Protein AF-A0A521QG10-F1 (afdb_monomer_lite)

Sequence (418 aa):
MTPILESTLTCPDCGTQAVETMPTDACLYFYICTGCGSRLKPKHGDCCVFCSYGSVPCPPIQMGDGNACCAAEPTTVVPEVCSLQPAAFHERMAEIGALVQAYGGVAERTPGGVVLRFKVGEGLLGALDVLAEKERSCCATLKFTVTEEAGSISFRIGGQASDSTAIEDLAARLGVAPLSGELRAGVRRPDWSRMTLPKAREVLQRRLAAHPSGVDGWAGLDEAEDKALTAILRHFADHGRGPSIEDVAGTSGQPLDTARRALETLRKRDLVVLNESGAAILAAYPFAAYRTGHRVTLHGQTVDSLCAIDALGTGAMCRTETTISSECAHCGKPIYIATSSSGTTLAAVEPRTAIVWYTLAFEGCVAQSRCPSTVFFCDDDHLAAWRSSSAQSAGDRLTVEEALEIGIALFEPLLRLA

Foldseek 3Di:
DADDQWWWFADPPPRDTDIDGADPPDAAQWDQRPPPRDIDGADPPADHSCCRGIPGRHRCVVVVVPPPVHVPDPPDPPPPQFPPDPVNVVVLLVLVVVLCVVFVWDWEDDPFAIKIKGFDDPCSQVSLVVSQVVNVVGGVFWHWDWDDDVGMIMTTIGGDPSCVLVRLVVCLSVLYADQQAALEVPFGFLPPVLDDDPVLSNQLRLLLSLDPCRNVLRHDDDLLLLLLLLQQLVCCQQPQAGDWLVSSCVSSVHDSVSSLVSLVSCVSSLQFDAPPVNGTTQAGFQFGRDDLQKWKDHPNYITHGLALLRSLLSQLLQLHKIWIWHAAPQPRHIWIWTADRSSSGTPDTPVQQKKWKAARDFDDRCSPTGRSRTYMHNHPVSVVVVPVVDPDHDTDIGHSNSSNSNSNSRRNSSNDDD

pLDDT: mean 79.51, std 17.35, range [26.83, 98.81]

Radius of gyration: 25.49 Å; chains: 1; bounding box: 66×67×61 Å

Secondary structure (DSSP, 8-state):
-PPP-EEEEE-TTT--EEEEEPPSSS----EE-TTT--EE-PPTT-SSHHHHHBSS--HHHHHT-TTSS--S--------S----HHHHHHHHHHHHHHHHHHT-EEEEETTEEEEEEE--TTHHHHHHHHHHHHHTT-SSSEEEEEEETTEEEEEEE--GGGHHHHHHHHHHTTPPP--EEEETTEEES-GGG---HHHHHHHHHHHHTSTTTTGGG----HHHHHHHHHHHHHHHHHSSPPPHHHHHHHHT--HHHHHHHHHHHHHTTSEEE-TTS-SEEEETTEESS--SEEEEETTEEEEESSHHHHHHHHHHHTS--EEEEE-TTT--EEEEEEETTTTEEEEEESTT-EEEEE----S-HHHHTGGGSEEESSHHHHHHHHHH--PPPEEEEEHHHHHHHHHHHHHHHH---

Structure (mmCIF, N/CA/C/O backbone):
data_AF-A0A521QG10-F1
#
_entry.id   AF-A0A521QG10-F1
#
loop_
_atom_site.group_PDB
_atom_site.id
_atom_site.type_symbol
_atom_site.label_atom_id
_atom_site.label_alt_id
_atom_site.label_comp_id
_atom_site.label_asym_id
_atom_site.label_entity_id
_atom_site.label_seq_id
_atom_site.pdbx_PDB_ins_code
_atom_site.Cartn_x
_atom_site.Cartn_y
_atom_site.Cartn_z
_atom_site.occupancy
_atom_site.B_iso_or_equiv
_atom_site.auth_seq_id
_atom_site.auth_comp_id
_atom_site.auth_asym_id
_atom_site.auth_atom_id
_atom_site.pdbx_PDB_model_num
ATOM 1 N N . MET A 1 1 ? -17.833 45.834 -16.263 1.00 59.25 1 MET A N 1
ATOM 2 C CA . MET A 1 1 ? -17.747 45.817 -17.743 1.00 59.25 1 MET A CA 1
ATOM 3 C C . MET A 1 1 ? -18.378 44.524 -18.230 1.00 59.25 1 MET A C 1
ATOM 5 O O . MET A 1 1 ? -18.251 43.533 -17.527 1.00 59.25 1 MET A O 1
ATOM 9 N N . THR A 1 2 ? -19.065 44.520 -19.372 1.00 77.75 2 THR A N 1
ATOM 10 C CA . THR A 1 2 ? -19.589 43.275 -19.963 1.00 77.75 2 THR A CA 1
ATOM 11 C C . THR A 1 2 ? -18.446 42.560 -20.698 1.00 77.75 2 THR A C 1
ATOM 13 O O . THR A 1 2 ? -17.843 43.200 -21.562 1.00 77.75 2 THR A O 1
ATOM 16 N N . PRO A 1 3 ? -18.101 41.301 -20.366 1.00 83.31 3 PRO A N 1
ATOM 17 C CA . PRO A 1 3 ? -16.996 40.595 -21.012 1.00 83.31 3 PRO A CA 1
ATOM 18 C C . PRO A 1 3 ? -17.345 40.205 -22.453 1.00 83.31 3 PRO A C 1
ATOM 20 O O . PRO A 1 3 ? -18.485 39.854 -22.759 1.00 83.31 3 PRO A O 1
ATOM 23 N N . ILE A 1 4 ? -16.349 40.239 -23.336 1.00 89.94 4 ILE A N 1
ATOM 24 C CA . ILE A 1 4 ? -16.437 39.699 -24.694 1.00 89.94 4 ILE A CA 1
ATOM 25 C C . ILE A 1 4 ? -16.309 38.180 -24.583 1.00 89.94 4 ILE A C 1
ATOM 27 O O . ILE A 1 4 ? -15.339 37.694 -24.006 1.00 89.94 4 ILE A O 1
ATOM 31 N N . LEU A 1 5 ? -17.278 37.430 -25.110 1.00 90.44 5 LEU A N 1
ATOM 32 C CA . LEU A 1 5 ? -17.319 35.971 -24.954 1.00 90.44 5 LEU A CA 1
ATOM 33 C C . LEU A 1 5 ? -16.746 35.204 -26.145 1.00 90.44 5 LEU A C 1
ATOM 35 O O . LEU A 1 5 ? -16.482 34.020 -26.011 1.00 90.44 5 LEU A O 1
ATOM 39 N N . GLU A 1 6 ? -16.516 35.833 -27.290 1.00 94.50 6 GLU A N 1
ATOM 40 C CA . GLU A 1 6 ? -15.907 35.155 -28.438 1.00 94.50 6 GLU A CA 1
ATOM 41 C C . GLU A 1 6 ? -14.390 35.347 -28.433 1.00 94.50 6 GLU A C 1
ATOM 43 O O . GLU A 1 6 ? -13.891 36.468 -28.312 1.00 94.50 6 GLU A O 1
ATOM 48 N N . SER A 1 7 ? -13.652 34.244 -28.559 1.00 93.25 7 SER A N 1
ATOM 49 C CA . SER A 1 7 ? -12.194 34.256 -28.656 1.00 93.25 7 SER A CA 1
ATOM 50 C C . SER A 1 7 ? -11.736 33.252 -29.706 1.00 93.25 7 SER A C 1
ATOM 52 O O . SER A 1 7 ? -12.179 32.103 -29.730 1.00 93.25 7 SER A O 1
ATOM 54 N N . THR A 1 8 ? -10.849 33.690 -30.596 1.00 95.38 8 THR A N 1
ATOM 55 C CA . THR A 1 8 ? -10.263 32.830 -31.623 1.00 95.38 8 THR A CA 1
ATOM 56 C C . THR A 1 8 ? -9.081 32.084 -31.024 1.00 95.38 8 THR A C 1
ATOM 58 O O . THR A 1 8 ? -8.046 32.691 -30.744 1.00 95.38 8 THR A O 1
ATOM 61 N N . LEU A 1 9 ? -9.215 30.771 -30.840 1.00 92.62 9 LEU A N 1
ATOM 62 C CA . LEU A 1 9 ? -8.125 29.898 -30.416 1.00 92.62 9 LEU A CA 1
ATOM 63 C C . LEU A 1 9 ? -7.243 29.549 -31.610 1.00 92.62 9 LEU A C 1
ATOM 65 O O . LEU A 1 9 ? -7.723 29.008 -32.605 1.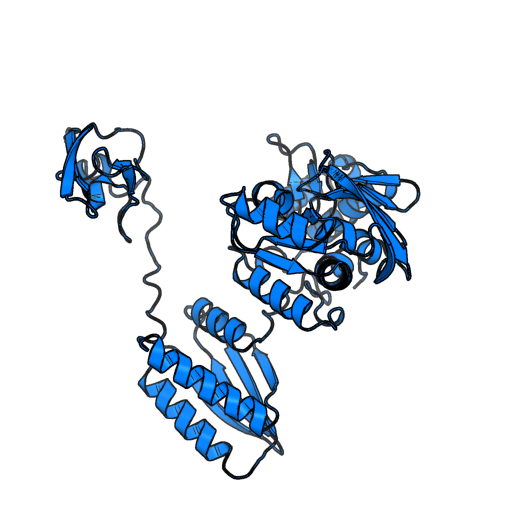00 92.62 9 LEU A O 1
ATOM 69 N N . THR A 1 10 ? -5.944 29.820 -31.491 1.00 93.12 10 THR A N 1
ATOM 70 C CA . THR A 1 10 ? -4.945 29.431 -32.494 1.00 93.12 10 THR A CA 1
ATOM 71 C C . THR A 1 10 ? -4.135 28.243 -31.995 1.00 93.12 10 THR A C 1
ATOM 73 O O . THR A 1 10 ? -3.431 28.338 -30.991 1.00 93.12 10 THR A O 1
ATOM 76 N N . CYS A 1 11 ? -4.206 27.115 -32.702 1.00 90.38 11 CYS A N 1
ATOM 77 C CA . CYS A 1 11 ? -3.434 25.931 -32.346 1.00 90.38 11 CYS A CA 1
ATOM 78 C C . CYS A 1 11 ? -1.928 26.169 -32.569 1.00 90.38 11 CYS A C 1
ATOM 80 O O . CYS A 1 11 ? -1.536 26.504 -33.690 1.00 90.38 11 CYS A O 1
ATOM 82 N N . PRO A 1 12 ? -1.068 25.953 -31.557 1.00 89.56 12 PRO A N 1
ATOM 83 C CA . PRO A 1 12 ? 0.378 26.106 -31.709 1.00 89.56 12 PRO A CA 1
ATOM 84 C C . PRO A 1 12 ? 1.011 25.010 -32.581 1.00 89.56 12 PRO A C 1
ATOM 86 O O . PRO A 1 12 ? 2.069 25.241 -33.157 1.00 89.56 12 PRO A O 1
ATOM 89 N N . ASP A 1 13 ? 0.366 23.846 -32.703 1.00 82.31 13 ASP A N 1
ATOM 90 C CA . ASP A 1 13 ? 0.944 22.683 -33.387 1.00 82.31 13 ASP A CA 1
ATOM 91 C C . ASP A 1 13 ? 0.710 22.713 -34.904 1.00 82.31 13 ASP A C 1
ATOM 93 O O . ASP A 1 13 ? 1.561 22.275 -35.675 1.00 82.31 13 ASP A O 1
ATOM 97 N N . CYS A 1 14 ? -0.447 23.212 -35.352 1.00 87.19 14 CYS A N 1
ATOM 98 C CA . CYS A 1 14 ? -0.823 23.211 -36.773 1.00 87.19 14 CYS A CA 1
ATOM 99 C C . CYS A 1 14 ? -1.310 24.565 -37.307 1.00 87.19 14 CYS A C 1
ATOM 101 O O . CYS A 1 14 ? -1.623 24.673 -38.491 1.00 87.19 14 CYS A O 1
ATOM 103 N N . GLY A 1 15 ? -1.413 25.593 -36.460 1.00 91.00 15 GLY A N 1
ATOM 104 C CA . GLY A 1 15 ? -1.855 26.935 -36.850 1.00 91.00 15 GLY A CA 1
ATOM 105 C C . GLY A 1 15 ? -3.354 27.073 -37.140 1.00 91.00 15 GLY A C 1
ATOM 106 O O . GLY A 1 15 ? -3.798 28.166 -37.487 1.00 91.00 15 GLY A O 1
ATOM 107 N N . THR A 1 16 ? -4.150 26.005 -37.001 1.00 93.62 16 THR A N 1
ATOM 108 C CA . THR A 1 16 ? -5.608 26.057 -37.191 1.00 93.62 16 THR A CA 1
ATOM 109 C C . THR A 1 16 ? -6.235 27.015 -36.185 1.00 93.62 16 THR A C 1
ATOM 111 O O . THR A 1 16 ? -5.967 26.927 -34.985 1.00 93.62 16 THR A O 1
ATOM 114 N N . GLN A 1 17 ? -7.072 27.917 -36.693 1.00 95.38 17 GLN A N 1
ATOM 115 C CA . GLN A 1 17 ? -7.818 28.884 -35.901 1.00 95.38 17 GLN A CA 1
ATOM 116 C C . GLN A 1 17 ? -9.287 28.480 -35.832 1.00 95.38 17 GLN A C 1
ATOM 118 O O . GLN A 1 17 ? -9.886 28.154 -36.857 1.00 95.38 17 GLN A O 1
ATOM 123 N N . ALA A 1 18 ? -9.859 28.522 -34.635 1.00 92.00 18 ALA A N 1
ATOM 124 C CA . ALA A 1 18 ? -11.272 28.263 -34.401 1.00 92.00 18 ALA A CA 1
ATOM 125 C C . ALA A 1 18 ? -11.844 29.351 -33.492 1.00 92.00 18 ALA A C 1
ATOM 127 O O . ALA A 1 18 ? -11.233 29.706 -32.485 1.00 92.00 18 ALA A O 1
ATOM 128 N N . VAL A 1 19 ? -13.000 29.899 -33.868 1.00 94.31 19 VAL A N 1
ATOM 129 C CA . VAL A 1 19 ? -13.735 30.846 -33.026 1.00 94.31 19 VAL A CA 1
ATOM 130 C C . VAL A 1 19 ? -14.560 30.039 -32.038 1.00 94.31 19 VAL A C 1
ATOM 132 O O . VAL A 1 19 ? -15.389 29.232 -32.450 1.00 94.31 19 VAL A O 1
ATOM 135 N N . GLU A 1 20 ? -14.327 30.261 -30.751 1.00 90.44 20 GLU A N 1
ATOM 136 C CA . GLU A 1 20 ? -14.999 29.547 -29.671 1.00 90.44 20 GLU A CA 1
ATOM 137 C C . GLU A 1 20 ? -15.666 30.544 -28.720 1.00 90.44 20 GLU A C 1
ATOM 139 O O . GLU A 1 20 ? -15.142 31.631 -28.448 1.00 90.44 20 GLU A O 1
ATOM 144 N N . THR A 1 21 ? -16.829 30.165 -28.192 1.00 90.38 21 THR A N 1
ATOM 145 C CA . THR A 1 21 ? -17.525 30.945 -27.166 1.00 90.38 21 THR A CA 1
ATOM 146 C C . THR A 1 21 ? -17.033 30.526 -25.783 1.00 90.38 21 THR A C 1
ATOM 148 O O . THR A 1 21 ? -17.171 29.376 -25.369 1.00 90.38 21 THR A O 1
ATOM 151 N N . MET A 1 22 ? -16.459 31.475 -25.053 1.00 87.12 22 MET A N 1
ATOM 152 C CA . MET A 1 22 ? -15.946 31.296 -23.704 1.00 87.12 22 MET A CA 1
ATOM 153 C C . MET A 1 22 ? -17.097 31.129 -22.700 1.00 87.12 22 MET A C 1
ATOM 155 O O . MET A 1 22 ? -17.982 31.989 -22.643 1.00 87.12 22 MET A O 1
ATOM 159 N N . PRO A 1 23 ? -17.079 30.073 -21.868 1.00 78.69 23 PRO A N 1
ATOM 160 C CA . PRO A 1 23 ? -18.014 29.939 -20.757 1.00 78.69 23 PRO A CA 1
ATOM 161 C C . PRO A 1 23 ? -17.784 31.039 -19.710 1.00 78.69 23 PRO A C 1
ATOM 163 O O . PRO A 1 23 ? -16.654 31.471 -19.473 1.00 78.69 23 PRO A O 1
ATOM 166 N N . THR A 1 24 ? -18.863 31.501 -19.077 1.00 72.56 24 THR A N 1
ATOM 167 C CA . THR A 1 24 ? -18.823 32.565 -18.055 1.00 72.56 24 THR A CA 1
ATOM 168 C C . THR A 1 24 ? -18.706 32.040 -16.626 1.00 72.56 24 THR A C 1
ATOM 170 O O . THR A 1 24 ? -18.437 32.819 -15.717 1.00 72.56 24 THR A O 1
ATOM 173 N N . ASP A 1 25 ? -18.917 30.742 -16.420 1.00 67.25 25 ASP A N 1
ATOM 174 C CA . ASP A 1 25 ? -18.999 30.070 -15.119 1.00 67.25 25 ASP A CA 1
ATOM 175 C C . ASP A 1 25 ? -17.949 28.956 -14.929 1.00 67.25 25 ASP A C 1
ATOM 177 O O . ASP A 1 25 ? -17.901 28.332 -13.870 1.00 67.25 25 ASP A O 1
ATOM 181 N N . ALA A 1 26 ? -17.082 28.716 -15.919 1.00 61.72 26 ALA A N 1
ATOM 182 C CA . ALA A 1 26 ? -16.052 27.680 -15.863 1.00 61.72 26 ALA A CA 1
ATOM 183 C C . ALA A 1 26 ? -14.804 28.041 -16.688 1.00 61.72 26 ALA A C 1
ATOM 185 O O . ALA A 1 26 ? -14.863 28.827 -17.630 1.00 61.72 26 ALA A O 1
ATOM 186 N N . CYS A 1 27 ? -13.664 27.420 -16.369 1.00 74.00 27 CYS A N 1
ATOM 187 C CA . CYS A 1 27 ? -12.439 27.523 -17.167 1.00 74.00 27 CYS A CA 1
ATOM 188 C C . CYS A 1 27 ? -12.322 26.339 -18.134 1.00 74.00 27 CYS A C 1
ATOM 190 O O . CYS A 1 27 ? -12.318 25.181 -17.714 1.00 74.00 27 CYS A O 1
ATOM 192 N N . LEU A 1 28 ? -12.131 26.619 -19.426 1.00 74.25 28 LEU A N 1
ATOM 193 C CA . LEU A 1 28 ? -11.812 25.583 -20.406 1.00 74.25 28 LEU A CA 1
ATOM 194 C C . LEU A 1 28 ? -10.317 25.246 -20.333 1.00 74.25 28 LEU A C 1
ATOM 196 O O . LEU A 1 28 ? -9.476 25.909 -20.941 1.00 74.25 28 LEU A O 1
ATOM 200 N N . TYR A 1 29 ? -9.972 24.239 -19.535 1.00 74.94 29 TYR A N 1
ATOM 201 C CA . TYR A 1 29 ? -8.574 23.851 -19.334 1.00 74.94 29 TYR A CA 1
ATOM 202 C C . TYR A 1 29 ? -8.027 22.996 -20.485 1.00 74.94 29 TYR A C 1
ATOM 204 O O . TYR A 1 29 ? -6.849 23.068 -20.808 1.00 74.94 29 TYR A O 1
ATOM 212 N N . PHE A 1 30 ? -8.871 22.206 -21.146 1.00 81.06 30 PHE A N 1
ATOM 213 C CA . PHE A 1 30 ? -8.463 21.389 -22.287 1.00 81.06 30 PHE A CA 1
ATOM 214 C C . PHE A 1 30 ? -9.261 21.767 -23.523 1.00 81.06 30 PHE A C 1
ATOM 216 O O . PHE A 1 30 ? -10.478 21.907 -23.449 1.00 81.06 30 PHE A O 1
ATOM 223 N N . TYR A 1 31 ? -8.580 21.858 -24.661 1.00 84.00 31 TYR A N 1
ATOM 224 C CA . TYR A 1 31 ? -9.214 22.057 -25.958 1.00 84.00 31 TYR A CA 1
ATOM 225 C C . TYR A 1 31 ? -8.651 21.066 -26.963 1.00 84.00 31 TYR A C 1
ATOM 227 O O . TYR A 1 31 ? -7.439 20.872 -27.026 1.00 84.00 31 TYR A O 1
ATOM 235 N N . ILE A 1 32 ? -9.522 20.420 -27.731 1.00 87.56 32 ILE A N 1
ATOM 236 C CA . ILE A 1 32 ? -9.100 19.550 -28.827 1.00 87.56 32 ILE A CA 1
ATOM 237 C C . ILE A 1 32 ? -9.110 20.391 -30.094 1.00 87.56 32 ILE A C 1
ATOM 239 O O . ILE A 1 32 ? -10.155 20.902 -30.488 1.00 87.56 32 ILE A O 1
ATOM 243 N N . CYS A 1 33 ? -7.948 20.534 -30.727 1.00 86.44 33 CYS A N 1
ATOM 244 C CA . CYS A 1 33 ? -7.835 21.272 -31.972 1.00 86.44 33 CYS A CA 1
ATOM 245 C C . CYS A 1 33 ? -8.720 20.641 -33.054 1.00 86.44 33 CYS A C 1
ATOM 247 O O . CYS A 1 33 ? -8.581 19.461 -33.370 1.00 86.44 33 CYS A O 1
ATOM 249 N N . THR A 1 34 ? -9.576 21.448 -33.678 1.00 88.56 34 THR A N 1
ATOM 250 C CA . THR A 1 34 ? -10.457 21.020 -34.776 1.00 88.56 34 THR A CA 1
ATOM 251 C C . THR A 1 34 ? -9.709 20.677 -36.068 1.00 88.56 34 THR A C 1
ATOM 253 O O . THR A 1 34 ? -10.262 19.997 -36.926 1.00 88.56 34 THR A O 1
ATOM 256 N N . GLY A 1 35 ? -8.454 21.120 -36.211 1.00 88.56 35 GLY A N 1
ATOM 257 C CA . GLY A 1 35 ? -7.597 20.819 -37.359 1.00 88.56 35 GLY A CA 1
ATOM 258 C C . GLY A 1 35 ? -6.826 19.506 -37.217 1.00 88.56 35 GLY A C 1
ATOM 259 O O . GLY A 1 35 ? -7.002 18.596 -38.020 1.00 88.56 35 GLY A O 1
ATOM 260 N N . CYS A 1 36 ? -5.950 19.405 -36.210 1.00 84.00 36 CYS A N 1
ATOM 261 C CA . CYS A 1 36 ? -5.048 18.256 -36.039 1.00 84.00 36 CYS A CA 1
ATOM 262 C C . CYS A 1 36 ? -5.469 17.266 -34.940 1.00 84.00 36 CYS A C 1
ATOM 264 O O . CYS A 1 36 ? -4.827 16.231 -34.777 1.00 84.00 36 CYS A O 1
ATOM 266 N N . GLY A 1 37 ? -6.509 17.574 -34.159 1.00 85.44 37 GLY A N 1
ATOM 267 C CA . GLY A 1 37 ? -6.956 16.740 -33.042 1.00 85.44 37 GLY A CA 1
ATOM 268 C C . GLY A 1 37 ? -6.047 16.776 -31.809 1.00 85.44 37 GLY A C 1
ATOM 269 O O . GLY A 1 37 ? -6.293 16.027 -30.863 1.00 85.44 37 GLY A O 1
ATOM 270 N N . SER A 1 38 ? -5.005 17.620 -31.778 1.00 75.81 38 SER A N 1
ATOM 271 C CA . SER A 1 38 ? -4.133 17.727 -30.606 1.00 75.81 38 SER A CA 1
ATOM 272 C C . SER A 1 38 ? -4.894 18.296 -29.407 1.00 75.81 38 SER A C 1
ATOM 274 O O . SER A 1 38 ? -5.718 19.206 -29.529 1.00 75.81 38 SER A O 1
ATOM 276 N N . ARG A 1 39 ? -4.639 17.727 -28.224 1.00 87.62 39 ARG A N 1
ATOM 277 C CA . ARG A 1 39 ? -5.231 18.191 -26.968 1.00 87.62 39 ARG A CA 1
ATOM 278 C C . ARG A 1 39 ? -4.345 19.274 -26.362 1.00 87.62 39 ARG A C 1
ATOM 280 O O . ARG A 1 39 ? -3.335 18.975 -25.728 1.00 87.62 39 ARG A O 1
ATOM 287 N N . LEU A 1 40 ? -4.758 20.522 -26.526 1.00 80.06 40 LEU A N 1
ATOM 288 C CA . LEU A 1 40 ? -4.086 21.698 -25.992 1.00 80.06 40 LEU A CA 1
ATOM 289 C C . LEU A 1 40 ? -4.355 21.843 -24.490 1.00 80.06 40 LEU A C 1
ATOM 291 O O . LEU A 1 40 ? -5.478 21.638 -24.019 1.00 80.06 40 LEU A O 1
ATOM 295 N N . LYS A 1 41 ? -3.305 22.217 -23.754 1.00 78.50 41 LYS A N 1
ATOM 296 C CA . LYS A 1 41 ? -3.333 22.619 -22.339 1.00 78.50 41 LYS A CA 1
ATOM 297 C C . LYS A 1 41 ? -2.811 24.056 -22.215 1.00 78.50 41 LYS A C 1
ATOM 299 O O . LYS A 1 41 ? -1.995 24.438 -23.058 1.00 78.50 41 LYS A O 1
ATOM 304 N N . PRO A 1 42 ? -3.219 24.842 -21.204 1.00 80.50 42 PRO A N 1
ATOM 305 C CA . PRO A 1 42 ? -2.749 26.211 -21.030 1.00 80.50 42 PRO A CA 1
ATOM 306 C C . PRO A 1 42 ? -1.234 26.225 -20.804 1.00 80.50 42 PRO A C 1
ATOM 308 O O . PRO A 1 42 ? -0.660 25.257 -20.296 1.00 80.50 42 PRO A O 1
ATOM 311 N N . LYS A 1 43 ? -0.582 27.316 -21.197 1.00 72.50 43 LYS A N 1
ATOM 312 C CA . LYS A 1 43 ? 0.830 27.561 -20.905 1.00 72.50 43 LYS A CA 1
ATOM 313 C C . LYS A 1 43 ? 1.019 27.757 -19.404 1.00 72.50 43 LYS A C 1
ATOM 315 O O . LYS A 1 43 ? 0.098 28.124 -18.677 1.00 72.50 43 LYS A O 1
ATOM 320 N N . HIS A 1 44 ? 2.238 27.509 -18.943 1.00 57.94 44 HIS A N 1
ATOM 321 C CA . HIS A 1 44 ? 2.592 27.738 -17.550 1.00 57.94 44 HIS A CA 1
ATOM 322 C C . HIS A 1 44 ? 2.338 29.207 -17.169 1.00 57.94 44 HIS A C 1
ATOM 324 O O . HIS A 1 44 ? 2.813 30.105 -17.860 1.00 57.94 44 HIS A O 1
ATOM 330 N N . GLY A 1 45 ? 1.578 29.432 -16.093 1.00 64.19 45 GLY A N 1
ATOM 331 C CA . GLY A 1 45 ? 1.147 30.763 -15.643 1.00 64.19 45 GLY A CA 1
ATOM 332 C C . GLY A 1 45 ? -0.259 31.182 -16.095 1.00 64.19 45 GLY A C 1
ATOM 333 O O . GLY A 1 45 ? -0.823 32.100 -15.506 1.00 64.19 45 GLY A O 1
ATOM 334 N N . ASP A 1 46 ? -0.864 30.479 -17.056 1.00 71.50 46 ASP A N 1
ATOM 335 C CA . ASP A 1 46 ? -2.207 30.781 -17.559 1.00 71.50 46 ASP A CA 1
ATOM 336 C C . ASP A 1 46 ? -3.269 29.821 -17.007 1.00 71.50 46 ASP A C 1
ATOM 338 O O . ASP A 1 46 ? -3.033 28.631 -16.797 1.00 71.50 46 ASP A O 1
ATOM 342 N N . CYS A 1 47 ? -4.491 30.323 -16.818 1.00 68.31 47 CYS A N 1
ATOM 343 C CA . CYS A 1 47 ? -5.574 29.565 -16.185 1.00 68.31 47 CYS A CA 1
ATOM 344 C C . CYS A 1 47 ? -6.420 28.709 -17.146 1.00 68.31 47 CYS A C 1
ATOM 346 O O . CYS A 1 47 ? -7.094 27.775 -16.709 1.00 68.31 47 CYS A O 1
ATOM 348 N N . CYS A 1 48 ? -6.429 29.019 -18.444 1.00 78.88 48 CYS A N 1
ATOM 349 C CA . CYS A 1 48 ? -7.230 28.309 -19.442 1.00 78.88 48 CYS A CA 1
ATOM 350 C C . CYS A 1 48 ? -6.650 28.480 -20.851 1.00 78.88 48 CYS A C 1
ATOM 352 O O . CYS A 1 48 ? -5.804 29.344 -21.092 1.00 78.88 48 CYS A O 1
ATOM 354 N N . VAL A 1 49 ? -7.139 27.683 -21.803 1.00 86.19 49 VAL A N 1
ATOM 355 C CA . VAL A 1 49 ? -6.655 27.707 -23.195 1.00 86.19 49 VAL A CA 1
ATOM 356 C C . VAL A 1 49 ? -6.844 29.069 -23.872 1.00 86.19 49 VAL A C 1
ATOM 358 O O . VAL A 1 49 ? -6.043 29.436 -24.726 1.00 86.19 49 VAL A O 1
ATOM 361 N N . PHE A 1 50 ? -7.848 29.848 -23.456 1.00 87.88 50 PHE A N 1
ATOM 362 C CA . PHE A 1 50 ? -8.108 31.187 -23.990 1.00 87.88 50 PHE A CA 1
ATOM 363 C C . PHE A 1 50 ? -7.056 32.210 -23.565 1.00 87.88 50 PHE A C 1
ATOM 365 O O . PHE A 1 50 ? -6.670 33.045 -24.373 1.00 87.88 50 PHE A O 1
ATOM 372 N N . CYS A 1 51 ? -6.535 32.123 -22.340 1.00 83.94 51 CYS A N 1
ATOM 373 C CA . CYS A 1 51 ? -5.448 33.003 -21.901 1.00 83.94 51 CYS A CA 1
ATOM 374 C C . CYS A 1 51 ? -4.139 32.705 -22.645 1.00 83.94 51 CYS A C 1
ATOM 376 O O . CYS A 1 51 ? -3.377 33.619 -22.936 1.00 83.94 51 CYS A O 1
ATOM 378 N N . SER A 1 52 ? -3.910 31.441 -23.009 1.00 85.81 52 SER A N 1
ATOM 379 C CA . SER A 1 52 ? -2.661 31.018 -23.651 1.00 85.81 52 SER A CA 1
ATOM 380 C C . SER A 1 52 ? -2.636 31.131 -25.171 1.00 85.81 52 SER A C 1
ATOM 382 O O . SER A 1 52 ? -1.561 31.335 -25.753 1.00 85.81 52 SER A O 1
ATOM 384 N N . TYR A 1 53 ? -3.789 30.911 -25.809 1.00 91.81 53 TYR A N 1
ATOM 385 C CA . TYR A 1 53 ? -3.914 30.738 -27.261 1.00 91.81 53 TYR A CA 1
ATOM 386 C C . TYR A 1 53 ? -5.085 31.513 -27.877 1.00 91.81 53 TYR A C 1
ATOM 388 O O . TYR A 1 53 ? -5.269 31.448 -29.094 1.00 91.81 53 TYR A O 1
ATOM 396 N N . GLY A 1 54 ? -5.892 32.195 -27.062 1.00 90.94 54 GLY A N 1
ATOM 397 C CA . GLY A 1 54 ? -7.039 32.976 -27.512 1.00 90.94 54 GLY A CA 1
ATOM 398 C C . GLY A 1 54 ? -6.657 34.394 -27.921 1.00 90.94 54 GLY A C 1
ATOM 399 O O . GLY A 1 54 ? -5.717 34.984 -27.391 1.00 90.94 54 GLY A O 1
ATOM 400 N N . SER A 1 55 ? -7.416 34.965 -28.852 1.00 91.81 55 SER A N 1
ATOM 401 C CA . SER A 1 55 ? -7.294 36.377 -29.234 1.00 91.81 55 SER A CA 1
ATOM 402 C C . SER A 1 55 ? -7.796 37.333 -28.147 1.00 91.81 55 SER A C 1
ATOM 404 O O . SER A 1 55 ? -7.359 38.480 -28.080 1.00 91.81 55 SER A O 1
ATOM 406 N N . VAL A 1 56 ? -8.727 36.865 -27.310 1.00 91.06 56 VAL A N 1
ATOM 407 C CA . VAL A 1 56 ? -9.283 37.586 -26.159 1.00 91.06 56 VAL A CA 1
ATOM 408 C C . VAL A 1 56 ? -9.152 36.694 -24.912 1.00 91.06 56 VAL A C 1
ATOM 410 O O . VAL A 1 56 ? -9.500 35.510 -24.994 1.00 91.06 56 VAL A O 1
ATOM 413 N N . PRO A 1 57 ? -8.650 37.215 -23.771 1.00 86.25 57 PRO A N 1
ATOM 414 C CA . PRO A 1 57 ? -8.483 36.437 -22.540 1.00 86.25 57 PRO A CA 1
ATOM 415 C C . PRO A 1 57 ? -9.834 36.068 -21.913 1.00 86.25 57 PRO A C 1
ATOM 417 O O . PRO A 1 57 ? -10.867 36.625 -22.275 1.00 86.25 57 PRO A O 1
ATOM 420 N N . CYS A 1 58 ? -9.849 35.144 -20.950 1.00 84.50 58 CYS A N 1
ATOM 421 C CA . CYS A 1 58 ? -11.103 34.654 -20.373 1.00 84.50 58 CYS A CA 1
ATOM 422 C C . CYS A 1 58 ? -11.921 35.747 -19.647 1.00 84.50 58 CYS A C 1
ATOM 424 O O . CYS A 1 58 ? -11.350 36.738 -19.175 1.00 84.50 58 CYS A O 1
ATOM 426 N N . PRO A 1 59 ? -13.255 35.578 -19.517 1.00 84.44 59 PRO A N 1
ATOM 427 C CA . PRO A 1 59 ? -14.132 36.590 -18.925 1.00 84.44 59 PRO A CA 1
ATOM 428 C C . PRO A 1 59 ? -13.687 37.113 -17.543 1.00 84.44 59 PRO A C 1
ATOM 430 O O . PRO A 1 59 ? -13.726 38.330 -17.360 1.00 84.44 59 PRO A O 1
ATOM 433 N N . PRO A 1 60 ? -13.191 36.283 -16.597 1.00 75.75 60 PRO A N 1
ATOM 434 C CA . PRO A 1 60 ? -12.686 36.777 -15.309 1.00 75.75 60 PRO A CA 1
ATOM 435 C C . PRO A 1 60 ? -11.541 37.796 -15.430 1.00 75.75 60 PRO A C 1
ATOM 437 O O . PRO A 1 60 ? -11.530 38.797 -14.719 1.00 75.75 60 PRO A O 1
ATOM 440 N N . ILE A 1 61 ? -10.615 37.594 -16.376 1.00 78.62 61 ILE A N 1
ATOM 441 C CA . ILE A 1 61 ? -9.505 38.527 -16.631 1.00 78.62 61 ILE A CA 1
ATOM 442 C C . ILE A 1 61 ? -10.026 39.846 -17.214 1.00 78.62 61 ILE A C 1
ATOM 444 O O . ILE A 1 61 ? -9.554 40.918 -16.844 1.00 78.62 61 ILE A O 1
ATOM 448 N N . GLN A 1 62 ? -11.028 39.786 -18.094 1.00 83.75 62 GLN A N 1
ATOM 449 C CA . GLN A 1 62 ? -11.620 40.979 -18.708 1.00 83.75 62 GLN A CA 1
ATOM 450 C C . GLN A 1 62 ? -12.428 41.832 -17.722 1.00 83.75 62 GLN A C 1
ATOM 452 O O . GLN A 1 62 ? -12.510 43.049 -17.878 1.00 83.75 62 GLN A O 1
ATOM 457 N N . MET A 1 63 ? -13.053 41.208 -16.722 1.00 75.44 63 MET A N 1
ATOM 458 C CA . MET A 1 63 ? -13.897 41.906 -15.747 1.00 75.44 63 MET A CA 1
ATOM 459 C C . MET A 1 63 ? -13.097 42.581 -14.626 1.00 75.44 63 MET A C 1
ATOM 461 O O . MET A 1 63 ? -13.673 43.356 -13.866 1.00 75.44 63 MET A O 1
ATOM 465 N N . GLY A 1 64 ? -11.780 42.352 -14.553 1.00 62.19 64 GLY A N 1
ATOM 466 C CA . GLY A 1 64 ? -10.921 42.903 -13.501 1.00 62.19 64 GLY A CA 1
ATOM 467 C C . GLY A 1 64 ? -11.054 42.177 -12.158 1.00 62.19 64 GLY A C 1
ATOM 468 O O . GLY A 1 64 ? -10.396 42.563 -11.194 1.00 62.19 64 GLY A O 1
ATOM 469 N N . ASP A 1 65 ? -11.845 41.103 -12.111 1.00 55.59 65 ASP A N 1
ATOM 470 C CA . ASP A 1 65 ? -11.976 40.199 -10.971 1.00 55.59 65 ASP A CA 1
ATOM 471 C C . ASP A 1 65 ? -10.791 39.245 -10.955 1.00 55.59 65 ASP A C 1
ATOM 473 O O . ASP A 1 65 ? -10.958 38.043 -11.159 1.00 55.59 65 ASP A O 1
ATOM 477 N N . GLY A 1 66 ? -9.590 39.796 -10.752 1.00 54.09 66 GLY A N 1
ATOM 478 C CA . GLY A 1 66 ? -8.372 39.036 -10.529 1.00 54.09 66 GLY A CA 1
ATOM 479 C C . GLY A 1 66 ? -8.644 37.847 -9.609 1.00 54.09 66 GLY A C 1
ATOM 480 O O . GLY A 1 66 ? -8.601 37.956 -8.390 1.00 54.09 66 GLY A O 1
ATOM 481 N N . ASN A 1 67 ? -8.877 36.701 -10.245 1.00 45.91 67 ASN A N 1
ATOM 482 C CA . ASN A 1 67 ? -8.626 35.378 -9.745 1.00 45.91 67 ASN A CA 1
ATOM 483 C C . ASN A 1 67 ? -9.476 34.874 -8.545 1.00 45.91 67 ASN A C 1
ATOM 485 O O . ASN A 1 67 ? -8.926 34.409 -7.558 1.00 45.91 67 ASN A O 1
ATOM 489 N N . ALA A 1 68 ? -10.809 34.766 -8.679 1.00 44.94 68 ALA A N 1
ATOM 490 C CA . ALA A 1 68 ? -11.632 33.938 -7.763 1.00 44.94 68 ALA A CA 1
ATOM 491 C C . ALA A 1 68 ? -11.510 32.410 -8.019 1.00 44.94 68 ALA A C 1
ATOM 493 O O . ALA A 1 68 ? -11.477 31.628 -7.076 1.00 44.94 68 ALA A O 1
ATOM 494 N N . CYS A 1 69 ? -11.343 31.970 -9.277 1.00 43.19 69 CYS A N 1
ATOM 495 C CA . C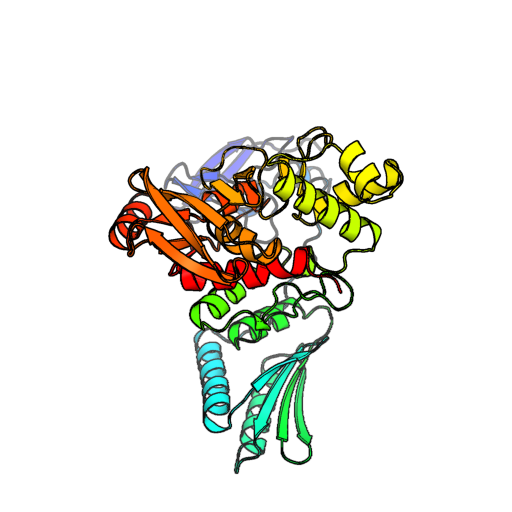YS A 1 69 ? -10.814 30.622 -9.609 1.00 43.19 69 CYS A CA 1
ATOM 496 C C . CYS A 1 69 ? -9.279 30.541 -9.488 1.00 43.19 69 CYS A C 1
ATOM 498 O O . CYS A 1 69 ? -8.680 29.472 -9.485 1.00 43.19 69 CYS A O 1
ATOM 500 N N . CYS A 1 70 ? -8.669 31.715 -9.469 1.00 43.38 70 CYS A N 1
ATOM 501 C CA . CYS A 1 70 ? -7.260 32.033 -9.514 1.00 43.38 70 CYS A CA 1
ATOM 502 C C . CYS A 1 70 ? -6.497 32.286 -8.207 1.00 43.38 70 CYS A C 1
ATOM 504 O O . CYS A 1 70 ? -5.335 32.681 -8.262 1.00 43.38 70 CYS A O 1
ATOM 506 N N . ALA A 1 71 ? -7.147 32.166 -7.048 1.00 38.25 71 ALA A N 1
ATOM 507 C CA . ALA A 1 71 ? -6.552 32.479 -5.744 1.00 38.25 71 ALA A CA 1
ATOM 508 C C . ALA A 1 71 ? -5.529 31.423 -5.275 1.00 38.25 71 ALA A C 1
ATOM 510 O O . ALA A 1 71 ? -5.191 31.348 -4.098 1.00 38.25 71 ALA A O 1
ATOM 511 N N . ALA A 1 72 ? -5.027 30.605 -6.199 1.00 32.66 72 ALA A N 1
ATOM 512 C CA . ALA A 1 72 ? -3.698 30.042 -6.095 1.00 32.66 72 ALA A CA 1
ATOM 513 C C . ALA A 1 72 ? -2.764 31.005 -6.837 1.00 32.66 72 ALA A C 1
ATOM 515 O O . ALA A 1 72 ? -2.602 30.915 -8.056 1.00 32.66 72 ALA A O 1
ATOM 516 N N . GLU A 1 73 ? -2.175 31.956 -6.111 1.00 26.83 73 GLU A N 1
ATOM 517 C CA . GLU A 1 73 ? -0.947 32.580 -6.593 1.00 26.83 73 GLU A CA 1
ATOM 518 C C . GLU A 1 73 ? 0.025 31.452 -6.978 1.00 26.83 73 GLU A C 1
ATOM 520 O O . GLU A 1 73 ? 0.242 30.546 -6.167 1.00 26.83 73 GLU A O 1
ATOM 525 N N . PRO A 1 74 ? 0.633 31.470 -8.176 1.00 33.41 74 PRO A N 1
ATOM 526 C CA . PRO A 1 74 ? 1.745 30.593 -8.476 1.00 33.41 74 PRO A CA 1
ATOM 527 C C . PRO A 1 74 ? 2.965 31.125 -7.718 1.00 33.41 74 PRO A C 1
ATOM 529 O O . PRO A 1 74 ? 3.886 31.692 -8.297 1.00 33.41 74 PRO A O 1
ATOM 532 N N . THR A 1 75 ? 3.002 30.936 -6.401 1.00 34.69 75 THR A N 1
ATOM 533 C CA . THR A 1 75 ? 4.229 31.058 -5.605 1.00 34.69 75 THR A CA 1
ATOM 534 C C . THR A 1 75 ? 5.071 29.798 -5.759 1.00 34.69 75 THR A C 1
ATOM 536 O O . THR A 1 75 ? 5.529 29.198 -4.799 1.00 34.69 75 THR A O 1
ATOM 539 N N . THR A 1 76 ? 5.310 29.408 -7.005 1.00 32.41 76 THR A N 1
ATOM 540 C CA . THR A 1 76 ? 6.411 28.530 -7.380 1.00 32.41 76 THR A CA 1
ATOM 541 C C . THR A 1 76 ? 6.864 28.949 -8.770 1.00 32.41 76 THR A C 1
ATOM 543 O O . THR A 1 76 ? 6.691 28.227 -9.749 1.00 32.41 76 THR A O 1
ATOM 546 N N . VAL A 1 77 ? 7.537 30.099 -8.855 1.00 31.09 77 VAL A N 1
ATOM 547 C CA . VAL A 1 77 ? 8.801 30.042 -9.590 1.00 31.09 77 VAL A CA 1
ATOM 548 C C . VAL A 1 77 ? 9.615 29.014 -8.815 1.00 31.09 77 VAL A C 1
ATOM 550 O O . VAL A 1 77 ? 10.183 29.322 -7.770 1.00 31.09 77 VAL A O 1
ATOM 553 N N . VAL A 1 78 ? 9.550 27.755 -9.253 1.00 31.48 78 VAL A N 1
ATOM 554 C CA . VAL A 1 78 ? 10.555 26.770 -8.871 1.00 31.48 78 VAL A CA 1
ATOM 555 C C . VAL A 1 78 ? 11.865 27.449 -9.261 1.00 31.48 78 VAL A C 1
ATOM 557 O O . VAL A 1 78 ? 11.982 27.850 -10.424 1.00 31.48 78 VAL A O 1
ATOM 560 N N . PRO A 1 79 ? 12.809 27.690 -8.336 1.00 31.48 79 PRO A N 1
ATOM 561 C CA . PRO A 1 79 ? 14.132 28.104 -8.761 1.00 31.48 79 PRO A CA 1
ATOM 562 C C . PRO A 1 79 ? 14.565 27.078 -9.805 1.00 31.48 79 PRO A C 1
ATOM 564 O O . PRO A 1 79 ? 14.420 25.882 -9.558 1.00 31.48 79 PRO A O 1
ATOM 567 N N . GLU A 1 80 ? 15.028 27.501 -10.980 1.00 36.38 80 GLU A N 1
ATOM 568 C CA . GLU A 1 80 ? 15.791 26.610 -11.848 1.00 36.38 80 GLU A CA 1
ATOM 569 C C . GLU A 1 80 ? 16.969 26.106 -11.009 1.00 36.38 80 GLU A C 1
ATOM 571 O O . GLU A 1 80 ? 17.988 26.779 -10.852 1.00 36.38 80 GLU A O 1
ATOM 576 N N . VAL A 1 81 ? 16.794 24.956 -10.361 1.00 36.53 81 VAL A N 1
ATOM 577 C CA . VAL A 1 81 ? 17.852 24.308 -9.606 1.00 36.53 81 VAL A CA 1
ATOM 578 C C . VAL A 1 81 ? 18.823 23.829 -10.665 1.00 36.53 81 VAL A C 1
ATOM 580 O O . VAL A 1 81 ? 18.604 22.799 -11.292 1.00 36.53 81 VAL A O 1
ATOM 583 N N . CYS A 1 82 ? 19.886 24.607 -10.853 1.00 43.75 82 CYS A N 1
ATOM 584 C CA . CYS A 1 82 ? 20.953 24.352 -11.808 1.00 43.75 82 CYS A CA 1
ATOM 585 C C . CYS A 1 82 ? 20.465 24.359 -13.266 1.00 43.75 82 CYS A C 1
ATOM 587 O O . CYS A 1 82 ? 19.993 23.361 -13.802 1.00 43.75 82 CYS A O 1
ATOM 589 N N . SER A 1 83 ? 20.713 25.456 -13.975 1.00 38.41 83 SER A N 1
ATOM 590 C CA . SER A 1 83 ? 20.700 25.508 -15.440 1.00 38.41 83 SER A CA 1
ATOM 591 C C . SER A 1 83 ? 21.882 24.729 -16.054 1.00 38.41 83 SER A C 1
ATOM 593 O O . SER A 1 83 ? 22.549 25.184 -16.983 1.00 38.41 83 SER A O 1
ATOM 595 N N . LEU A 1 84 ? 22.155 23.515 -15.562 1.00 42.41 84 LEU A N 1
ATOM 596 C CA . LEU A 1 84 ? 22.982 22.552 -16.274 1.00 42.41 84 LEU A CA 1
ATOM 597 C C . LEU A 1 84 ? 22.130 21.970 -17.400 1.00 42.41 84 LEU A C 1
ATOM 599 O O . LEU A 1 84 ? 21.110 21.325 -17.170 1.00 42.41 84 LEU A O 1
ATOM 603 N N . GLN A 1 85 ? 22.563 22.184 -18.641 1.00 42.75 85 GLN A N 1
ATOM 604 C CA . GLN A 1 85 ? 22.014 21.460 -19.785 1.00 42.75 85 GLN A CA 1
ATOM 605 C C . GLN A 1 85 ? 22.046 19.941 -19.491 1.00 42.75 85 GLN A C 1
ATOM 607 O O . GLN A 1 85 ? 23.011 19.475 -18.875 1.00 42.75 85 GLN A O 1
ATOM 612 N N . PRO A 1 86 ? 21.063 19.141 -19.952 1.00 42.34 86 PRO A N 1
ATOM 613 C CA . PRO A 1 86 ? 20.938 17.717 -19.605 1.00 42.34 86 PRO A CA 1
ATOM 614 C C . PRO A 1 86 ? 22.223 16.881 -19.760 1.00 42.34 86 PRO A C 1
ATOM 616 O O . PRO A 1 86 ? 22.452 15.940 -19.005 1.00 42.34 86 PRO A O 1
ATOM 619 N N . ALA A 1 87 ? 23.092 17.239 -20.711 1.00 41.59 87 ALA A N 1
ATOM 620 C CA . ALA A 1 87 ? 24.384 16.589 -20.926 1.00 41.59 87 ALA A CA 1
ATOM 621 C C . ALA A 1 87 ? 25.414 16.879 -19.815 1.00 41.59 87 ALA A C 1
ATOM 623 O O . ALA A 1 87 ? 26.054 15.952 -19.322 1.00 41.59 87 ALA A O 1
ATOM 624 N N . ALA A 1 88 ? 25.533 18.137 -19.377 1.00 46.81 88 ALA A N 1
ATOM 625 C CA . ALA A 1 88 ? 26.466 18.540 -18.321 1.00 46.81 88 ALA A CA 1
ATOM 626 C C . ALA A 1 88 ? 26.054 17.974 -16.949 1.00 46.81 88 ALA A C 1
ATOM 628 O O . ALA A 1 88 ? 26.896 17.672 -16.106 1.00 46.81 88 ALA A O 1
ATOM 629 N N . PHE A 1 89 ? 24.751 17.770 -16.744 1.00 48.66 89 PHE A N 1
ATOM 630 C CA . PHE A 1 89 ? 24.210 17.129 -15.549 1.00 48.66 89 PHE A CA 1
ATOM 631 C C . PHE A 1 89 ? 24.473 15.610 -15.513 1.00 48.66 89 PHE A C 1
ATOM 633 O O . PHE A 1 89 ? 24.839 15.069 -14.470 1.00 48.66 89 PHE A O 1
ATOM 640 N N . HIS A 1 90 ? 24.354 14.906 -16.646 1.00 48.50 90 HIS A N 1
ATOM 641 C CA . HIS A 1 90 ? 24.723 13.485 -16.728 1.00 48.50 90 HIS A CA 1
ATOM 642 C C . HIS A 1 90 ? 26.218 13.250 -16.497 1.00 48.50 90 HIS A C 1
ATOM 644 O O . HIS A 1 90 ? 26.584 12.320 -15.779 1.00 48.50 90 HIS A O 1
ATOM 650 N N . GLU A 1 91 ? 27.073 14.108 -17.058 1.00 56.03 91 GLU A N 1
ATOM 651 C CA . GLU A 1 91 ? 28.516 14.087 -16.799 1.00 56.03 91 GLU A CA 1
ATOM 652 C C . GLU A 1 91 ? 28.803 14.251 -15.300 1.00 56.03 91 GLU A C 1
ATOM 654 O O . GLU A 1 91 ? 29.618 13.526 -14.729 1.00 56.03 91 GLU A O 1
ATOM 659 N N . ARG A 1 92 ? 28.046 15.131 -14.631 1.00 63.75 92 ARG A N 1
ATOM 660 C CA . ARG A 1 92 ? 28.189 15.377 -13.198 1.00 63.75 92 ARG A CA 1
ATOM 661 C C . ARG A 1 92 ? 27.817 14.182 -12.329 1.00 63.75 92 ARG A C 1
ATOM 663 O O . ARG A 1 92 ? 28.543 13.831 -11.401 1.00 63.75 92 ARG A O 1
ATOM 670 N N . MET A 1 93 ? 26.690 13.547 -12.630 1.00 55.53 93 MET A N 1
ATOM 671 C CA . MET A 1 93 ? 26.242 12.359 -11.903 1.00 55.53 93 MET A CA 1
ATOM 672 C C . MET A 1 93 ? 27.174 11.165 -12.135 1.00 55.53 93 MET A C 1
ATOM 674 O O . MET A 1 93 ? 27.385 10.373 -11.217 1.00 55.53 93 MET A O 1
ATOM 678 N N . ALA A 1 94 ? 27.778 11.059 -13.323 1.00 57.31 94 ALA A N 1
ATOM 679 C CA . ALA A 1 94 ? 28.801 10.058 -13.609 1.00 57.31 94 ALA A CA 1
ATOM 680 C C . ALA A 1 94 ? 30.084 10.292 -12.791 1.00 57.31 94 ALA A C 1
ATOM 682 O O . ALA A 1 94 ? 30.652 9.337 -12.265 1.00 57.31 94 ALA A O 1
ATOM 683 N N . GLU A 1 95 ? 30.505 11.549 -12.621 1.00 66.62 95 GLU A N 1
ATOM 684 C CA . GLU A 1 95 ? 31.659 11.931 -11.795 1.00 66.62 95 GLU A CA 1
ATOM 685 C C . GLU A 1 95 ? 31.434 11.594 -10.309 1.00 66.62 95 GLU A C 1
ATOM 687 O O . GLU A 1 95 ? 32.283 10.964 -9.674 1.00 66.62 95 GLU A O 1
ATOM 692 N N . ILE A 1 96 ? 30.248 11.904 -9.768 1.00 66.06 96 ILE A N 1
ATOM 693 C CA . ILE A 1 96 ? 29.863 11.521 -8.398 1.00 66.06 96 ILE A CA 1
ATOM 694 C C . ILE A 1 96 ? 29.800 9.993 -8.253 1.00 66.06 96 ILE A C 1
ATOM 696 O O . ILE A 1 96 ? 30.325 9.442 -7.284 1.00 66.06 96 ILE A O 1
ATOM 700 N N . GLY A 1 97 ? 29.199 9.295 -9.221 1.00 60.06 97 GLY A N 1
ATOM 701 C CA . GLY A 1 97 ? 29.119 7.833 -9.234 1.00 60.06 97 GLY A CA 1
ATOM 702 C C . GLY A 1 97 ? 30.495 7.160 -9.255 1.00 60.06 97 GLY A C 1
ATOM 703 O O . GLY A 1 97 ? 30.721 6.201 -8.516 1.00 60.06 97 GLY A O 1
ATOM 704 N N . ALA A 1 98 ? 31.441 7.701 -10.026 1.00 67.75 98 ALA A N 1
ATOM 705 C CA . ALA A 1 98 ? 32.816 7.213 -10.079 1.00 67.75 98 ALA A CA 1
ATOM 706 C C . ALA A 1 98 ? 33.540 7.374 -8.732 1.00 67.75 98 ALA A C 1
ATOM 708 O O . ALA A 1 98 ? 34.229 6.452 -8.294 1.00 67.75 98 ALA A O 1
ATOM 709 N N . LEU A 1 99 ? 33.341 8.499 -8.035 1.00 71.12 99 LEU A N 1
ATOM 710 C CA . LEU A 1 99 ? 33.899 8.718 -6.694 1.00 71.12 99 LEU A CA 1
ATOM 711 C C . LEU A 1 99 ? 33.284 7.773 -5.654 1.00 71.12 99 LEU A C 1
ATOM 713 O O . LEU A 1 99 ? 34.004 7.201 -4.834 1.00 71.12 99 LEU A O 1
ATOM 717 N N . VAL A 1 100 ? 31.967 7.559 -5.706 1.00 68.06 100 VAL A N 1
ATOM 718 C CA . VAL A 1 100 ? 31.270 6.601 -4.833 1.00 68.06 100 VAL A CA 1
ATOM 719 C C . VAL A 1 100 ? 31.825 5.191 -5.026 1.00 68.06 100 VAL A C 1
ATOM 721 O O . VAL A 1 100 ? 32.137 4.518 -4.043 1.00 68.06 100 VAL A O 1
ATOM 724 N N . GLN A 1 101 ? 32.018 4.763 -6.272 1.00 66.38 101 GLN A N 1
ATOM 725 C CA . GLN A 1 101 ? 32.561 3.444 -6.577 1.00 66.38 101 GLN A CA 1
ATOM 726 C C . GLN A 1 101 ? 34.037 3.306 -6.170 1.00 66.38 101 GLN A C 1
ATOM 728 O O . GLN A 1 101 ? 34.417 2.285 -5.599 1.00 66.38 101 GLN A O 1
ATOM 733 N N . ALA A 1 102 ? 34.863 4.321 -6.434 1.00 70.50 102 ALA A N 1
ATOM 734 C CA . ALA A 1 102 ? 36.302 4.274 -6.176 1.00 70.50 102 ALA A CA 1
ATOM 735 C C . ALA A 1 102 ? 36.656 4.334 -4.680 1.00 70.50 102 ALA A C 1
ATOM 737 O O . ALA A 1 102 ? 37.611 3.688 -4.252 1.00 70.50 102 ALA A O 1
ATOM 738 N N . TYR A 1 103 ? 35.878 5.070 -3.879 1.00 74.12 103 TYR A N 1
ATOM 739 C CA . TYR A 1 103 ? 36.190 5.337 -2.467 1.00 74.12 103 TYR A CA 1
ATOM 740 C C . TYR A 1 103 ? 35.173 4.747 -1.477 1.00 74.12 103 TYR A C 1
ATOM 742 O O . TYR A 1 103 ? 35.219 5.038 -0.277 1.00 74.12 103 TYR A O 1
ATOM 750 N N . GLY A 1 104 ? 34.261 3.892 -1.957 1.00 70.38 104 GLY A N 1
ATOM 751 C CA . GLY A 1 104 ? 33.256 3.219 -1.130 1.00 70.38 104 GLY A CA 1
ATOM 752 C C . GLY A 1 104 ? 32.271 4.193 -0.484 1.00 70.38 104 GLY A C 1
ATOM 753 O O . GLY A 1 104 ? 32.001 4.085 0.712 1.00 70.38 104 GLY A O 1
ATOM 754 N N . GLY A 1 105 ? 31.797 5.167 -1.263 1.00 70.00 105 GLY A N 1
ATOM 755 C CA . GLY A 1 105 ? 30.903 6.224 -0.807 1.00 70.00 105 GLY A CA 1
ATOM 756 C C . GLY A 1 105 ? 29.559 5.687 -0.308 1.00 70.00 105 GLY A C 1
ATOM 757 O O . GLY A 1 105 ? 28.912 4.888 -0.981 1.00 70.00 105 GLY A O 1
ATOM 758 N N . VAL A 1 106 ? 29.117 6.150 0.858 1.00 70.38 106 VAL A N 1
ATOM 759 C CA . VAL A 1 106 ? 27.793 5.869 1.421 1.00 70.38 106 VAL A CA 1
ATOM 760 C C . VAL A 1 106 ? 27.012 7.167 1.499 1.00 70.38 106 VAL A C 1
ATOM 762 O O . VAL A 1 106 ? 27.468 8.150 2.081 1.00 70.38 106 VAL A O 1
ATOM 765 N N . ALA A 1 107 ? 25.829 7.166 0.902 1.00 65.75 107 ALA A N 1
ATOM 766 C CA . ALA A 1 107 ? 24.980 8.333 0.799 1.00 65.75 107 ALA A CA 1
ATOM 767 C C . ALA A 1 107 ? 23.848 8.274 1.841 1.00 65.75 107 ALA A C 1
ATOM 769 O O . ALA A 1 107 ? 23.101 7.298 1.907 1.00 65.75 107 ALA A O 1
ATOM 770 N N . GLU A 1 108 ? 23.717 9.315 2.660 1.00 65.00 108 GLU A N 1
ATOM 771 C CA . GLU A 1 108 ? 22.780 9.400 3.783 1.00 65.00 108 GLU A CA 1
ATOM 772 C C . GLU A 1 108 ? 21.938 10.680 3.715 1.00 65.00 108 GLU A C 1
ATOM 774 O O . GLU A 1 108 ? 22.415 11.755 3.338 1.00 65.00 108 GLU A O 1
ATOM 779 N N . ARG A 1 109 ? 20.671 10.585 4.135 1.00 66.75 109 ARG A N 1
ATOM 780 C CA . ARG A 1 109 ? 19.804 11.754 4.331 1.00 66.75 109 ARG A CA 1
ATOM 781 C C . ARG A 1 109 ? 20.117 12.472 5.637 1.00 66.75 109 ARG A C 1
ATOM 783 O O . ARG A 1 109 ? 20.320 11.839 6.668 1.00 66.75 109 ARG A O 1
ATOM 790 N N . THR A 1 110 ? 20.038 13.799 5.606 1.00 62.53 110 THR A N 1
ATOM 791 C CA . THR A 1 110 ? 20.061 14.660 6.797 1.00 62.53 110 THR A CA 1
ATOM 792 C C . THR A 1 110 ? 18.862 15.620 6.774 1.00 62.53 110 THR A C 1
ATOM 794 O O . THR A 1 110 ? 18.359 15.904 5.687 1.00 62.53 110 THR A O 1
ATOM 797 N N . PRO A 1 111 ? 18.409 16.161 7.925 1.00 50.00 111 PRO A N 1
ATOM 798 C CA . PRO A 1 111 ? 17.250 17.067 7.999 1.00 50.00 111 PRO A CA 1
ATOM 799 C C . PRO A 1 111 ? 17.327 18.342 7.140 1.00 50.00 111 PRO A C 1
ATOM 801 O O . PRO A 1 111 ? 16.325 19.026 6.987 1.00 50.00 111 PRO A O 1
ATOM 804 N N . GLY A 1 112 ? 18.497 18.672 6.584 1.00 58.00 112 GLY A N 1
ATOM 805 C CA . GLY A 1 112 ? 18.690 19.822 5.696 1.00 58.00 112 GLY A CA 1
ATOM 806 C C . GLY A 1 112 ? 19.432 19.492 4.403 1.00 58.00 112 GLY A C 1
ATOM 807 O O . GLY A 1 112 ? 19.994 20.407 3.805 1.00 58.00 112 GLY A O 1
ATOM 808 N N . GLY A 1 113 ? 19.514 18.212 3.999 1.00 71.12 113 GLY A N 1
ATOM 809 C CA . GLY A 1 113 ? 20.331 17.839 2.843 1.00 71.12 113 GLY A CA 1
ATOM 810 C C . GLY A 1 113 ? 20.686 16.359 2.668 1.00 71.12 113 GLY A C 1
ATOM 811 O O . GLY A 1 113 ? 20.079 15.453 3.242 1.00 71.12 113 GLY A O 1
ATOM 812 N N . VAL A 1 114 ? 21.726 16.118 1.876 1.00 72.50 114 VAL A N 1
ATOM 813 C CA . VAL A 1 114 ? 22.363 14.813 1.641 1.00 72.50 114 VAL A CA 1
ATOM 814 C C . VAL A 1 114 ? 23.813 14.876 2.114 1.00 72.50 114 VAL A C 1
ATOM 816 O O . VAL A 1 114 ? 24.488 15.887 1.930 1.00 72.50 114 VAL A O 1
ATOM 819 N N . VAL A 1 115 ? 24.309 13.799 2.714 1.00 79.12 115 VAL A N 1
ATOM 820 C CA . VAL A 1 115 ? 25.732 13.610 3.013 1.00 79.12 115 VAL A CA 1
ATOM 821 C C . VAL A 1 115 ? 26.231 12.376 2.274 1.00 79.12 115 VAL A C 1
ATOM 823 O O . VAL A 1 115 ? 25.636 11.311 2.379 1.00 79.12 115 VAL A O 1
ATOM 826 N N . LEU A 1 116 ? 27.327 12.512 1.534 1.00 77.56 116 LEU A N 1
ATOM 827 C CA . LEU A 1 116 ? 28.101 11.396 0.999 1.00 77.56 116 LEU A CA 1
ATOM 828 C C . LEU A 1 116 ? 29.323 11.210 1.899 1.00 77.56 116 LEU A C 1
ATOM 830 O O . LEU A 1 116 ? 30.122 12.135 2.027 1.00 77.56 116 LEU A O 1
ATOM 834 N N . ARG A 1 117 ? 29.472 10.050 2.534 1.00 80.56 117 ARG A N 1
ATOM 835 C CA . ARG A 1 117 ? 30.649 9.705 3.342 1.00 80.56 117 ARG A CA 1
ATOM 836 C C . ARG A 1 117 ? 31.534 8.738 2.586 1.00 80.56 117 ARG A C 1
ATOM 838 O O . ARG A 1 117 ? 31.049 7.739 2.072 1.00 80.56 117 ARG A O 1
ATOM 845 N N . PHE A 1 118 ? 32.827 8.995 2.580 1.00 80.62 118 PHE A N 1
ATOM 846 C CA . PHE A 1 118 ? 33.816 8.212 1.857 1.00 80.62 118 PHE A CA 1
ATOM 847 C C . PHE A 1 118 ? 34.931 7.769 2.801 1.00 80.62 118 PHE A C 1
ATOM 849 O O . PHE A 1 118 ? 35.276 8.482 3.751 1.00 80.62 118 PHE A O 1
ATOM 856 N N . LYS A 1 119 ? 35.543 6.619 2.508 1.00 81.31 119 LYS A N 1
ATOM 857 C CA . LYS A 1 119 ? 36.796 6.227 3.162 1.00 81.31 119 LYS A CA 1
ATOM 858 C C . LYS A 1 119 ? 37.914 7.151 2.689 1.00 81.31 119 LYS A C 1
ATOM 860 O O . LYS A 1 119 ? 37.980 7.469 1.504 1.00 81.31 119 LYS A O 1
ATOM 865 N N . VAL A 1 120 ? 38.799 7.559 3.598 1.00 79.81 120 VAL A N 1
ATOM 866 C CA . VAL A 1 120 ? 39.968 8.373 3.231 1.00 79.81 120 VAL A CA 1
ATOM 867 C C . VAL A 1 120 ? 40.815 7.604 2.216 1.00 79.81 120 VAL A C 1
ATOM 869 O O . VAL A 1 120 ? 41.176 6.448 2.439 1.00 79.81 120 VAL A O 1
ATOM 872 N N . GLY A 1 121 ? 41.120 8.259 1.102 1.00 79.00 121 GLY A N 1
ATOM 873 C CA . GLY A 1 121 ? 41.964 7.740 0.036 1.00 79.00 121 GLY A CA 1
ATOM 874 C C . GLY A 1 121 ? 42.763 8.872 -0.598 1.00 79.00 121 GLY A C 1
ATOM 875 O O . GLY A 1 121 ? 42.356 10.036 -0.556 1.00 79.00 121 GLY A O 1
ATOM 876 N N . GLU A 1 122 ? 43.922 8.537 -1.154 1.00 80.69 122 GLU A N 1
ATOM 877 C CA . GLU A 1 122 ? 44.807 9.508 -1.796 1.00 80.69 122 GLU A CA 1
ATOM 878 C C . GLU A 1 122 ? 44.077 10.226 -2.945 1.00 80.69 122 GLU A C 1
ATOM 880 O O . GLU A 1 122 ? 43.473 9.587 -3.800 1.00 80.69 122 GLU A O 1
ATOM 885 N N . GLY A 1 123 ? 44.083 11.563 -2.942 1.00 79.50 123 GLY A N 1
ATOM 886 C CA . GLY A 1 123 ? 43.446 12.384 -3.982 1.00 79.50 123 GLY A CA 1
ATOM 887 C C . GLY A 1 123 ? 41.937 12.635 -3.827 1.00 79.50 123 GLY A C 1
ATOM 888 O O . GLY A 1 123 ? 41.408 13.515 -4.506 1.00 79.50 123 GLY A O 1
ATOM 889 N N . LEU A 1 124 ? 41.246 11.951 -2.907 1.00 80.25 124 LEU A N 1
ATOM 890 C CA . LEU A 1 124 ? 39.798 12.107 -2.702 1.00 80.25 124 LEU A CA 1
ATOM 891 C C . LEU A 1 124 ? 39.400 13.515 -2.241 1.00 80.25 124 LEU A C 1
ATOM 893 O O . LEU A 1 124 ? 38.445 14.080 -2.767 1.00 80.25 124 LEU A O 1
ATOM 897 N N . LEU A 1 125 ? 40.124 14.081 -1.269 1.00 82.50 125 LEU A N 1
ATOM 898 C CA . LEU A 1 125 ? 39.818 15.410 -0.729 1.00 82.50 125 LEU A CA 1
ATOM 899 C C . LEU A 1 125 ? 39.853 16.470 -1.839 1.00 82.50 125 LEU A C 1
ATOM 901 O O . LEU A 1 125 ? 38.889 17.202 -2.029 1.00 82.50 125 LEU A O 1
ATOM 905 N N . GLY A 1 126 ? 40.921 16.460 -2.644 1.00 80.38 126 GLY A N 1
ATOM 906 C CA . GLY A 1 126 ? 41.071 17.371 -3.777 1.00 80.38 126 GLY A CA 1
ATOM 907 C C . GLY A 1 126 ? 39.995 17.174 -4.847 1.00 80.38 126 GLY A C 1
ATOM 908 O O . GLY A 1 126 ? 39.481 18.155 -5.376 1.00 80.38 126 GLY A O 1
ATOM 909 N N . ALA A 1 127 ? 39.602 15.930 -5.137 1.00 79.25 127 ALA A N 1
ATOM 910 C CA . ALA A 1 127 ? 38.517 15.652 -6.078 1.00 79.25 127 ALA A CA 1
ATOM 911 C C . ALA A 1 127 ? 37.162 16.193 -5.580 1.00 79.25 127 ALA A C 1
ATOM 913 O O . ALA A 1 127 ? 36.415 16.794 -6.352 1.00 79.25 127 ALA A O 1
ATOM 914 N N . LEU A 1 128 ? 36.861 16.029 -4.287 1.00 79.56 128 LEU A N 1
ATOM 915 C CA . LEU A 1 128 ? 35.636 16.547 -3.675 1.00 79.56 128 LEU A CA 1
ATOM 916 C C . LEU A 1 128 ? 35.629 18.075 -3.571 1.00 79.56 128 LEU A C 1
ATOM 918 O O . LEU A 1 128 ? 34.570 18.675 -3.743 1.00 79.56 128 LEU A O 1
ATOM 922 N N . ASP A 1 129 ? 36.778 18.711 -3.341 1.00 80.44 129 ASP A N 1
ATOM 923 C CA . ASP A 1 129 ? 36.896 20.173 -3.327 1.00 80.44 129 ASP A CA 1
ATOM 924 C C . ASP A 1 129 ? 36.698 20.779 -4.721 1.00 80.44 129 ASP A C 1
ATOM 926 O O . ASP A 1 129 ? 35.957 21.752 -4.871 1.00 80.44 129 ASP A O 1
ATOM 930 N N . VAL A 1 130 ? 37.289 20.172 -5.758 1.00 78.25 130 VAL A N 1
ATOM 931 C CA . VAL A 1 130 ? 37.069 20.571 -7.159 1.00 78.25 130 VAL A CA 1
ATOM 932 C C . VAL A 1 130 ? 35.598 20.411 -7.538 1.00 78.25 130 VAL A C 1
ATOM 934 O O . VAL A 1 130 ? 35.014 21.304 -8.157 1.00 78.25 130 VAL A O 1
ATOM 937 N N . LEU A 1 131 ? 34.976 19.302 -7.132 1.00 74.12 131 LEU A N 1
ATOM 938 C CA . LEU A 1 131 ? 33.552 19.067 -7.336 1.00 74.12 131 LEU A CA 1
ATOM 939 C C . LEU A 1 131 ? 32.703 20.119 -6.607 1.00 74.12 131 LEU A C 1
ATOM 941 O O . LEU A 1 131 ? 31.832 20.722 -7.228 1.00 74.12 131 LEU A O 1
ATOM 945 N N . ALA A 1 132 ? 32.979 20.390 -5.327 1.00 73.56 132 ALA A N 1
ATOM 946 C CA . ALA A 1 132 ? 32.257 21.388 -4.539 1.00 73.56 132 ALA A CA 1
ATOM 947 C C . ALA A 1 132 ? 32.344 22.782 -5.168 1.00 73.56 132 ALA A C 1
ATOM 949 O O . ALA A 1 132 ? 31.345 23.492 -5.223 1.00 73.56 132 ALA A O 1
ATOM 950 N N . GLU A 1 133 ? 33.515 23.171 -5.669 1.00 73.56 133 GLU A N 1
ATOM 951 C CA . GLU A 1 133 ? 33.711 24.472 -6.309 1.00 73.56 133 GLU A CA 1
ATOM 952 C C . GLU A 1 133 ? 32.990 24.570 -7.662 1.00 73.56 133 GLU A C 1
ATOM 954 O O . GLU A 1 133 ? 32.336 25.574 -7.967 1.00 73.56 133 GLU A O 1
ATOM 959 N N . LYS A 1 134 ? 33.024 23.495 -8.459 1.00 66.88 134 LYS A N 1
ATOM 960 C CA . LYS A 1 134 ? 32.293 23.432 -9.731 1.00 66.88 134 LYS A CA 1
ATOM 961 C C . LYS A 1 134 ? 30.771 23.442 -9.509 1.00 66.88 134 LYS A C 1
ATOM 963 O O . LYS A 1 134 ? 30.051 23.975 -10.342 1.00 66.88 134 LYS A O 1
ATOM 968 N N . GLU A 1 135 ? 30.279 22.915 -8.389 1.00 69.31 135 GLU A N 1
ATOM 969 C CA . GLU A 1 135 ? 28.857 22.979 -8.023 1.00 69.31 135 GLU A CA 1
ATOM 970 C C . GLU A 1 135 ? 28.443 24.340 -7.440 1.00 69.31 135 GLU A C 1
ATOM 972 O O . GLU A 1 135 ? 27.412 24.878 -7.838 1.00 69.31 135 GLU A O 1
ATOM 977 N N . ARG A 1 136 ? 29.262 24.967 -6.581 1.00 69.81 136 ARG A N 1
ATOM 978 C CA . ARG A 1 136 ? 29.010 26.334 -6.068 1.00 69.81 136 ARG A CA 1
ATOM 979 C C . ARG A 1 136 ? 28.951 27.382 -7.177 1.00 69.81 136 ARG A C 1
ATOM 981 O O . ARG A 1 136 ? 28.197 28.343 -7.074 1.00 69.81 136 ARG A O 1
ATOM 988 N N . SER A 1 137 ? 29.754 27.209 -8.225 1.00 62.50 137 SER A N 1
ATOM 989 C CA . SER A 1 137 ? 29.747 28.104 -9.388 1.00 62.50 137 SER A CA 1
ATOM 990 C C . SER A 1 137 ? 28.535 27.898 -10.307 1.00 62.50 137 SER A C 1
ATOM 992 O O . SER A 1 137 ? 28.189 28.817 -11.047 1.00 62.50 137 SER A O 1
ATOM 994 N N . CYS A 1 138 ? 27.866 26.740 -10.239 1.00 54.81 138 CYS A N 1
ATOM 995 C CA . CYS A 1 138 ? 26.663 26.435 -11.024 1.00 54.81 138 CYS A CA 1
ATOM 996 C C . CYS A 1 138 ? 25.351 26.673 -10.255 1.00 54.81 138 CYS A C 1
ATOM 998 O O . CYS A 1 138 ? 24.339 27.013 -10.866 1.00 54.81 138 CYS A O 1
ATOM 1000 N N . CYS A 1 139 ? 25.343 26.501 -8.930 1.00 56.09 139 CYS A N 1
ATOM 1001 C CA . CYS A 1 139 ? 24.144 26.561 -8.097 1.00 56.09 139 CYS A CA 1
ATOM 1002 C C . CYS A 1 139 ? 24.295 27.593 -6.969 1.00 56.09 139 CYS A C 1
ATOM 1004 O O . CYS A 1 139 ? 25.104 27.422 -6.060 1.00 56.09 139 CYS A O 1
ATOM 1006 N N . ALA A 1 140 ? 23.477 28.650 -7.005 1.00 58.16 140 ALA A N 1
ATOM 1007 C CA . ALA A 1 140 ? 23.517 29.731 -6.015 1.00 58.16 140 ALA A CA 1
ATOM 1008 C C . ALA A 1 140 ? 22.736 29.434 -4.718 1.00 58.16 140 ALA A C 1
ATOM 1010 O O . ALA A 1 140 ? 22.896 30.153 -3.732 1.00 58.16 140 ALA A O 1
ATOM 1011 N N . THR A 1 141 ? 21.872 28.414 -4.714 1.00 56.09 141 THR A N 1
ATOM 1012 C CA . THR A 1 141 ? 20.944 28.128 -3.604 1.00 56.09 141 THR A CA 1
ATOM 1013 C C . THR A 1 141 ? 21.436 27.012 -2.683 1.00 56.09 141 THR A C 1
ATOM 1015 O O . THR A 1 141 ? 21.305 27.111 -1.461 1.00 56.09 141 THR A O 1
ATOM 1018 N N . LEU A 1 142 ? 22.071 25.978 -3.239 1.00 66.19 142 LEU A N 1
ATOM 1019 C CA . LEU A 1 142 ? 22.602 24.855 -2.470 1.00 66.19 142 LEU A CA 1
ATOM 1020 C C . LEU A 1 142 ? 24.005 25.147 -1.919 1.00 66.19 142 LEU A C 1
ATOM 1022 O O . LEU A 1 142 ? 24.847 25.798 -2.534 1.00 66.19 142 LEU A O 1
ATOM 1026 N N . LYS A 1 143 ? 24.274 24.616 -0.729 1.00 77.25 143 LYS A N 1
ATOM 1027 C CA . LYS A 1 143 ? 25.555 24.671 -0.029 1.00 77.25 143 LYS A CA 1
ATOM 1028 C C . LYS A 1 143 ? 26.269 23.334 -0.157 1.00 77.25 143 LYS A C 1
ATOM 1030 O O . LYS A 1 143 ? 25.766 22.314 0.310 1.00 77.25 143 LYS A O 1
ATOM 1035 N N . PHE A 1 144 ? 27.476 23.376 -0.710 1.00 79.81 144 PHE A N 1
ATOM 1036 C CA . PHE A 1 144 ? 28.364 22.225 -0.861 1.00 79.81 144 PHE A CA 1
ATOM 1037 C C . PHE A 1 144 ? 29.551 22.365 0.092 1.00 79.81 144 PHE A C 1
ATOM 1039 O O . PHE A 1 144 ? 30.355 23.300 -0.024 1.00 79.81 144 PHE A O 1
ATOM 1046 N N . THR A 1 145 ? 29.655 21.457 1.057 1.00 80.25 145 THR A N 1
ATOM 1047 C CA . THR A 1 145 ? 30.688 21.481 2.099 1.00 80.25 145 THR A CA 1
ATOM 1048 C C . THR A 1 145 ? 31.433 20.159 2.127 1.00 80.25 145 THR A C 1
ATOM 1050 O O . THR A 1 145 ? 30.813 19.106 2.241 1.00 80.25 145 THR A O 1
ATOM 1053 N N . VAL A 1 146 ? 32.760 20.223 2.071 1.00 85.00 146 VAL A N 1
ATOM 1054 C CA . VAL A 1 146 ? 33.639 19.072 2.282 1.00 85.00 146 VAL A CA 1
ATOM 1055 C C . VAL A 1 146 ? 34.194 19.164 3.697 1.00 85.00 146 VAL A C 1
ATOM 1057 O O . VAL A 1 146 ? 34.656 20.226 4.111 1.00 85.00 146 VAL A O 1
ATOM 1060 N N . THR A 1 147 ? 34.102 18.084 4.465 1.00 84.00 147 THR A N 1
ATOM 1061 C CA . THR A 1 147 ? 34.656 18.008 5.822 1.00 84.00 147 THR A CA 1
ATOM 1062 C C . THR A 1 147 ? 35.436 16.719 5.994 1.00 84.00 147 THR A C 1
ATOM 1064 O O . THR A 1 147 ? 34.930 15.643 5.674 1.00 84.00 147 THR A O 1
ATOM 1067 N N . GLU A 1 148 ? 36.642 16.820 6.539 1.00 85.00 148 GLU A N 1
ATOM 1068 C CA . GLU A 1 148 ? 37.461 15.676 6.928 1.00 85.00 148 GLU A CA 1
ATOM 1069 C C . GLU A 1 148 ? 37.361 15.468 8.443 1.00 85.00 148 GLU A C 1
ATOM 1071 O O . GLU A 1 148 ? 37.602 16.381 9.231 1.00 85.00 148 GLU A O 1
ATOM 1076 N N . GLU A 1 149 ? 36.982 14.260 8.849 1.00 78.38 149 GLU A N 1
ATOM 1077 C CA . GLU A 1 149 ? 36.935 13.816 10.243 1.00 78.38 149 GLU A CA 1
ATOM 1078 C C . GLU A 1 149 ? 37.763 12.531 10.358 1.00 78.38 149 GLU A C 1
ATOM 1080 O O . GLU A 1 149 ? 37.932 11.823 9.372 1.00 78.38 149 GLU A O 1
ATOM 1085 N N . ALA A 1 150 ? 38.312 12.218 11.536 1.00 69.81 150 ALA A N 1
ATOM 1086 C CA . ALA A 1 150 ? 39.302 11.148 11.723 1.00 69.81 150 ALA A CA 1
ATOM 1087 C C . ALA A 1 150 ? 38.935 9.815 11.018 1.00 69.81 150 ALA A C 1
ATOM 1089 O O . ALA A 1 150 ? 38.174 9.005 11.547 1.00 69.81 150 ALA A O 1
ATOM 1090 N N . GLY A 1 151 ? 39.506 9.585 9.826 1.00 74.81 151 GLY A N 1
ATOM 1091 C CA . GLY A 1 151 ? 39.308 8.381 9.007 1.00 74.81 151 GLY A CA 1
ATOM 1092 C C . GLY A 1 151 ? 38.186 8.429 7.952 1.00 74.81 151 GLY A C 1
ATOM 1093 O O . GLY A 1 151 ? 37.996 7.433 7.252 1.00 74.81 151 GLY A O 1
ATOM 1094 N N . SER A 1 152 ? 37.471 9.548 7.784 1.00 83.38 152 SER A N 1
ATOM 1095 C CA . SER A 1 152 ? 36.389 9.714 6.798 1.00 83.38 152 SER A CA 1
ATOM 1096 C C . SER A 1 152 ? 36.367 11.117 6.184 1.00 83.38 152 SER A C 1
ATOM 1098 O O . SER A 1 152 ? 36.527 12.117 6.877 1.00 83.38 152 SER A O 1
ATOM 1100 N N . ILE A 1 153 ? 36.047 11.204 4.891 1.00 84.88 153 ILE A N 1
ATOM 1101 C CA . ILE A 1 153 ? 35.757 12.483 4.221 1.00 84.88 153 ILE A CA 1
ATOM 1102 C C . ILE A 1 153 ? 34.265 12.529 3.906 1.00 84.88 153 ILE A C 1
ATOM 1104 O O . ILE A 1 153 ? 33.710 11.550 3.408 1.00 84.88 153 ILE A O 1
ATOM 1108 N N . SER A 1 154 ? 33.602 13.639 4.220 1.00 83.25 154 SER A N 1
ATOM 1109 C CA . SER A 1 154 ? 32.176 13.837 3.956 1.00 83.25 154 SER A CA 1
ATOM 1110 C C . SER A 1 154 ? 31.955 14.982 2.975 1.00 83.25 154 SER A C 1
ATOM 1112 O O . SER A 1 154 ? 32.489 16.071 3.161 1.00 83.25 154 SER A O 1
ATOM 1114 N N . PHE A 1 155 ? 31.120 14.748 1.968 1.00 81.50 155 PHE A N 1
ATOM 1115 C CA . PHE A 1 155 ? 30.605 15.754 1.046 1.00 81.50 155 PHE A CA 1
ATOM 1116 C C . PHE A 1 155 ? 29.133 16.010 1.374 1.00 81.50 155 PHE A C 1
ATOM 1118 O O . PHE A 1 155 ? 28.273 15.156 1.155 1.00 81.50 155 PHE A O 1
ATOM 1125 N N . ARG A 1 156 ? 28.842 17.170 1.961 1.00 80.12 156 ARG A N 1
ATOM 1126 C CA . ARG A 1 156 ? 27.502 17.588 2.376 1.00 80.12 156 ARG A CA 1
ATOM 1127 C C . ARG A 1 156 ? 26.907 18.538 1.348 1.00 80.12 156 ARG A C 1
ATOM 1129 O O . ARG A 1 156 ? 27.529 19.535 0.994 1.00 80.12 156 ARG A O 1
ATOM 1136 N N . ILE A 1 157 ? 25.675 18.249 0.956 1.00 78.44 157 ILE A N 1
ATOM 1137 C CA . ILE A 1 157 ? 24.846 19.068 0.079 1.00 78.44 157 ILE A CA 1
ATOM 1138 C C . ILE A 1 157 ? 23.636 19.493 0.898 1.00 78.44 157 ILE A C 1
ATOM 1140 O O . ILE A 1 157 ? 22.823 18.642 1.250 1.00 78.44 157 ILE A O 1
ATOM 1144 N N . GLY A 1 158 ? 23.531 20.769 1.255 1.00 71.25 158 GLY A N 1
ATOM 1145 C CA . GLY A 1 158 ? 22.411 21.286 2.043 1.00 71.25 158 GLY A CA 1
ATOM 1146 C C . GLY A 1 158 ? 21.776 22.524 1.429 1.00 71.25 158 GLY A C 1
ATOM 1147 O O . GLY A 1 158 ? 22.398 23.188 0.613 1.00 71.25 158 GLY A O 1
ATOM 1148 N N . GLY A 1 159 ? 20.554 22.857 1.825 1.00 68.94 159 GLY A N 1
ATOM 1149 C CA . GLY A 1 159 ? 19.840 24.040 1.327 1.00 68.94 159 GLY A CA 1
ATOM 1150 C C . GLY A 1 159 ? 18.908 24.633 2.376 1.00 68.94 159 GLY A C 1
ATOM 1151 O O . GLY A 1 159 ? 18.851 24.163 3.514 1.00 68.94 159 GLY A O 1
ATOM 1152 N N . GLN A 1 160 ? 18.232 25.720 2.022 1.00 58.03 160 GLN A N 1
ATOM 1153 C CA . GLN A 1 160 ? 17.159 26.299 2.828 1.00 58.03 160 GLN A CA 1
ATOM 1154 C C . GLN A 1 160 ? 15.874 25.467 2.689 1.00 58.03 160 GLN A C 1
ATOM 1156 O O . GLN A 1 160 ? 15.770 24.599 1.825 1.00 58.03 160 GLN A O 1
ATOM 1161 N N . ALA A 1 161 ? 14.864 25.738 3.522 1.00 51.59 161 ALA A N 1
ATOM 1162 C CA . ALA A 1 161 ? 13.571 25.042 3.453 1.00 51.59 161 ALA A CA 1
ATOM 1163 C C . ALA A 1 161 ? 12.895 25.159 2.069 1.00 51.59 161 ALA A C 1
ATOM 1165 O O . ALA A 1 161 ? 12.184 24.251 1.656 1.00 51.59 161 ALA A O 1
ATOM 1166 N N . SER A 1 162 ? 13.165 26.244 1.335 1.00 48.34 162 SER A N 1
ATOM 1167 C CA . SER A 1 162 ? 12.717 26.466 -0.046 1.00 48.34 162 SER A CA 1
ATOM 1168 C C . SER A 1 162 ? 13.394 25.563 -1.087 1.00 48.34 162 SER A C 1
ATOM 1170 O O . SER A 1 162 ? 12.926 25.502 -2.218 1.00 48.34 162 SER A O 1
ATOM 1172 N N . ASP A 1 163 ? 14.479 24.871 -0.727 1.00 54.66 163 ASP A N 1
ATOM 1173 C CA . ASP A 1 163 ? 15.261 24.005 -1.619 1.00 54.66 163 ASP A CA 1
ATOM 1174 C C . ASP A 1 163 ? 14.909 22.512 -1.446 1.00 54.66 163 ASP A C 1
ATOM 1176 O O . ASP A 1 163 ? 15.615 21.640 -1.957 1.00 54.66 163 ASP A O 1
ATOM 1180 N N . SER A 1 164 ? 13.835 22.184 -0.717 1.00 55.12 164 SER A N 1
ATOM 1181 C CA . SER A 1 164 ? 13.448 20.799 -0.399 1.00 55.12 164 SER A CA 1
ATOM 1182 C C . SER A 1 164 ? 13.275 19.930 -1.648 1.00 55.12 164 SER A C 1
ATOM 1184 O O . SER A 1 164 ? 13.869 18.857 -1.724 1.00 55.12 164 SER A O 1
ATOM 1186 N N . THR A 1 165 ? 12.580 20.423 -2.676 1.00 52.03 165 THR A N 1
ATOM 1187 C CA . THR A 1 165 ? 12.366 19.708 -3.948 1.00 52.03 165 THR A CA 1
ATOM 1188 C C . THR A 1 165 ? 13.680 19.418 -4.685 1.00 52.03 165 THR A C 1
ATOM 1190 O O . THR A 1 165 ? 13.871 18.328 -5.221 1.00 52.03 165 THR A O 1
ATOM 1193 N N . ALA A 1 166 ? 14.624 20.364 -4.667 1.00 56.44 166 ALA A N 1
ATOM 1194 C CA . ALA A 1 166 ? 15.959 20.216 -5.254 1.00 56.44 166 ALA A CA 1
ATOM 1195 C C . ALA A 1 166 ? 16.750 19.094 -4.570 1.00 56.44 166 ALA A C 1
ATOM 1197 O O . ALA A 1 166 ? 17.370 18.232 -5.193 1.00 56.44 166 ALA A O 1
ATOM 1198 N N . ILE A 1 167 ? 16.699 19.121 -3.241 1.00 60.25 167 ILE A N 1
ATOM 1199 C CA . ILE A 1 167 ? 17.361 18.184 -2.345 1.00 60.25 167 ILE A CA 1
ATOM 1200 C C . ILE A 1 167 ? 16.710 16.796 -2.436 1.00 60.25 167 ILE A C 1
ATOM 1202 O O . ILE A 1 167 ? 17.382 15.791 -2.202 1.00 60.25 167 ILE A O 1
ATOM 1206 N N . GLU A 1 168 ? 15.421 16.713 -2.758 1.00 56.25 168 GLU A N 1
ATOM 1207 C CA . GLU A 1 168 ? 14.661 15.490 -3.046 1.00 56.25 168 GLU A CA 1
ATOM 1208 C C . GLU A 1 168 ? 15.011 14.847 -4.375 1.00 56.25 168 GLU A C 1
ATOM 1210 O O . GLU A 1 168 ? 15.373 13.668 -4.377 1.00 56.25 168 GLU A O 1
ATOM 1215 N N . ASP A 1 169 ? 14.997 15.607 -5.464 1.00 54.06 169 ASP A N 1
ATOM 1216 C CA . ASP A 1 169 ? 15.387 15.105 -6.782 1.00 54.06 169 ASP A CA 1
ATOM 1217 C C . ASP A 1 169 ? 16.844 14.607 -6.773 1.00 54.06 169 ASP A C 1
ATOM 1219 O O . ASP A 1 169 ? 17.135 13.491 -7.211 1.00 54.06 169 ASP A O 1
ATOM 1223 N N . LEU A 1 170 ? 17.752 15.367 -6.154 1.00 61.97 170 LEU A N 1
ATOM 1224 C CA . LEU A 1 170 ? 19.154 14.978 -6.010 1.00 61.97 170 LEU A CA 1
ATOM 1225 C C . LEU A 1 170 ? 19.333 13.693 -5.189 1.00 61.97 170 LEU A C 1
ATOM 1227 O O . LEU A 1 170 ? 20.093 12.805 -5.573 1.00 61.97 170 LEU A O 1
ATOM 1231 N N . ALA A 1 171 ? 18.630 13.561 -4.064 1.00 60.41 171 ALA A N 1
ATOM 1232 C CA . ALA A 1 171 ? 18.715 12.366 -3.230 1.00 60.41 171 ALA A CA 1
ATOM 1233 C C . ALA A 1 171 ? 18.148 11.124 -3.912 1.00 60.41 171 ALA A C 1
ATOM 1235 O O . ALA A 1 171 ? 18.772 10.065 -3.846 1.00 60.41 171 ALA A O 1
ATOM 1236 N N . ALA A 1 172 ? 17.011 11.259 -4.599 1.00 54.50 172 ALA A N 1
ATOM 1237 C CA . ALA A 1 172 ? 16.416 10.174 -5.367 1.00 54.50 172 ALA A CA 1
ATOM 1238 C C . ALA A 1 172 ? 17.382 9.673 -6.453 1.00 54.50 172 ALA A C 1
ATOM 1240 O O . ALA A 1 172 ? 17.570 8.466 -6.607 1.00 54.50 172 ALA A O 1
ATOM 1241 N N . ARG A 1 173 ? 18.065 10.590 -7.151 1.00 56.94 173 ARG A N 1
ATOM 1242 C CA . ARG A 1 173 ? 19.056 10.264 -8.194 1.00 56.94 173 ARG A CA 1
ATOM 1243 C C . ARG A 1 173 ? 20.351 9.665 -7.653 1.00 56.94 173 ARG A C 1
ATOM 1245 O O . ARG A 1 173 ? 20.969 8.855 -8.335 1.00 56.94 173 ARG A O 1
ATOM 1252 N N . LEU A 1 174 ? 20.748 10.026 -6.434 1.00 57.34 174 LEU A N 1
ATOM 1253 C CA . LEU A 1 174 ? 21.879 9.421 -5.721 1.00 57.34 174 LEU A CA 1
ATOM 1254 C C . LEU A 1 174 ? 21.521 8.073 -5.061 1.00 57.34 174 LEU A C 1
ATOM 1256 O O . LEU A 1 174 ? 22.343 7.507 -4.341 1.00 57.34 174 LEU A O 1
ATOM 1260 N N . GLY A 1 175 ? 20.300 7.560 -5.262 1.00 50.41 175 GLY A N 1
ATOM 1261 C CA . GLY A 1 175 ? 19.826 6.320 -4.637 1.00 50.41 175 GLY A CA 1
ATOM 1262 C C . GLY A 1 175 ? 19.654 6.428 -3.117 1.00 50.41 175 GLY A C 1
ATOM 1263 O O . GLY A 1 175 ? 19.499 5.414 -2.427 1.00 50.41 175 GLY A O 1
ATOM 1264 N N . VAL A 1 176 ? 19.670 7.650 -2.578 1.00 54.16 176 VAL A N 1
ATOM 1265 C CA . VAL A 1 176 ? 19.487 7.922 -1.155 1.00 54.16 176 VAL A CA 1
ATOM 1266 C C . VAL A 1 176 ? 18.010 7.780 -0.849 1.00 54.16 176 VAL A C 1
ATOM 1268 O O . VAL A 1 176 ? 17.173 8.491 -1.404 1.00 54.16 176 VAL A O 1
ATOM 1271 N N . ALA A 1 177 ? 17.680 6.844 0.041 1.00 50.31 177 ALA A N 1
ATOM 1272 C CA . ALA A 1 177 ? 16.303 6.656 0.467 1.00 50.31 177 ALA A CA 1
ATOM 1273 C C . ALA A 1 177 ? 15.723 7.993 0.970 1.00 50.31 177 ALA A C 1
ATOM 1275 O O . ALA A 1 177 ? 16.416 8.706 1.708 1.00 50.31 177 ALA A O 1
ATOM 1276 N N . PRO A 1 178 ? 14.475 8.349 0.604 1.00 50.75 178 PRO A N 1
ATOM 1277 C CA . PRO A 1 178 ? 13.795 9.458 1.258 1.00 50.75 178 PRO A CA 1
ATOM 1278 C C . PRO A 1 178 ? 13.811 9.214 2.771 1.00 50.75 178 PRO A C 1
ATOM 1280 O O . PRO A 1 178 ? 13.872 8.057 3.211 1.00 50.75 178 PRO A O 1
ATOM 1283 N N . LEU A 1 179 ? 13.799 10.289 3.570 1.00 50.47 179 LEU A N 1
ATOM 1284 C CA . LEU A 1 179 ? 13.619 10.150 5.013 1.00 50.47 179 LEU A CA 1
ATOM 1285 C C . LEU A 1 179 ? 12.377 9.283 5.197 1.00 50.47 179 LEU A C 1
ATOM 1287 O O . LEU A 1 179 ? 11.294 9.663 4.768 1.00 50.47 179 LEU A O 1
ATOM 1291 N N . SER A 1 180 ? 12.531 8.079 5.747 1.00 55.25 180 SER A N 1
ATOM 1292 C CA . SER A 1 180 ? 11.354 7.364 6.211 1.00 55.25 180 SER A CA 1
ATOM 1293 C C . SER A 1 180 ? 10.673 8.309 7.186 1.00 55.25 180 SER A C 1
ATOM 1295 O O . SER A 1 180 ? 11.277 8.639 8.209 1.00 55.25 180 SER A O 1
ATOM 1297 N N . GLY A 1 181 ? 9.449 8.727 6.874 1.00 62.78 181 GLY A N 1
ATOM 1298 C CA . GLY A 1 181 ? 8.619 9.391 7.858 1.00 62.78 181 GLY A CA 1
ATOM 1299 C C . GLY A 1 181 ? 8.530 8.470 9.067 1.00 62.78 181 GLY A C 1
ATOM 1300 O O . GLY A 1 181 ? 8.328 7.254 8.921 1.00 62.78 181 GLY A O 1
ATOM 1301 N N . GLU A 1 182 ? 8.761 9.008 10.260 1.00 75.94 182 GLU A N 1
ATOM 1302 C CA . GLU A 1 182 ? 8.311 8.312 11.456 1.00 75.94 182 GLU A CA 1
ATOM 1303 C C . GLU A 1 182 ? 6.790 8.322 11.387 1.00 75.94 182 GLU A C 1
ATOM 1305 O O . GLU A 1 182 ? 6.163 9.372 11.501 1.00 75.94 182 GLU A O 1
ATOM 1310 N N . LEU A 1 183 ? 6.203 7.157 11.113 1.00 83.19 183 LEU A N 1
ATOM 1311 C CA . LEU A 1 183 ? 4.756 6.961 11.137 1.00 83.19 183 LEU A CA 1
ATOM 1312 C C . LEU A 1 183 ? 4.217 7.403 12.499 1.00 83.19 183 LEU A C 1
ATOM 1314 O O . LEU A 1 183 ? 3.210 8.089 12.582 1.00 83.19 183 LEU A O 1
ATOM 1318 N N . ARG A 1 184 ? 4.946 7.025 13.548 1.00 87.06 184 ARG A N 1
ATOM 1319 C CA . ARG A 1 184 ? 4.793 7.414 14.949 1.00 87.06 184 ARG A CA 1
ATOM 1320 C C . ARG A 1 184 ? 6.148 7.246 15.634 1.00 87.06 184 ARG A C 1
ATOM 1322 O O . ARG A 1 184 ? 7.060 6.664 15.040 1.00 87.06 184 ARG A O 1
ATOM 1329 N N . ALA A 1 185 ? 6.271 7.714 16.873 1.00 79.44 185 ALA A N 1
ATOM 1330 C CA . ALA A 1 185 ? 7.521 7.651 17.629 1.00 79.44 185 ALA A CA 1
ATOM 1331 C C . ALA A 1 185 ? 8.159 6.247 17.568 1.00 79.44 185 ALA A C 1
ATOM 1333 O O . ALA A 1 185 ? 7.542 5.256 17.956 1.00 79.44 185 ALA A O 1
ATOM 1334 N N . GLY A 1 186 ? 9.384 6.168 17.038 1.00 80.69 186 GLY A N 1
ATOM 1335 C CA . GLY A 1 186 ? 10.158 4.924 16.937 1.00 80.69 186 GLY A CA 1
ATOM 1336 C C . GLY A 1 186 ? 9.758 3.964 15.806 1.00 80.69 186 GLY A C 1
ATOM 1337 O O . GLY A 1 186 ? 10.455 2.974 15.583 1.00 80.69 186 GLY A O 1
ATOM 1338 N N . VAL A 1 187 ? 8.694 4.246 15.045 1.00 86.94 187 VAL A N 1
ATOM 1339 C CA . VAL A 1 187 ? 8.206 3.372 13.967 1.00 86.94 187 VAL A CA 1
ATOM 1340 C C . VAL A 1 187 ? 8.312 4.074 12.619 1.00 86.94 187 VAL A C 1
ATOM 1342 O O . VAL A 1 187 ? 7.664 5.084 12.356 1.00 86.94 187 VAL A O 1
ATOM 1345 N N . ARG A 1 188 ? 9.121 3.500 11.730 1.00 84.62 188 ARG A N 1
ATOM 1346 C CA . ARG A 1 188 ? 9.423 4.035 10.399 1.00 84.62 188 ARG A CA 1
ATOM 1347 C C . ARG A 1 188 ? 8.584 3.372 9.312 1.00 84.62 188 ARG A C 1
ATOM 1349 O O . ARG A 1 188 ? 8.441 2.151 9.311 1.00 84.62 188 ARG A O 1
ATOM 1356 N N . ARG A 1 189 ? 8.061 4.177 8.381 1.00 87.00 189 ARG A N 1
ATOM 1357 C CA . ARG A 1 189 ? 7.380 3.710 7.169 1.00 87.00 189 ARG A CA 1
ATOM 1358 C C . ARG A 1 189 ? 7.897 4.469 5.928 1.00 87.00 189 ARG A C 1
ATOM 1360 O O . ARG A 1 189 ? 7.770 5.692 5.887 1.00 87.00 189 ARG A O 1
ATOM 1367 N N . PRO A 1 190 ? 8.420 3.775 4.897 1.00 87.31 190 PRO A N 1
ATOM 1368 C CA . PRO A 1 190 ? 8.675 2.334 4.851 1.00 87.31 190 PRO A CA 1
ATOM 1369 C C . PRO A 1 190 ? 9.794 1.896 5.803 1.00 87.31 190 PRO A C 1
ATOM 1371 O O . PRO A 1 190 ? 10.748 2.633 6.051 1.00 87.31 190 PRO A O 1
ATOM 1374 N N . ASP A 1 191 ? 9.721 0.655 6.273 1.00 87.94 191 ASP A N 1
ATOM 1375 C CA . ASP A 1 191 ? 10.833 0.019 6.971 1.00 87.94 191 ASP A CA 1
ATOM 1376 C C . ASP A 1 191 ? 11.853 -0.529 5.966 1.00 87.94 191 ASP A C 1
ATOM 1378 O O . ASP A 1 191 ? 11.809 -1.683 5.540 1.00 87.94 191 ASP A O 1
ATOM 1382 N N . TRP A 1 192 ? 12.810 0.322 5.597 1.00 83.94 192 TRP A N 1
ATOM 1383 C CA . TRP A 1 192 ? 13.890 -0.016 4.670 1.00 83.94 192 TRP A CA 1
ATOM 1384 C C . TRP A 1 192 ? 14.794 -1.164 5.137 1.00 83.94 192 TRP A C 1
ATOM 1386 O O . TRP A 1 192 ? 15.550 -1.681 4.316 1.00 83.94 192 TRP A O 1
ATOM 1396 N N . SER A 1 193 ? 14.754 -1.549 6.420 1.00 84.12 193 SER A N 1
ATOM 1397 C CA . SER A 1 193 ? 15.520 -2.698 6.928 1.00 84.12 193 SER A CA 1
ATOM 1398 C C . SER A 1 193 ? 14.937 -4.040 6.480 1.00 84.12 193 SER A C 1
ATOM 1400 O O . SER A 1 193 ? 15.624 -5.057 6.530 1.00 84.12 193 SER A O 1
ATOM 1402 N N . ARG A 1 194 ? 13.685 -4.045 6.006 1.00 86.00 194 ARG A N 1
ATOM 1403 C CA . ARG A 1 194 ? 12.996 -5.229 5.477 1.00 86.00 194 ARG A CA 1
ATOM 1404 C C . ARG A 1 194 ? 13.251 -5.490 3.999 1.00 86.00 194 ARG A C 1
ATOM 1406 O O . ARG A 1 194 ? 12.721 -6.455 3.466 1.00 86.00 194 ARG A O 1
ATOM 1413 N N . MET A 1 195 ? 14.040 -4.641 3.345 1.00 85.75 195 MET A N 1
ATOM 1414 C CA . MET A 1 195 ? 14.302 -4.740 1.914 1.00 85.75 195 MET A CA 1
ATOM 1415 C C . MET A 1 195 ? 15.730 -5.204 1.669 1.00 85.75 195 MET A C 1
ATOM 1417 O O . MET A 1 195 ? 16.680 -4.472 1.961 1.00 85.75 195 MET A O 1
ATOM 1421 N N . THR A 1 196 ? 15.873 -6.399 1.108 1.00 85.75 196 THR A N 1
ATOM 1422 C CA . THR A 1 196 ? 17.165 -6.993 0.756 1.00 85.75 196 THR A CA 1
ATOM 1423 C C . THR A 1 196 ? 17.395 -7.013 -0.753 1.00 85.75 196 THR A C 1
ATOM 1425 O O . THR A 1 196 ? 18.543 -6.986 -1.196 1.00 85.75 196 THR A O 1
ATOM 1428 N N . LEU A 1 197 ? 16.322 -6.983 -1.550 1.00 82.44 197 LEU A N 1
ATOM 1429 C CA . LEU A 1 197 ? 16.376 -7.041 -3.005 1.00 82.44 197 LEU A CA 1
ATOM 1430 C C . LEU A 1 197 ? 16.587 -5.637 -3.604 1.00 82.44 197 LEU A C 1
ATOM 1432 O O . LEU A 1 197 ? 15.743 -4.749 -3.424 1.00 82.44 197 LEU A O 1
ATOM 1436 N N . PRO A 1 198 ? 17.677 -5.406 -4.369 1.00 78.06 198 PRO A N 1
ATOM 1437 C CA . PRO A 1 198 ? 17.993 -4.084 -4.914 1.00 78.06 198 PRO A CA 1
ATOM 1438 C C . PRO A 1 198 ? 16.883 -3.502 -5.793 1.00 78.06 198 PRO A C 1
ATOM 1440 O O . PRO A 1 198 ? 16.553 -2.324 -5.668 1.00 78.06 198 PRO A O 1
ATOM 1443 N N . LYS A 1 199 ? 16.262 -4.336 -6.638 1.00 81.12 199 LYS A N 1
AT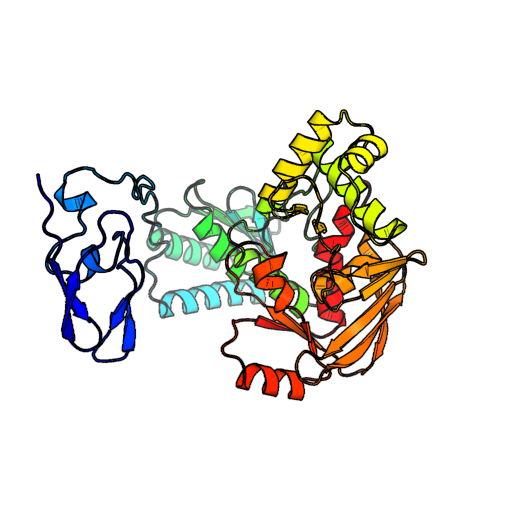OM 1444 C CA . LYS A 1 199 ? 15.186 -3.910 -7.539 1.00 81.12 199 LYS A CA 1
ATOM 1445 C C . LYS A 1 199 ? 13.939 -3.477 -6.771 1.00 81.12 199 LYS A C 1
ATOM 1447 O O . LYS A 1 199 ? 13.388 -2.421 -7.068 1.00 81.12 199 LYS A O 1
ATOM 1452 N N . ALA A 1 200 ? 13.527 -4.241 -5.757 1.00 84.69 200 ALA A N 1
ATOM 1453 C CA . ALA A 1 200 ? 12.403 -3.883 -4.892 1.00 84.69 200 ALA A CA 1
ATOM 1454 C C . ALA A 1 200 ? 12.629 -2.512 -4.237 1.00 84.69 200 ALA A C 1
ATOM 1456 O O . ALA A 1 200 ? 11.749 -1.647 -4.259 1.00 84.69 200 ALA A O 1
ATOM 1457 N N . ARG A 1 201 ? 13.841 -2.292 -3.708 1.00 81.62 201 ARG A N 1
ATOM 1458 C CA . ARG A 1 201 ? 14.242 -1.032 -3.073 1.00 81.62 201 ARG A CA 1
ATOM 1459 C C . ARG A 1 201 ? 14.189 0.142 -4.047 1.00 81.62 201 ARG A C 1
ATOM 1461 O O . ARG A 1 201 ? 13.555 1.147 -3.737 1.00 81.62 201 ARG A O 1
ATOM 1468 N N . GLU A 1 202 ? 14.808 0.003 -5.217 1.00 76.44 202 GLU A N 1
ATOM 1469 C CA . GLU A 1 202 ? 14.845 1.036 -6.259 1.00 76.44 202 GLU A CA 1
ATOM 1470 C C . GLU A 1 202 ? 13.433 1.418 -6.729 1.00 76.44 202 GLU A C 1
ATOM 1472 O O . GLU A 1 202 ? 13.091 2.598 -6.829 1.00 76.44 202 GLU A O 1
ATOM 1477 N N . VAL A 1 203 ? 12.577 0.422 -6.970 1.00 80.06 203 VAL A N 1
ATOM 1478 C CA . VAL A 1 203 ? 11.201 0.651 -7.423 1.00 80.06 203 VAL A CA 1
ATOM 1479 C C . VAL A 1 203 ? 10.376 1.352 -6.343 1.00 80.06 203 VAL A C 1
ATOM 1481 O O . VAL A 1 203 ? 9.658 2.307 -6.647 1.00 80.06 203 VAL A O 1
ATOM 1484 N N . LEU A 1 204 ? 10.496 0.944 -5.073 1.00 82.25 204 LEU A N 1
ATOM 1485 C CA . LEU A 1 204 ? 9.803 1.631 -3.983 1.00 82.25 204 LEU A CA 1
ATOM 1486 C C . LEU A 1 204 ? 10.299 3.075 -3.816 1.00 82.25 204 LEU A C 1
ATOM 1488 O O . LEU A 1 204 ? 9.482 3.972 -3.617 1.00 82.25 204 LEU A O 1
ATOM 1492 N N . GLN A 1 205 ? 11.604 3.323 -3.946 1.00 75.25 205 GLN A N 1
ATOM 1493 C CA . GLN A 1 205 ? 12.163 4.679 -3.924 1.00 75.25 205 GLN A CA 1
ATOM 1494 C C . GLN A 1 205 ? 11.561 5.551 -5.032 1.00 75.25 205 GLN A C 1
ATOM 1496 O O . GLN A 1 205 ? 11.045 6.631 -4.739 1.00 75.25 205 GLN A O 1
ATOM 1501 N N . ARG A 1 206 ? 11.543 5.063 -6.282 1.00 74.19 206 ARG A N 1
ATOM 1502 C CA . ARG A 1 206 ? 10.925 5.781 -7.410 1.00 74.19 206 ARG A CA 1
ATOM 1503 C C . ARG A 1 206 ? 9.437 6.038 -7.182 1.00 74.19 206 ARG A C 1
ATOM 1505 O O . ARG A 1 206 ? 8.963 7.137 -7.453 1.00 74.19 206 ARG A O 1
ATOM 1512 N N . ARG A 1 207 ? 8.710 5.070 -6.617 1.00 73.94 207 ARG A N 1
ATOM 1513 C CA . ARG A 1 207 ? 7.291 5.238 -6.269 1.00 73.94 207 ARG A CA 1
ATOM 1514 C C . ARG A 1 207 ? 7.071 6.332 -5.230 1.00 73.94 207 ARG A C 1
ATOM 1516 O O . ARG A 1 207 ? 6.111 7.085 -5.344 1.00 73.94 207 ARG A O 1
ATOM 1523 N N . LEU A 1 208 ? 7.899 6.394 -4.191 1.00 72.75 208 LEU A N 1
ATOM 1524 C CA . LEU A 1 208 ? 7.748 7.404 -3.140 1.00 72.75 208 LEU A CA 1
ATOM 1525 C C . LEU A 1 208 ? 8.079 8.804 -3.658 1.00 72.75 208 LEU A C 1
ATOM 1527 O O . LEU A 1 208 ? 7.381 9.742 -3.295 1.00 72.75 208 LEU A O 1
ATOM 1531 N N . ALA A 1 209 ? 9.069 8.924 -4.545 1.00 65.69 209 ALA A N 1
ATOM 1532 C CA . ALA A 1 209 ? 9.411 10.186 -5.199 1.00 65.69 209 ALA A CA 1
ATOM 1533 C C . ALA A 1 209 ? 8.319 10.679 -6.169 1.00 65.69 209 ALA A C 1
ATOM 1535 O O . ALA A 1 209 ? 8.137 11.879 -6.328 1.00 65.69 209 ALA A O 1
ATOM 1536 N N . ALA A 1 210 ? 7.575 9.768 -6.805 1.00 60.91 210 ALA A N 1
ATOM 1537 C CA . ALA A 1 210 ? 6.487 10.114 -7.724 1.00 60.91 210 ALA A CA 1
ATOM 1538 C C . ALA A 1 210 ? 5.160 10.479 -7.023 1.00 60.91 210 ALA A C 1
ATOM 1540 O O . ALA A 1 210 ? 4.219 10.920 -7.682 1.00 60.91 210 ALA A O 1
ATOM 1541 N N . HIS A 1 211 ? 5.044 10.266 -5.709 1.00 58.56 211 HIS A N 1
ATOM 1542 C CA . HIS A 1 211 ? 3.807 10.502 -4.965 1.00 58.56 211 HIS A CA 1
ATOM 1543 C C . HIS A 1 211 ? 3.658 11.997 -4.617 1.00 58.56 211 HIS A C 1
ATOM 1545 O O . HIS A 1 211 ? 4.566 12.540 -3.992 1.00 58.56 211 HIS A O 1
ATOM 1551 N N . PRO A 1 212 ? 2.517 12.662 -4.901 1.00 47.84 212 PRO A N 1
ATOM 1552 C CA . PRO A 1 212 ? 2.345 14.105 -4.658 1.00 47.84 212 PRO A CA 1
ATOM 1553 C C . PRO A 1 212 ? 2.572 14.544 -3.202 1.00 47.84 212 PRO A C 1
ATOM 1555 O O . PRO A 1 212 ? 3.034 15.648 -2.949 1.00 47.84 212 PRO A O 1
ATOM 1558 N N . SER A 1 213 ? 2.247 13.674 -2.243 1.00 46.47 213 SER A N 1
ATOM 1559 C CA . SER A 1 213 ? 2.487 13.887 -0.802 1.00 46.47 213 SER A CA 1
ATOM 1560 C C . SER A 1 213 ? 3.708 13.132 -0.253 1.00 46.47 213 SER A C 1
ATOM 1562 O O . SER A 1 213 ? 3.881 13.058 0.961 1.00 46.47 213 SER A O 1
ATOM 1564 N N . GLY A 1 214 ? 4.511 12.510 -1.124 1.00 54.34 214 GLY A N 1
ATOM 1565 C CA . GLY A 1 214 ? 5.708 11.756 -0.749 1.00 54.34 214 GLY A CA 1
ATOM 1566 C C . GLY A 1 214 ? 5.493 10.720 0.366 1.00 54.34 214 GLY A C 1
ATOM 1567 O O . GLY A 1 214 ? 4.463 10.048 0.443 1.00 54.34 214 GLY A O 1
ATOM 1568 N N . VAL A 1 215 ? 6.505 10.603 1.229 1.00 51.06 215 VAL A N 1
ATOM 1569 C CA . VAL A 1 215 ? 6.490 9.880 2.521 1.00 51.06 215 VAL A CA 1
ATOM 1570 C C . VAL A 1 215 ? 5.788 10.673 3.631 1.00 51.06 215 VAL A C 1
ATOM 1572 O O . VAL A 1 215 ? 5.344 10.082 4.616 1.00 51.06 215 VAL A O 1
ATOM 1575 N N . ASP A 1 216 ? 5.653 11.989 3.462 1.00 52.41 216 ASP A N 1
ATOM 1576 C CA . ASP A 1 216 ? 5.111 12.899 4.476 1.00 52.41 216 ASP A CA 1
ATOM 1577 C C . ASP A 1 216 ? 3.603 12.729 4.666 1.00 52.41 216 ASP A C 1
ATOM 1579 O O . ASP A 1 216 ? 3.084 12.963 5.756 1.00 52.41 216 ASP A O 1
ATOM 1583 N N . GLY A 1 217 ? 2.903 12.226 3.643 1.00 63.62 217 GLY A N 1
ATOM 1584 C CA . GLY A 1 217 ? 1.472 11.936 3.708 1.00 63.62 217 GLY A CA 1
ATOM 1585 C C . GLY A 1 217 ? 1.080 10.963 4.824 1.00 63.62 217 GLY A C 1
ATOM 1586 O O . GLY A 1 217 ? -0.061 10.993 5.269 1.00 63.62 217 GLY A O 1
ATOM 1587 N N . TRP A 1 218 ? 2.005 10.130 5.315 1.00 72.19 218 TRP A N 1
ATOM 1588 C CA . TRP A 1 218 ? 1.729 9.129 6.355 1.00 72.19 218 TRP A CA 1
ATOM 1589 C C . TRP A 1 218 ? 2.443 9.394 7.683 1.00 72.19 218 TRP A C 1
ATOM 1591 O O . TRP A 1 218 ? 2.233 8.642 8.629 1.00 72.19 218 TRP A O 1
ATOM 1601 N N . ALA A 1 219 ? 3.314 10.397 7.760 1.00 77.50 219 ALA A N 1
ATOM 1602 C CA . ALA A 1 219 ? 4.184 10.604 8.913 1.00 77.50 219 ALA A CA 1
ATOM 1603 C C . ALA A 1 219 ? 3.458 11.300 10.074 1.00 77.50 219 ALA A C 1
ATOM 1605 O O . ALA A 1 219 ? 2.490 12.030 9.860 1.00 77.50 219 ALA A O 1
ATOM 1606 N N . GLY A 1 220 ? 3.957 11.108 11.296 1.00 82.75 220 GLY A N 1
ATOM 1607 C CA . GLY A 1 220 ? 3.559 11.869 12.479 1.00 82.75 220 GLY A CA 1
ATOM 1608 C C . GLY A 1 220 ? 2.107 11.653 12.893 1.00 82.75 220 GLY A C 1
ATOM 1609 O O . GLY A 1 220 ? 1.376 12.628 13.073 1.00 82.75 220 GLY A O 1
ATOM 1610 N N . LEU A 1 221 ? 1.660 10.400 12.978 1.00 87.56 221 LEU A N 1
ATOM 1611 C CA . LEU A 1 221 ? 0.380 10.079 13.601 1.00 87.56 221 LEU A CA 1
ATOM 1612 C C . LEU A 1 221 ? 0.448 10.398 15.094 1.00 87.56 221 LEU A C 1
ATOM 1614 O O . LEU A 1 221 ? 1.385 9.982 15.784 1.00 87.56 221 LEU A O 1
ATOM 1618 N N . ASP A 1 222 ? -0.547 11.127 15.590 1.00 88.56 222 ASP A N 1
ATOM 1619 C CA . ASP A 1 222 ? -0.736 11.280 17.027 1.00 88.56 222 ASP A CA 1
ATOM 1620 C C . ASP A 1 222 ? -1.302 9.993 17.660 1.00 88.56 222 ASP A C 1
ATOM 1622 O O . ASP A 1 222 ? -1.646 9.022 16.981 1.00 88.56 222 ASP A O 1
ATOM 1626 N N . GLU A 1 223 ? -1.389 9.963 18.991 1.00 90.94 223 GLU A N 1
ATOM 1627 C CA . GLU A 1 223 ? -1.866 8.783 19.719 1.00 90.94 223 GLU A CA 1
ATOM 1628 C C . GLU A 1 223 ? -3.311 8.395 19.354 1.00 90.94 223 GLU A C 1
ATOM 1630 O O . GLU A 1 223 ? -3.649 7.208 19.326 1.00 90.94 223 GLU A O 1
ATOM 1635 N N . ALA A 1 224 ? -4.181 9.371 19.082 1.00 92.25 224 ALA A N 1
ATOM 1636 C CA . ALA A 1 224 ? -5.574 9.109 18.745 1.00 92.25 224 ALA A CA 1
ATOM 1637 C C . ALA A 1 224 ? -5.701 8.551 17.319 1.00 92.25 224 ALA A C 1
ATOM 1639 O O . ALA A 1 224 ? -6.403 7.559 17.105 1.00 92.25 224 ALA A O 1
ATOM 1640 N N . GLU A 1 225 ? -4.985 9.147 16.367 1.00 93.94 225 GLU A N 1
ATOM 1641 C CA . GLU A 1 225 ? -4.888 8.706 14.977 1.00 93.94 225 GLU A CA 1
ATOM 1642 C C . GLU A 1 225 ? -4.314 7.289 14.878 1.00 93.94 225 GLU A C 1
ATOM 1644 O O . GLU A 1 225 ? -4.888 6.437 14.197 1.00 93.94 225 GLU A O 1
ATOM 1649 N N . ASP A 1 226 ? -3.232 7.006 15.606 1.00 93.75 226 ASP A N 1
ATOM 1650 C CA . ASP A 1 226 ? -2.574 5.702 15.591 1.00 93.75 226 ASP A CA 1
ATOM 1651 C C . ASP A 1 226 ? -3.450 4.589 16.182 1.00 93.75 226 ASP A C 1
ATOM 1653 O O . ASP A 1 226 ? -3.598 3.509 15.595 1.00 93.75 226 ASP A O 1
ATOM 1657 N N . LYS A 1 227 ? -4.102 4.859 17.320 1.00 94.75 227 LYS A N 1
ATOM 1658 C CA . LYS A 1 227 ? -5.057 3.923 17.929 1.00 94.75 227 LYS A CA 1
ATOM 1659 C C . LYS A 1 227 ? -6.260 3.670 17.022 1.00 94.75 227 LYS A C 1
ATOM 1661 O O . LYS A 1 227 ? -6.706 2.527 16.930 1.00 94.75 227 LYS A O 1
ATOM 1666 N N . ALA A 1 228 ? -6.777 4.703 16.353 1.00 96.06 228 ALA A N 1
ATOM 1667 C CA . ALA A 1 228 ? -7.884 4.555 15.413 1.00 96.06 228 ALA A CA 1
ATOM 1668 C C . ALA A 1 228 ? -7.468 3.706 14.202 1.00 96.06 228 ALA A C 1
ATOM 1670 O O . ALA A 1 228 ? -8.144 2.727 13.890 1.00 96.06 228 ALA A O 1
ATOM 1671 N N . LEU A 1 229 ? -6.326 4.006 13.573 1.00 95.75 229 LEU A N 1
ATOM 1672 C CA . LEU A 1 229 ? -5.803 3.231 12.445 1.00 95.75 229 LEU A CA 1
ATOM 1673 C C . LEU A 1 229 ? -5.569 1.764 12.828 1.00 95.75 229 LEU A C 1
ATOM 1675 O O . LEU A 1 229 ? -6.022 0.857 12.130 1.00 95.75 229 LEU A O 1
ATOM 1679 N N . THR A 1 230 ? -4.924 1.524 13.969 1.00 95.81 230 THR A N 1
ATOM 1680 C CA . THR A 1 230 ? -4.664 0.176 14.490 1.00 95.81 230 THR A CA 1
ATOM 1681 C C . THR A 1 230 ? -5.962 -0.592 14.747 1.00 95.81 230 THR A C 1
ATOM 1683 O O . THR A 1 230 ? -6.057 -1.766 14.383 1.00 95.81 230 THR A O 1
ATOM 1686 N N . ALA A 1 231 ? -6.974 0.053 15.339 1.00 96.75 231 ALA A N 1
ATOM 1687 C CA . ALA A 1 231 ? -8.282 -0.555 15.571 1.00 96.75 231 ALA A CA 1
ATOM 1688 C C . ALA A 1 231 ? -8.968 -0.947 14.253 1.00 96.75 231 ALA A C 1
ATOM 1690 O O . ALA A 1 231 ? -9.491 -2.055 14.144 1.00 96.75 231 ALA A O 1
ATOM 1691 N N . ILE A 1 232 ? -8.909 -0.081 13.237 1.00 97.31 232 ILE A N 1
ATOM 1692 C CA . ILE A 1 232 ? -9.499 -0.342 11.918 1.00 97.31 232 ILE A CA 1
ATOM 1693 C C . ILE A 1 232 ? -8.836 -1.545 11.248 1.00 97.31 232 ILE A C 1
ATOM 1695 O O . ILE A 1 232 ? -9.524 -2.471 10.819 1.00 97.31 232 ILE A O 1
ATOM 1699 N N . LEU A 1 233 ? -7.503 -1.553 11.182 1.00 97.50 233 LEU A N 1
ATOM 1700 C CA . LEU A 1 233 ? -6.743 -2.611 10.514 1.00 97.50 233 LEU A CA 1
ATOM 1701 C C . LEU A 1 233 ? -6.926 -3.971 11.197 1.00 97.50 233 LEU A C 1
ATOM 1703 O O . LEU A 1 233 ? -7.100 -4.977 10.512 1.00 97.50 233 LEU A O 1
ATOM 1707 N N . ARG A 1 234 ? -6.941 -4.010 12.536 1.00 96.19 234 ARG A N 1
ATOM 1708 C CA . ARG A 1 234 ? -7.237 -5.244 13.280 1.00 96.19 234 ARG A CA 1
ATOM 1709 C C . ARG A 1 234 ? -8.660 -5.727 13.032 1.00 96.19 234 ARG A C 1
ATOM 1711 O O . ARG A 1 234 ? -8.853 -6.907 12.776 1.00 96.19 234 ARG A O 1
ATOM 1718 N N . HIS A 1 235 ? -9.637 -4.822 13.017 1.00 96.50 235 HIS A N 1
ATOM 1719 C CA . HIS A 1 235 ? -11.024 -5.197 12.753 1.00 96.50 235 HIS A CA 1
ATOM 1720 C C . HIS A 1 235 ? -11.196 -5.829 11.362 1.00 96.50 235 HIS A C 1
ATOM 1722 O O . HIS A 1 235 ? -11.855 -6.858 11.235 1.00 96.50 235 HIS A O 1
ATOM 1728 N N . PHE A 1 236 ? -10.559 -5.271 10.326 1.00 96.50 236 PHE A N 1
ATOM 1729 C CA . PHE A 1 236 ? -10.549 -5.895 9.000 1.00 96.50 236 PHE A CA 1
ATOM 1730 C C . PHE A 1 236 ? -9.928 -7.297 9.023 1.00 96.50 236 PHE A C 1
ATOM 1732 O O . PHE A 1 236 ? -10.503 -8.219 8.446 1.00 96.50 236 PHE A O 1
ATOM 1739 N N . ALA A 1 237 ? -8.789 -7.468 9.699 1.00 95.69 237 ALA A N 1
ATOM 1740 C CA . ALA A 1 237 ? -8.111 -8.759 9.801 1.00 95.69 237 ALA A CA 1
ATOM 1741 C C . ALA A 1 237 ? -8.949 -9.817 10.544 1.00 95.69 237 ALA A C 1
ATOM 1743 O O . ALA A 1 237 ? -8.978 -10.975 10.134 1.00 95.69 237 ALA A O 1
ATOM 1744 N N . ASP A 1 238 ? -9.652 -9.416 11.604 1.00 94.94 238 ASP A N 1
ATOM 1745 C CA . ASP A 1 238 ? -10.364 -10.333 12.500 1.00 94.94 238 ASP A CA 1
ATOM 1746 C C . ASP A 1 238 ? -11.814 -10.609 12.069 1.00 94.94 238 ASP A C 1
ATOM 1748 O O . ASP A 1 238 ? -12.401 -11.617 12.473 1.00 94.94 238 ASP A O 1
ATOM 1752 N N . HIS A 1 239 ? -12.405 -9.746 11.233 1.00 94.31 239 HIS A N 1
ATOM 1753 C CA . HIS A 1 239 ? -13.811 -9.854 10.819 1.00 94.31 239 HIS A CA 1
ATOM 1754 C C . HIS A 1 239 ? -14.040 -9.876 9.304 1.00 94.31 239 HIS A C 1
ATOM 1756 O O . HIS A 1 239 ? -15.176 -10.070 8.868 1.00 94.31 239 HIS A O 1
ATOM 1762 N N . GLY A 1 240 ? -13.008 -9.639 8.494 1.00 92.81 240 GLY A N 1
ATOM 1763 C CA . GLY A 1 240 ? -13.110 -9.624 7.033 1.00 92.81 240 GLY A CA 1
ATOM 1764 C C . GLY A 1 240 ? -13.922 -8.462 6.446 1.00 92.81 240 GLY A C 1
ATOM 1765 O O . GLY A 1 240 ? -14.265 -8.486 5.266 1.00 92.81 240 GLY A O 1
ATOM 1766 N N . ARG A 1 241 ? -14.264 -7.446 7.249 1.00 92.12 241 ARG A N 1
ATOM 1767 C CA . ARG A 1 241 ? -15.078 -6.287 6.844 1.00 92.12 241 ARG A CA 1
ATOM 1768 C C . ARG A 1 241 ? -14.650 -5.018 7.573 1.00 92.12 241 ARG A C 1
ATOM 1770 O O . ARG A 1 241 ? -13.983 -5.098 8.598 1.00 92.12 241 ARG A O 1
ATOM 1777 N N . GLY A 1 242 ? -15.059 -3.860 7.058 1.00 91.00 242 GLY A N 1
ATOM 1778 C CA . GLY A 1 242 ? -14.773 -2.572 7.692 1.00 91.00 242 GLY A CA 1
ATOM 1779 C C . GLY A 1 242 ? -15.594 -2.346 8.972 1.00 91.00 242 GLY A C 1
ATOM 1780 O O . GLY A 1 242 ? -16.774 -2.709 8.986 1.00 91.00 242 GLY A O 1
ATOM 1781 N N . PRO A 1 243 ? -15.006 -1.748 10.026 1.00 94.81 243 PRO A N 1
ATOM 1782 C CA . PRO A 1 243 ? -15.731 -1.393 11.246 1.00 94.81 243 PRO A CA 1
ATOM 1783 C C . PRO A 1 243 ? -16.670 -0.197 11.055 1.00 94.81 243 PRO A C 1
ATOM 1785 O O . PRO A 1 243 ? -16.460 0.647 10.178 1.00 94.81 243 PRO A O 1
ATOM 1788 N N . SER A 1 244 ? -17.663 -0.084 11.940 1.00 93.94 244 SER A N 1
ATOM 1789 C CA . SER A 1 244 ? -18.376 1.178 12.167 1.00 93.94 244 SER A CA 1
ATOM 1790 C C . SER A 1 244 ? -17.516 2.163 12.966 1.00 93.94 244 SER A C 1
ATOM 1792 O O . SER A 1 244 ? -16.526 1.790 13.599 1.00 93.94 244 SER A O 1
ATOM 1794 N N . ILE A 1 245 ? -17.891 3.441 12.973 1.00 93.31 245 ILE A N 1
ATOM 1795 C CA . ILE A 1 245 ? -17.185 4.443 13.778 1.00 93.31 245 ILE A CA 1
ATOM 1796 C C . ILE A 1 245 ? -17.319 4.166 15.284 1.00 93.31 245 ILE A C 1
ATOM 1798 O O . ILE A 1 245 ? -16.394 4.435 16.051 1.00 93.31 245 ILE A O 1
ATOM 1802 N N . GLU A 1 246 ? -18.434 3.570 15.702 1.00 94.50 246 GLU A N 1
ATOM 1803 C CA . GLU A 1 246 ? -18.674 3.105 17.063 1.00 94.50 246 GLU A CA 1
ATOM 1804 C C . GLU A 1 246 ? -17.733 1.952 17.435 1.00 94.50 246 GLU A C 1
ATOM 1806 O O . GLU A 1 246 ? -17.151 1.974 18.521 1.00 94.50 246 GLU A O 1
ATOM 1811 N N . ASP A 1 247 ? -17.512 0.997 16.523 1.00 95.06 247 ASP A N 1
ATOM 1812 C CA . ASP A 1 247 ? -16.541 -0.088 16.724 1.00 95.06 247 ASP A CA 1
ATOM 1813 C C . ASP A 1 247 ? -15.118 0.467 16.877 1.00 95.06 247 ASP A C 1
ATOM 1815 O O . ASP A 1 247 ? -14.363 0.018 17.746 1.00 95.06 247 ASP A O 1
ATOM 1819 N N . VAL A 1 248 ? -14.753 1.471 16.066 1.00 96.00 248 VAL A N 1
ATOM 1820 C CA . VAL A 1 248 ? -13.452 2.153 16.163 1.00 96.00 248 VAL A CA 1
ATOM 1821 C C . VAL A 1 248 ? -13.319 2.851 17.512 1.00 96.00 248 VAL A C 1
ATOM 1823 O O . VAL A 1 248 ? -12.313 2.657 18.193 1.00 96.00 248 VAL A O 1
ATOM 1826 N N . ALA A 1 249 ? -14.319 3.628 17.933 1.00 95.81 249 ALA A N 1
ATOM 1827 C CA . ALA A 1 249 ? -14.310 4.332 19.214 1.00 95.81 249 ALA A CA 1
ATOM 1828 C C . ALA A 1 249 ? -14.190 3.359 20.401 1.00 95.81 249 ALA A C 1
ATOM 1830 O O . ALA A 1 249 ? -13.324 3.533 21.260 1.00 95.81 249 ALA A O 1
ATOM 1831 N N . GLY A 1 250 ? -14.992 2.289 20.405 1.00 96.19 250 GLY A N 1
ATOM 1832 C CA . GLY A 1 250 ? -14.968 1.263 21.446 1.00 96.19 250 GLY A CA 1
ATOM 1833 C C . GLY A 1 250 ? -13.630 0.526 21.524 1.00 96.19 250 GLY A C 1
ATOM 1834 O O . GLY A 1 250 ? -13.042 0.427 22.598 1.00 96.19 250 GLY A O 1
ATOM 1835 N N . THR A 1 251 ? -13.110 0.066 20.383 1.00 94.12 251 THR A N 1
ATOM 1836 C CA . THR A 1 251 ? -11.861 -0.718 20.323 1.00 94.12 251 THR A CA 1
ATOM 1837 C C . THR A 1 251 ? -10.626 0.133 20.619 1.00 94.12 251 THR A C 1
ATOM 1839 O O . THR A 1 251 ? -9.682 -0.336 21.252 1.00 94.12 251 THR A O 1
ATOM 1842 N N . SER A 1 252 ? -10.623 1.395 20.183 1.00 94.19 252 SER A N 1
ATOM 1843 C CA . SER A 1 252 ? -9.523 2.331 20.448 1.00 94.19 252 SER A CA 1
ATOM 1844 C C . SER A 1 252 ? -9.564 2.943 21.854 1.00 94.19 252 SER A C 1
ATOM 1846 O O . SER A 1 252 ? -8.599 3.600 22.256 1.00 94.19 252 SER A O 1
ATOM 1848 N N . GLY A 1 253 ? -10.653 2.739 22.607 1.00 95.44 253 GLY A N 1
ATOM 1849 C CA . GLY A 1 253 ? -10.863 3.338 23.926 1.00 95.44 253 GLY A CA 1
ATOM 1850 C C . GLY A 1 253 ? -11.035 4.858 23.876 1.00 95.44 253 GLY A C 1
ATOM 1851 O O . GLY A 1 253 ? -10.658 5.550 24.822 1.00 95.44 253 GLY A O 1
ATOM 1852 N N . GLN A 1 254 ? -11.549 5.390 22.765 1.00 95.19 254 GLN A N 1
ATOM 1853 C CA . GLN A 1 254 ? -11.676 6.826 22.525 1.00 95.19 254 GLN A CA 1
ATOM 1854 C C . GLN A 1 254 ? -13.138 7.285 22.561 1.00 95.19 254 GLN A C 1
ATOM 1856 O O . GLN A 1 254 ? -14.033 6.543 22.154 1.00 95.19 254 GLN A O 1
ATOM 1861 N N . PRO A 1 255 ? -13.409 8.541 22.967 1.00 97.25 255 PRO A N 1
ATOM 1862 C CA . PRO A 1 255 ? -14.707 9.161 22.730 1.00 97.25 255 PRO A CA 1
ATOM 1863 C C . PRO A 1 255 ? -15.045 9.179 21.234 1.00 97.25 255 PRO A C 1
ATOM 1865 O O . PRO A 1 255 ? -14.166 9.411 20.400 1.00 97.25 255 PRO A O 1
ATOM 1868 N N . LEU A 1 256 ? -16.328 9.020 20.898 1.00 95.31 256 LEU A N 1
ATOM 1869 C CA . LEU A 1 256 ? -16.802 8.948 19.510 1.00 95.31 256 LEU A CA 1
ATOM 1870 C C . LEU A 1 256 ? -16.353 10.149 18.658 1.00 95.31 256 LEU A C 1
ATOM 1872 O O . LEU A 1 256 ? -15.931 9.981 17.517 1.00 95.31 256 LEU A O 1
ATOM 1876 N N . ASP A 1 257 ? -16.381 11.359 19.221 1.00 94.12 257 ASP A N 1
ATOM 1877 C CA . ASP A 1 257 ? -15.950 12.568 18.508 1.00 94.12 257 ASP A CA 1
ATOM 1878 C C . ASP A 1 257 ? -14.441 12.601 18.246 1.00 94.12 257 ASP A C 1
ATOM 1880 O O . ASP A 1 257 ? -14.001 13.155 17.239 1.00 94.12 257 ASP A O 1
ATOM 1884 N N . THR A 1 258 ? -13.638 12.002 19.129 1.00 94.94 258 THR A N 1
ATOM 1885 C CA . THR A 1 258 ? -12.190 11.867 18.924 1.00 94.94 258 THR A CA 1
ATOM 1886 C C . THR A 1 258 ? -11.904 10.867 17.810 1.00 94.94 258 THR A C 1
ATOM 1888 O O . THR A 1 258 ? -11.157 11.200 16.892 1.00 94.94 258 THR A O 1
ATOM 1891 N N . ALA A 1 259 ? -12.579 9.712 17.815 1.00 94.06 259 ALA A N 1
ATOM 1892 C CA . ALA A 1 259 ? -12.475 8.730 16.737 1.00 94.06 259 ALA A CA 1
ATOM 1893 C C . ALA A 1 259 ? -12.905 9.320 15.378 1.00 94.06 259 ALA A C 1
ATOM 1895 O O . ALA A 1 259 ? -12.257 9.072 14.362 1.00 94.06 259 ALA A O 1
ATOM 1896 N N . ARG A 1 260 ? -13.947 10.166 15.356 1.00 92.62 260 ARG A N 1
ATOM 1897 C CA . ARG A 1 260 ? -14.394 10.870 14.141 1.00 92.62 260 ARG A CA 1
ATOM 1898 C C . ARG A 1 260 ? -13.336 11.819 13.588 1.00 92.62 260 ARG A C 1
ATOM 1900 O O . ARG A 1 260 ? -13.032 11.757 12.400 1.00 92.62 260 ARG A O 1
ATOM 1907 N N . ARG A 1 261 ? -12.735 12.653 14.442 1.00 92.38 261 ARG A N 1
ATOM 1908 C CA . ARG A 1 261 ? -11.648 13.556 14.026 1.00 92.38 261 ARG A CA 1
ATOM 1909 C C . ARG A 1 261 ? -10.431 12.783 13.519 1.00 92.38 261 ARG A C 1
ATOM 1911 O O . ARG A 1 261 ? -9.882 13.145 12.483 1.00 92.38 261 ARG A O 1
ATOM 1918 N N . ALA A 1 262 ? -10.056 11.700 14.202 1.00 92.94 262 ALA A N 1
ATOM 1919 C CA . ALA A 1 262 ? -8.968 10.829 13.769 1.00 92.94 262 ALA A CA 1
ATOM 1920 C C . ALA A 1 262 ? -9.235 10.250 12.367 1.00 92.94 262 ALA A C 1
ATOM 1922 O O . ALA A 1 262 ? -8.381 10.352 11.491 1.00 92.94 262 ALA A O 1
ATOM 1923 N N . LEU A 1 263 ? -10.438 9.723 12.112 1.00 91.31 263 LEU A N 1
ATOM 1924 C CA . LEU A 1 263 ? -10.833 9.206 10.795 1.00 91.31 263 LEU A CA 1
ATOM 1925 C C . LEU A 1 263 ? -10.760 10.263 9.686 1.00 91.31 263 LEU A C 1
ATOM 1927 O O . LEU A 1 263 ? -10.285 9.970 8.588 1.00 91.31 263 LEU A O 1
ATOM 1931 N N . GLU A 1 264 ? -11.197 11.494 9.953 1.00 89.25 264 GLU A N 1
ATOM 1932 C CA . GLU A 1 264 ? -11.091 12.584 8.981 1.00 89.25 264 GLU A CA 1
ATOM 1933 C C . GLU A 1 264 ? -9.638 12.916 8.636 1.00 89.25 264 GLU A C 1
ATOM 1935 O O . GLU A 1 264 ? -9.329 13.155 7.463 1.00 89.25 264 GLU A O 1
ATOM 1940 N N . THR A 1 265 ? -8.739 12.910 9.624 1.00 88.44 265 THR A N 1
ATOM 1941 C CA . THR A 1 265 ? -7.314 13.137 9.372 1.00 88.44 265 THR A CA 1
ATOM 1942 C C . THR A 1 265 ? -6.683 11.965 8.629 1.00 88.44 265 THR A C 1
ATOM 1944 O O . THR A 1 265 ? -6.002 12.185 7.629 1.00 88.44 265 THR A O 1
ATOM 1947 N N . LEU A 1 266 ? -6.967 10.725 9.036 1.00 88.50 266 LEU A N 1
ATOM 1948 C CA . LEU A 1 266 ? -6.501 9.524 8.337 1.00 88.50 266 LEU A CA 1
ATOM 1949 C C . LEU A 1 266 ? -6.965 9.510 6.870 1.00 88.50 266 LEU A C 1
ATOM 1951 O O . LEU A 1 266 ? -6.203 9.108 5.992 1.00 88.50 266 LEU A O 1
ATOM 1955 N N . ARG A 1 267 ? -8.180 10.000 6.578 1.00 86.25 267 ARG A N 1
ATOM 1956 C CA . ARG A 1 267 ? -8.685 10.153 5.204 1.00 86.25 267 ARG A CA 1
ATOM 1957 C C . ARG A 1 267 ? -7.878 11.178 4.412 1.00 86.25 267 ARG A C 1
ATOM 1959 O O . ARG A 1 267 ? -7.508 10.914 3.274 1.00 86.25 267 ARG A O 1
ATOM 1966 N N . LYS A 1 268 ? -7.591 12.348 4.996 1.00 82.06 268 LYS A N 1
ATOM 1967 C CA . LYS A 1 268 ? -6.766 13.394 4.354 1.00 82.06 268 LYS A CA 1
ATOM 1968 C C . LYS A 1 268 ? -5.336 12.917 4.077 1.00 82.06 268 LYS A C 1
ATOM 1970 O O . LYS A 1 268 ? -4.726 13.373 3.118 1.00 82.06 268 LYS A O 1
ATOM 1975 N N . ARG A 1 269 ? -4.835 11.995 4.903 1.00 79.06 269 ARG A N 1
ATOM 1976 C CA . ARG A 1 269 ? -3.526 11.337 4.786 1.00 79.06 269 ARG A CA 1
ATOM 1977 C C . ARG A 1 269 ? -3.515 10.125 3.838 1.00 79.06 269 ARG A C 1
ATOM 1979 O O . ARG A 1 269 ? -2.499 9.444 3.739 1.00 79.06 269 ARG A O 1
ATOM 1986 N N . ASP A 1 270 ? -4.630 9.835 3.159 1.00 78.00 270 ASP A N 1
ATOM 1987 C CA . ASP A 1 270 ? -4.794 8.669 2.273 1.00 78.00 270 ASP A CA 1
ATOM 1988 C C . ASP A 1 270 ? -4.440 7.335 2.967 1.00 78.00 270 ASP A C 1
ATOM 1990 O O . ASP A 1 270 ? -3.839 6.437 2.383 1.00 78.00 270 ASP A O 1
ATOM 1994 N N . LEU A 1 271 ? -4.781 7.212 4.256 1.00 84.56 271 LEU A N 1
ATOM 1995 C CA . LEU A 1 271 ? -4.626 5.979 5.041 1.00 84.56 271 LEU A CA 1
ATOM 1996 C C . LEU A 1 271 ? -5.936 5.190 5.138 1.00 84.56 271 LEU A C 1
ATOM 1998 O O . LEU A 1 271 ? -5.912 3.967 5.282 1.00 84.56 271 LEU A O 1
ATOM 2002 N N . VAL A 1 272 ? -7.071 5.883 5.028 1.00 89.25 272 VAL A N 1
ATOM 2003 C CA . VAL A 1 272 ? -8.410 5.289 4.982 1.00 89.25 272 VAL A CA 1
ATOM 2004 C C . VAL A 1 272 ? -9.244 5.935 3.882 1.00 89.25 272 VAL A C 1
ATOM 2006 O O . VAL A 1 272 ? -9.114 7.125 3.597 1.00 89.25 272 VAL A O 1
ATOM 2009 N N . VAL A 1 273 ? -10.146 5.155 3.298 1.00 84.88 273 VAL A N 1
ATOM 2010 C CA . VAL A 1 273 ? -11.146 5.624 2.341 1.00 84.88 273 VAL A CA 1
ATOM 2011 C C . VAL A 1 273 ? -12.500 5.571 3.024 1.00 84.88 273 VAL A C 1
ATOM 2013 O O . VAL A 1 273 ? -12.922 4.516 3.498 1.00 84.88 273 VAL A O 1
ATOM 2016 N N . LEU A 1 274 ? -13.183 6.710 3.066 1.00 85.06 274 LEU A N 1
ATOM 2017 C CA . LEU A 1 274 ? -14.551 6.805 3.564 1.00 85.06 274 LEU A CA 1
ATOM 2018 C C . LEU A 1 274 ? -15.520 6.917 2.388 1.00 85.06 274 LEU A C 1
ATOM 2020 O O . LEU A 1 274 ? -15.145 7.372 1.307 1.00 85.06 274 LEU A O 1
ATOM 2024 N N . ASN A 1 275 ? -16.771 6.522 2.603 1.00 79.38 275 ASN A N 1
ATOM 2025 C CA . ASN A 1 275 ? -17.842 6.834 1.662 1.00 79.38 275 ASN A CA 1
ATOM 2026 C C . ASN A 1 275 ? -18.128 8.351 1.624 1.00 79.38 275 ASN A C 1
ATOM 2028 O O . ASN A 1 275 ? -17.645 9.110 2.463 1.00 79.38 275 ASN A O 1
ATOM 2032 N N . GLU A 1 276 ? -18.947 8.795 0.669 1.00 74.38 276 GLU A N 1
ATOM 2033 C CA . GLU A 1 276 ? -19.272 10.221 0.482 1.00 74.38 276 GLU A CA 1
ATOM 2034 C C . GLU A 1 276 ? -19.867 10.876 1.735 1.00 74.38 276 GLU A C 1
ATOM 2036 O O . GLU A 1 276 ? -19.589 12.038 2.020 1.00 74.38 276 GLU A O 1
ATOM 2041 N N . SER A 1 277 ? -20.641 10.122 2.522 1.00 76.25 277 SER A N 1
ATOM 2042 C CA . SER A 1 277 ? -21.226 10.616 3.771 1.00 76.25 277 SER A CA 1
ATOM 2043 C C . SER A 1 277 ? -20.237 10.656 4.944 1.00 76.25 277 SER A C 1
ATOM 2045 O O . SER A 1 277 ? -20.601 11.128 6.017 1.00 76.25 277 SER A O 1
ATOM 2047 N N . GLY A 1 278 ? -19.029 10.101 4.792 1.00 71.94 278 GLY A N 1
ATOM 2048 C CA . GLY A 1 278 ? -18.040 9.956 5.863 1.00 71.94 278 GLY A CA 1
ATOM 2049 C C . GLY A 1 278 ? -18.429 8.962 6.967 1.00 71.94 278 GLY A C 1
ATOM 2050 O O . GLY A 1 278 ? -17.775 8.925 8.005 1.00 71.94 278 GLY A O 1
ATOM 2051 N N . ALA A 1 279 ? -19.491 8.177 6.769 1.00 71.75 279 ALA A N 1
ATOM 2052 C CA . ALA A 1 279 ? -20.070 7.307 7.797 1.00 71.75 279 ALA A CA 1
ATOM 2053 C C . ALA A 1 279 ? -19.544 5.866 7.746 1.00 71.75 279 ALA A C 1
ATOM 2055 O O . ALA A 1 279 ? -19.590 5.166 8.753 1.00 71.75 279 ALA A O 1
ATOM 2056 N N . ALA A 1 280 ? -19.061 5.415 6.584 1.00 81.50 280 ALA A N 1
ATOM 2057 C CA . ALA A 1 280 ? -18.576 4.054 6.385 1.00 81.50 280 ALA A CA 1
ATOM 2058 C C . ALA A 1 280 ? -17.119 4.045 5.919 1.00 81.50 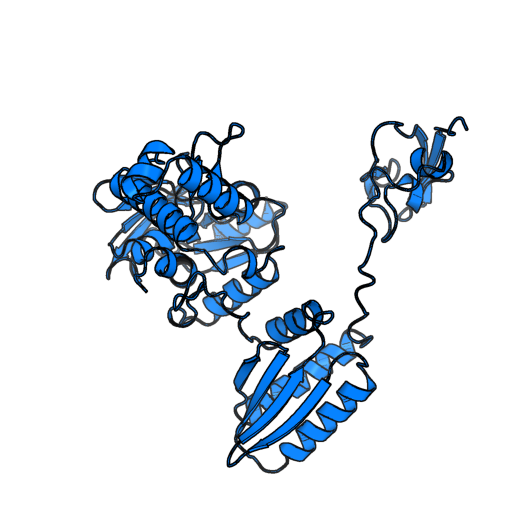280 ALA A C 1
ATOM 2060 O O . ALA A 1 280 ? -16.737 4.819 5.038 1.00 81.50 280 ALA A O 1
ATOM 2061 N N . ILE A 1 281 ? -16.329 3.127 6.480 1.00 91.06 281 ILE A N 1
ATOM 2062 C CA . ILE A 1 281 ? -14.937 2.885 6.097 1.00 91.06 281 ILE A CA 1
ATOM 2063 C C . ILE A 1 281 ? -14.931 1.871 4.950 1.00 91.06 281 ILE A C 1
ATOM 2065 O O . ILE A 1 281 ? -15.183 0.683 5.149 1.00 91.06 281 ILE A O 1
ATOM 2069 N N . LEU A 1 282 ? -14.666 2.352 3.737 1.00 86.00 282 LEU A N 1
ATOM 2070 C CA . LEU A 1 282 ? -14.647 1.541 2.518 1.00 86.00 282 LEU A CA 1
ATOM 2071 C C . LEU A 1 282 ? -13.317 0.816 2.319 1.00 86.00 282 LEU A C 1
ATOM 2073 O O . LEU A 1 282 ? -13.294 -0.252 1.713 1.00 86.00 282 LEU A O 1
ATOM 2077 N N . ALA A 1 283 ? -12.215 1.385 2.804 1.00 88.50 283 ALA A N 1
ATOM 2078 C CA . ALA A 1 283 ? -10.900 0.761 2.754 1.00 88.50 283 ALA A CA 1
ATOM 2079 C C . ALA A 1 283 ? -9.966 1.351 3.817 1.00 88.50 283 ALA A C 1
ATOM 2081 O O . ALA A 1 283 ? -10.129 2.497 4.238 1.00 88.50 283 ALA A O 1
ATOM 2082 N N . ALA A 1 284 ? -8.970 0.574 4.219 1.00 91.56 284 ALA A N 1
ATOM 2083 C CA . ALA A 1 284 ? -7.863 1.003 5.063 1.00 91.56 284 ALA A CA 1
ATOM 2084 C C . ALA A 1 284 ? -6.654 0.148 4.695 1.00 91.56 284 ALA A C 1
ATOM 2086 O O . ALA A 1 284 ? -6.680 -1.061 4.912 1.00 91.56 284 ALA A O 1
ATOM 2087 N N . TYR A 1 285 ? -5.625 0.750 4.097 1.00 89.50 285 TYR A N 1
ATOM 2088 C CA . TYR A 1 285 ? -4.545 -0.009 3.463 1.00 89.50 285 TYR A CA 1
ATOM 2089 C C . TYR A 1 285 ? -3.886 -0.986 4.445 1.00 89.50 285 TYR A C 1
ATOM 2091 O O . TYR A 1 285 ? -3.421 -0.544 5.499 1.00 89.50 285 TYR A O 1
ATOM 2099 N N . PRO A 1 286 ? -3.790 -2.285 4.105 1.00 94.38 286 PRO A N 1
ATOM 2100 C CA . PRO A 1 286 ? -3.966 -2.881 2.771 1.00 94.38 286 PRO A CA 1
ATOM 2101 C C . PRO A 1 286 ? -5.394 -3.338 2.388 1.00 94.38 286 PRO A C 1
ATOM 2103 O O . PRO A 1 286 ? -5.596 -3.809 1.269 1.00 94.38 286 PRO A O 1
ATOM 2106 N N . PHE A 1 287 ? -6.377 -3.242 3.279 1.00 95.75 287 PHE A N 1
ATOM 2107 C CA . PHE A 1 287 ? -7.703 -3.853 3.136 1.00 95.75 287 PHE A CA 1
ATOM 2108 C C . PHE A 1 287 ? -8.735 -2.989 2.404 1.00 95.75 287 PHE A C 1
ATOM 2110 O O . PHE A 1 287 ? -8.718 -1.759 2.485 1.00 95.75 287 PHE A O 1
ATOM 2117 N N . ALA A 1 288 ? -9.696 -3.656 1.767 1.00 90.94 288 ALA A N 1
ATOM 2118 C CA . ALA A 1 288 ? -10.881 -3.082 1.146 1.00 90.94 288 ALA A CA 1
ATOM 2119 C C . ALA A 1 288 ? -12.150 -3.808 1.626 1.00 90.94 288 ALA A C 1
ATOM 2121 O O . ALA A 1 288 ? -12.185 -5.029 1.752 1.00 90.94 288 ALA A O 1
ATOM 2122 N N . ALA A 1 289 ? -13.225 -3.051 1.855 1.00 86.75 289 ALA A N 1
ATOM 2123 C CA . ALA A 1 289 ? -14.558 -3.575 2.165 1.00 86.75 289 ALA A CA 1
ATOM 2124 C C . ALA A 1 289 ? -15.392 -3.872 0.900 1.00 86.75 289 ALA A C 1
ATOM 2126 O O . ALA A 1 289 ? -16.572 -4.210 0.992 1.00 86.75 289 ALA A O 1
ATOM 2127 N N . TYR A 1 290 ? -14.797 -3.721 -0.283 1.00 85.19 290 TYR A N 1
ATOM 2128 C CA . TYR A 1 290 ? -15.402 -3.986 -1.584 1.00 85.19 290 TYR A CA 1
ATOM 2129 C C . TYR A 1 290 ? -14.514 -4.927 -2.396 1.00 85.19 290 TYR A C 1
ATOM 2131 O O . TYR A 1 290 ? -13.327 -5.078 -2.119 1.00 85.19 290 TYR A O 1
ATOM 2139 N N . ARG A 1 291 ? -15.098 -5.563 -3.414 1.00 85.56 291 ARG A N 1
ATOM 2140 C CA . ARG A 1 291 ? -14.391 -6.535 -4.251 1.00 85.56 291 ARG A CA 1
ATOM 2141 C C . ARG A 1 291 ? -13.359 -5.840 -5.130 1.00 85.56 291 ARG A C 1
ATOM 2143 O O . ARG A 1 291 ? -13.717 -4.994 -5.945 1.00 85.56 291 ARG A O 1
ATOM 2150 N N . THR A 1 292 ? -12.107 -6.250 -4.995 1.00 85.94 292 THR A N 1
ATOM 2151 C CA . THR A 1 292 ? -10.980 -5.793 -5.824 1.00 85.94 292 THR A CA 1
ATOM 2152 C C . THR A 1 292 ? -10.456 -6.911 -6.716 1.00 85.94 292 THR A C 1
ATOM 2154 O O . THR A 1 292 ? -9.808 -6.648 -7.722 1.00 85.94 292 THR A O 1
ATOM 2157 N N . GLY A 1 293 ? -10.748 -8.164 -6.348 1.00 87.06 293 GLY A N 1
ATOM 2158 C CA . GLY A 1 293 ? -10.210 -9.348 -7.013 1.00 87.06 293 GLY A CA 1
ATOM 2159 C C . GLY A 1 293 ? -8.950 -9.894 -6.343 1.00 87.06 293 GLY A C 1
ATOM 2160 O O . GLY A 1 293 ? -8.549 -11.003 -6.671 1.00 87.06 293 GLY A O 1
ATOM 2161 N N . HIS A 1 294 ? -8.376 -9.191 -5.361 1.00 96.44 294 HIS A N 1
ATOM 2162 C CA . HIS A 1 294 ? -7.250 -9.674 -4.562 1.00 96.44 294 HIS A CA 1
ATOM 2163 C C . HIS A 1 294 ? -7.740 -10.089 -3.176 1.00 96.44 294 HIS A C 1
ATOM 2165 O O . HIS A 1 294 ? -7.799 -9.276 -2.260 1.00 96.44 294 HIS A O 1
ATOM 2171 N N . ARG A 1 295 ? -8.113 -11.357 -3.003 1.00 97.50 295 ARG A N 1
ATOM 2172 C CA . ARG A 1 295 ? -8.643 -11.863 -1.730 1.00 97.50 295 ARG A CA 1
ATOM 2173 C C . ARG A 1 295 ? -7.542 -12.478 -0.888 1.00 97.50 295 ARG A C 1
ATOM 2175 O O . ARG A 1 295 ? -6.893 -13.421 -1.332 1.00 97.50 295 ARG A O 1
ATOM 2182 N N . VAL A 1 296 ? -7.391 -12.007 0.340 1.00 98.38 296 VAL A N 1
ATOM 2183 C CA . VAL A 1 296 ? -6.449 -12.532 1.327 1.00 98.38 296 VAL A CA 1
ATOM 2184 C C . VAL A 1 296 ? -7.223 -13.269 2.406 1.00 98.38 296 VAL A C 1
ATOM 2186 O O . VAL A 1 296 ? -8.197 -12.753 2.945 1.00 98.38 296 VAL A O 1
ATOM 2189 N N . THR A 1 297 ? -6.797 -14.487 2.718 1.00 98.38 297 THR A N 1
ATOM 2190 C CA . THR A 1 297 ? -7.319 -15.256 3.848 1.00 98.38 297 THR A CA 1
ATOM 2191 C C . THR A 1 297 ? -6.292 -15.267 4.968 1.00 98.38 297 THR A C 1
ATOM 2193 O O . THR A 1 297 ? -5.140 -15.637 4.739 1.00 98.38 297 THR A O 1
ATOM 2196 N N . LEU A 1 298 ? -6.720 -14.845 6.154 1.00 96.12 298 LEU A N 1
ATOM 2197 C CA . LEU A 1 298 ? -5.938 -14.749 7.383 1.00 96.12 298 LEU A CA 1
ATOM 2198 C C . LEU A 1 298 ? -6.870 -14.903 8.590 1.00 96.12 298 LEU A C 1
ATOM 2200 O O . LEU A 1 298 ? -8.033 -14.528 8.512 1.00 96.12 298 LEU A O 1
ATOM 2204 N N . HIS A 1 299 ? -6.397 -15.486 9.693 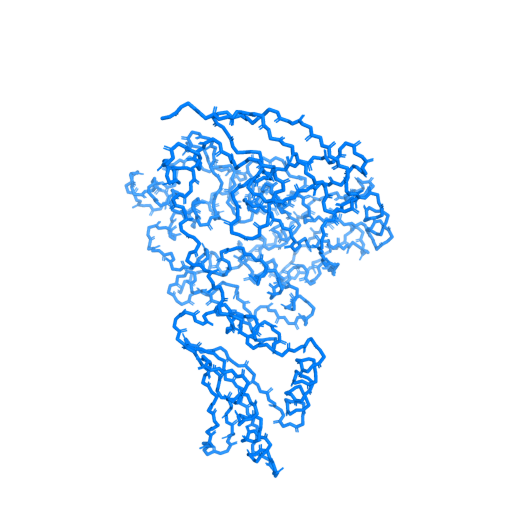1.00 92.19 299 HIS A N 1
ATOM 2205 C CA . HIS A 1 299 ? -7.204 -15.691 10.917 1.00 92.19 299 HIS A CA 1
ATOM 2206 C C . HIS A 1 299 ? -8.564 -16.394 10.687 1.00 92.19 299 HIS A C 1
ATOM 2208 O O . HIS A 1 299 ? -9.525 -16.183 11.423 1.00 92.19 299 HIS A O 1
ATOM 2214 N N . GLY A 1 300 ? -8.670 -17.232 9.650 1.00 92.69 300 GLY A N 1
ATOM 2215 C CA . GLY A 1 300 ? -9.931 -17.880 9.269 1.00 92.69 300 GLY A CA 1
ATOM 2216 C C . GLY A 1 300 ? -10.963 -16.950 8.616 1.00 92.69 300 GLY A C 1
ATOM 2217 O O . GLY A 1 300 ? -12.073 -17.394 8.336 1.00 92.69 300 GLY A O 1
ATOM 2218 N N . GLN A 1 301 ? -10.605 -15.693 8.351 1.00 95.25 301 GLN A N 1
ATOM 2219 C CA . GLN A 1 301 ? -11.399 -14.726 7.601 1.00 95.25 301 GLN A CA 1
ATOM 2220 C C . GLN A 1 301 ? -10.825 -14.523 6.205 1.00 95.25 301 GLN A C 1
ATOM 2222 O O . GLN A 1 301 ? -9.627 -14.688 5.982 1.00 95.25 301 GLN A O 1
ATOM 2227 N N . THR A 1 302 ? -11.676 -14.114 5.269 1.00 96.56 302 THR A N 1
ATOM 2228 C CA . THR A 1 302 ? -11.258 -13.667 3.939 1.00 96.56 302 THR A CA 1
ATOM 2229 C C . THR A 1 302 ? -11.658 -12.211 3.754 1.00 96.56 302 THR A C 1
ATOM 2231 O O . THR A 1 302 ? -12.810 -11.854 3.988 1.00 96.56 302 THR A O 1
ATOM 2234 N N . VAL A 1 303 ? -10.716 -11.390 3.302 1.00 95.94 303 VAL A N 1
ATOM 2235 C CA . VAL A 1 303 ? -10.877 -9.950 3.075 1.00 95.94 303 VAL A CA 1
ATOM 2236 C C . VAL A 1 303 ? -10.252 -9.567 1.737 1.00 95.94 303 VAL A C 1
ATOM 2238 O O . VAL A 1 303 ? -9.258 -10.164 1.321 1.00 95.94 303 VAL A O 1
ATOM 2241 N N . ASP A 1 304 ? -10.834 -8.602 1.031 1.00 95.31 304 ASP A N 1
ATOM 2242 C CA . ASP A 1 304 ? -10.224 -8.059 -0.183 1.00 95.31 304 ASP A CA 1
ATOM 2243 C C . ASP A 1 304 ? -9.103 -7.068 0.185 1.00 95.31 304 ASP A C 1
ATOM 2245 O O . ASP A 1 304 ? -9.182 -6.331 1.169 1.00 95.31 304 ASP A O 1
ATOM 2249 N N . SER A 1 305 ? -8.047 -7.042 -0.620 1.00 94.75 305 SER A N 1
ATOM 2250 C CA . SER A 1 305 ? -6.956 -6.071 -0.547 1.00 94.75 305 SER A CA 1
ATOM 2251 C C . SER A 1 305 ? -6.992 -5.141 -1.746 1.00 94.75 305 SER A C 1
ATOM 2253 O O . SER A 1 305 ? -7.373 -5.540 -2.840 1.00 94.75 305 SER A O 1
ATOM 2255 N N . LEU A 1 306 ? -6.569 -3.894 -1.570 1.00 88.44 306 LEU A N 1
ATOM 2256 C CA . LEU A 1 306 ? -6.698 -2.869 -2.608 1.00 88.44 306 LEU A CA 1
ATOM 2257 C C . LEU A 1 306 ? -5.904 -3.178 -3.887 1.00 88.44 306 LEU A C 1
ATOM 2259 O O . LEU A 1 306 ? -6.383 -2.880 -4.979 1.00 88.44 306 LEU A O 1
ATOM 2263 N N . CYS A 1 307 ? -4.719 -3.783 -3.774 1.00 93.38 307 CYS A N 1
ATOM 2264 C CA . CYS A 1 307 ? -3.897 -4.176 -4.919 1.00 93.38 307 CYS A CA 1
ATOM 2265 C C . CYS A 1 307 ? -3.000 -5.391 -4.630 1.00 93.38 307 CYS A C 1
ATOM 2267 O O . CYS A 1 307 ? -2.980 -5.910 -3.512 1.00 93.38 307 CYS A O 1
ATOM 2269 N N . ALA A 1 308 ? -2.213 -5.816 -5.624 1.00 96.69 308 ALA A N 1
ATOM 2270 C CA . ALA A 1 308 ? -1.275 -6.934 -5.496 1.00 96.69 308 ALA A CA 1
ATOM 2271 C C . ALA A 1 308 ? -0.236 -6.748 -4.368 1.00 96.69 308 ALA A C 1
ATOM 2273 O O . ALA A 1 308 ? -0.000 -7.669 -3.588 1.00 96.69 308 ALA A O 1
ATOM 2274 N N . ILE A 1 309 ? 0.356 -5.551 -4.244 1.00 96.81 309 ILE A N 1
ATOM 2275 C CA . ILE A 1 309 ? 1.339 -5.224 -3.190 1.00 96.81 309 ILE A CA 1
ATOM 2276 C C . ILE A 1 309 ? 0.684 -5.249 -1.803 1.00 96.81 309 ILE A C 1
ATOM 2278 O O . ILE A 1 309 ? 1.258 -5.766 -0.844 1.00 96.81 309 ILE A O 1
ATOM 2282 N N . ASP A 1 310 ? -0.538 -4.730 -1.712 1.00 96.38 310 ASP A N 1
ATOM 2283 C CA . ASP A 1 310 ? -1.312 -4.666 -0.472 1.00 96.38 310 ASP A CA 1
ATOM 2284 C C . ASP A 1 310 ? -1.675 -6.081 0.011 1.00 96.38 310 ASP A C 1
ATOM 2286 O O . ASP A 1 310 ? -1.502 -6.415 1.187 1.00 96.38 310 ASP A O 1
ATOM 2290 N N . ALA A 1 311 ? -2.081 -6.953 -0.917 1.00 97.94 311 ALA A N 1
ATOM 2291 C CA . ALA A 1 311 ? -2.359 -8.355 -0.628 1.00 97.94 311 ALA A CA 1
ATOM 2292 C C . ALA A 1 311 ? -1.125 -9.087 -0.074 1.00 97.94 311 ALA A C 1
ATOM 2294 O O . ALA A 1 311 ? -1.221 -9.799 0.927 1.00 97.94 311 ALA A O 1
ATOM 2295 N N . LEU A 1 312 ? 0.046 -8.869 -0.684 1.00 98.50 312 LEU A N 1
ATOM 2296 C CA . LEU A 1 312 ? 1.306 -9.492 -0.266 1.00 98.50 312 LEU A CA 1
ATOM 2297 C C . LEU A 1 312 ? 1.789 -8.990 1.102 1.00 98.50 312 LEU A C 1
ATOM 2299 O O . LEU A 1 312 ? 2.258 -9.783 1.913 1.00 98.50 312 LEU A O 1
ATOM 2303 N N . GLY A 1 313 ? 1.636 -7.698 1.401 1.00 97.50 313 GLY A N 1
ATOM 2304 C CA . GLY A 1 313 ? 2.077 -7.127 2.679 1.00 97.50 313 GLY A CA 1
ATOM 2305 C C . GLY A 1 313 ? 1.165 -7.417 3.877 1.00 97.50 313 GLY A C 1
ATOM 2306 O O . GLY A 1 313 ? 1.576 -7.227 5.024 1.00 97.50 313 GLY A O 1
ATOM 2307 N N . THR A 1 314 ? -0.057 -7.902 3.635 1.00 97.56 314 THR A N 1
ATOM 2308 C CA . THR A 1 314 ? -1.060 -8.167 4.681 1.00 97.56 314 THR A CA 1
ATOM 2309 C C . THR A 1 314 ? -0.563 -9.164 5.734 1.00 97.56 314 THR A C 1
ATOM 2311 O O . THR A 1 314 ? -0.758 -8.944 6.930 1.00 97.56 314 THR A O 1
ATOM 2314 N N . GLY A 1 315 ? 0.111 -10.240 5.313 1.00 97.44 315 GLY A N 1
ATOM 2315 C CA . GLY A 1 315 ? 0.573 -11.284 6.232 1.00 97.44 315 GLY A CA 1
ATOM 2316 C C . GLY A 1 315 ? 1.580 -10.769 7.254 1.00 97.44 315 GLY A C 1
ATOM 2317 O O . GLY A 1 315 ? 1.376 -10.936 8.455 1.00 97.44 315 GLY A O 1
ATOM 2318 N N . ALA A 1 316 ? 2.612 -10.059 6.793 1.00 97.38 316 ALA A N 1
ATOM 2319 C CA . ALA A 1 316 ? 3.616 -9.464 7.670 1.00 97.38 316 ALA A CA 1
ATOM 2320 C C . ALA A 1 316 ? 3.026 -8.411 8.620 1.00 97.38 316 ALA A C 1
ATOM 2322 O O . ALA A 1 316 ? 3.374 -8.392 9.801 1.00 97.38 316 ALA A O 1
ATOM 2323 N N . MET A 1 317 ? 2.088 -7.579 8.145 1.00 97.50 317 MET A N 1
ATOM 2324 C CA . MET A 1 317 ? 1.365 -6.623 8.993 1.00 97.50 317 MET A CA 1
ATOM 2325 C C . MET A 1 317 ? 0.626 -7.318 10.141 1.00 97.50 317 MET A C 1
ATOM 2327 O O . MET A 1 317 ? 0.750 -6.903 11.292 1.00 97.50 317 MET A O 1
ATOM 2331 N N . CYS A 1 318 ? -0.103 -8.394 9.850 1.00 96.69 318 CYS A N 1
ATOM 2332 C CA . CYS A 1 318 ? -0.856 -9.155 10.850 1.00 96.69 318 CYS A CA 1
ATOM 2333 C C . CYS A 1 318 ? -0.014 -10.216 11.581 1.00 96.69 318 CYS A C 1
ATOM 2335 O O . CYS A 1 318 ? -0.523 -10.875 12.484 1.00 96.69 318 CYS A O 1
ATOM 2337 N N . ARG A 1 319 ? 1.269 -10.369 11.220 1.00 96.31 319 ARG A N 1
ATOM 2338 C CA . ARG A 1 319 ? 2.204 -11.392 11.723 1.00 96.31 319 ARG A CA 1
ATOM 2339 C C . ARG A 1 319 ? 1.658 -12.814 11.607 1.00 96.31 319 ARG A C 1
ATOM 2341 O O . ARG A 1 319 ? 1.836 -13.639 12.504 1.00 96.31 319 ARG A O 1
ATOM 2348 N N . THR A 1 320 ? 1.014 -13.102 10.486 1.00 96.62 320 THR A N 1
ATOM 2349 C CA . THR A 1 320 ? 0.299 -14.355 10.256 1.00 96.62 320 THR A CA 1
ATOM 2350 C C . THR A 1 320 ? 0.521 -14.853 8.837 1.00 96.62 320 THR A C 1
ATOM 2352 O O . THR A 1 320 ? 0.817 -14.077 7.928 1.00 96.62 320 THR A O 1
ATOM 2355 N N . GLU A 1 321 ? 0.414 -16.161 8.656 1.00 97.81 321 GLU A N 1
ATOM 2356 C CA . GLU A 1 321 ? 0.470 -16.769 7.330 1.00 97.81 321 GLU A CA 1
ATOM 2357 C C . GLU A 1 321 ? -0.831 -16.488 6.582 1.00 97.81 321 GLU A C 1
ATOM 2359 O O . GLU A 1 321 ? -1.917 -16.461 7.167 1.00 97.81 321 GLU A O 1
ATOM 2364 N N . THR A 1 322 ? -0.718 -16.258 5.279 1.00 98.38 322 THR A N 1
ATOM 2365 C CA . THR A 1 322 ? -1.848 -15.875 4.437 1.00 98.38 322 THR A CA 1
ATOM 2366 C C . THR A 1 322 ? -1.895 -16.698 3.168 1.00 98.38 322 THR A C 1
ATOM 2368 O O . THR A 1 322 ? -0.867 -17.076 2.606 1.00 98.38 322 THR A O 1
ATOM 2371 N N . THR A 1 323 ? -3.108 -16.925 2.672 1.00 98.56 323 THR A N 1
ATOM 2372 C CA . THR A 1 323 ? -3.324 -17.379 1.295 1.00 98.56 323 THR A CA 1
ATOM 2373 C C . THR A 1 323 ? -4.021 -16.283 0.510 1.00 98.56 323 THR A C 1
ATOM 2375 O O . THR A 1 323 ? -5.042 -15.754 0.950 1.00 98.56 323 THR A O 1
ATOM 2378 N N . ILE A 1 324 ? -3.492 -15.963 -0.660 1.00 98.69 324 ILE A N 1
ATOM 2379 C CA . ILE A 1 324 ? -3.955 -14.912 -1.555 1.00 98.69 324 ILE A CA 1
ATOM 2380 C C . ILE A 1 324 ? -4.518 -15.582 -2.807 1.00 98.69 324 ILE A C 1
ATOM 2382 O O . ILE A 1 324 ? -3.851 -16.399 -3.439 1.00 98.69 324 ILE A O 1
ATOM 2386 N N . SER A 1 325 ? -5.747 -15.228 -3.165 1.00 98.19 325 SER A N 1
ATOM 2387 C CA . SER A 1 325 ? -6.403 -15.616 -4.412 1.00 98.19 325 SER A CA 1
ATOM 2388 C C . SER A 1 325 ? -6.637 -14.364 -5.246 1.00 98.19 325 SER A C 1
ATOM 2390 O O . SER A 1 325 ? -7.293 -13.425 -4.796 1.00 98.19 325 SER A O 1
ATOM 2392 N N . SER A 1 326 ? -6.091 -14.369 -6.456 1.00 98.00 326 SER A N 1
ATOM 2393 C CA . SER A 1 326 ? -6.180 -13.288 -7.432 1.00 98.00 326 SER A CA 1
ATOM 2394 C C . SER A 1 326 ? -6.419 -13.846 -8.834 1.00 98.00 326 SER A C 1
ATOM 2396 O O . SER A 1 326 ? -6.503 -15.058 -9.029 1.00 98.00 326 SER A O 1
ATOM 2398 N N . GLU A 1 327 ? -6.510 -12.965 -9.823 1.00 96.25 327 GLU A N 1
ATOM 2399 C CA . GLU A 1 327 ? -6.601 -13.311 -11.239 1.00 96.25 327 GLU A CA 1
ATOM 2400 C C . GLU A 1 327 ? -5.532 -12.565 -12.046 1.00 96.25 327 GLU A C 1
ATOM 2402 O O . GLU A 1 327 ? -5.069 -11.489 -11.656 1.00 96.25 327 GLU A O 1
ATOM 2407 N N . CYS A 1 328 ? -5.121 -13.149 -13.171 1.00 96.31 328 CYS A N 1
ATOM 2408 C CA . CYS A 1 328 ? -4.259 -12.485 -14.138 1.00 96.31 328 CYS A CA 1
ATOM 2409 C C . CYS A 1 328 ? -5.024 -11.370 -14.853 1.00 96.31 328 CYS A C 1
ATOM 2411 O O . CYS A 1 328 ? -6.025 -11.637 -15.515 1.00 96.31 328 CYS A O 1
ATOM 2413 N N . ALA A 1 329 ? -4.493 -10.148 -14.827 1.00 92.25 329 ALA A N 1
ATOM 2414 C CA . ALA A 1 329 ? -5.146 -8.990 -15.442 1.00 92.25 329 ALA A CA 1
ATOM 2415 C C . ALA A 1 329 ? -5.268 -9.058 -16.980 1.00 92.25 329 ALA A C 1
ATOM 2417 O O . ALA A 1 329 ? -6.020 -8.287 -17.569 1.00 92.25 329 ALA A O 1
ATOM 2418 N N . HIS A 1 330 ? -4.545 -9.970 -17.640 1.00 93.25 330 HIS A N 1
ATOM 2419 C CA . HIS A 1 330 ? -4.658 -10.189 -19.083 1.00 93.25 330 HIS A CA 1
ATOM 2420 C C . HIS A 1 330 ? -5.684 -11.272 -19.446 1.00 93.25 330 HIS A C 1
ATOM 2422 O O . HIS A 1 330 ? -6.560 -11.039 -20.272 1.00 93.25 330 HIS A O 1
ATOM 2428 N N . CYS A 1 331 ? -5.564 -12.468 -18.858 1.00 94.25 331 CYS A N 1
ATOM 2429 C CA . CYS A 1 331 ? -6.328 -13.644 -19.290 1.00 94.25 331 CYS A CA 1
ATOM 2430 C C . CYS A 1 331 ? -7.384 -14.132 -18.285 1.00 94.25 331 CYS A C 1
ATOM 2432 O O . CYS A 1 331 ? -8.089 -15.094 -18.580 1.00 94.25 331 CYS A O 1
ATOM 2434 N N . GLY A 1 332 ? -7.462 -13.539 -17.090 1.00 95.44 332 GLY A N 1
ATOM 2435 C CA . GLY A 1 332 ? -8.412 -13.918 -16.037 1.00 95.44 332 GLY A CA 1
ATOM 2436 C C . GLY A 1 332 ? -8.127 -15.256 -15.345 1.00 95.44 332 GLY A C 1
ATOM 2437 O O . GLY A 1 332 ? -8.895 -15.677 -14.485 1.00 95.44 332 GLY A O 1
ATOM 2438 N N . LYS A 1 333 ? -7.039 -15.961 -15.690 1.00 97.38 333 LYS A N 1
ATOM 2439 C CA . LYS A 1 333 ? -6.688 -17.217 -15.008 1.00 97.38 333 LYS A CA 1
ATOM 2440 C C . LYS A 1 333 ? -6.380 -16.967 -13.524 1.00 97.38 333 LYS A C 1
ATOM 2442 O O . LYS A 1 333 ? -5.735 -15.959 -13.221 1.00 97.38 333 LYS A O 1
ATOM 2447 N N . PRO A 1 334 ? -6.768 -17.889 -12.622 1.00 97.88 334 PRO A N 1
ATOM 2448 C CA . PRO A 1 334 ? -6.471 -17.764 -11.201 1.00 97.88 334 PRO A CA 1
ATOM 2449 C C . PRO A 1 334 ? -4.969 -17.712 -10.916 1.00 97.88 334 PRO A C 1
ATOM 2451 O O . PRO A 1 334 ? -4.179 -18.417 -11.546 1.00 97.88 334 PRO A O 1
ATOM 2454 N N . ILE A 1 335 ? -4.606 -16.897 -9.929 1.00 98.50 335 ILE A N 1
ATOM 2455 C CA . ILE A 1 335 ? -3.276 -16.808 -9.333 1.00 98.50 335 ILE A CA 1
ATOM 2456 C C . ILE A 1 335 ? -3.433 -17.052 -7.832 1.00 98.50 335 ILE A C 1
ATOM 2458 O O . ILE A 1 335 ? -4.214 -16.368 -7.165 1.00 98.50 335 ILE A O 1
ATOM 2462 N N . TYR A 1 336 ? -2.697 -18.026 -7.307 1.00 98.56 336 TYR A N 1
ATOM 2463 C CA . TYR A 1 336 ? -2.699 -18.397 -5.898 1.00 98.56 336 TYR A CA 1
ATOM 2464 C C . TYR A 1 336 ? -1.315 -18.202 -5.303 1.00 98.56 336 TYR A C 1
ATOM 2466 O O . TYR A 1 336 ? -0.314 -18.641 -5.863 1.00 98.56 336 TYR A O 1
ATOM 2474 N N . ILE A 1 337 ? -1.253 -17.537 -4.156 1.00 98.81 337 ILE A N 1
ATOM 2475 C CA . ILE A 1 337 ? -0.004 -17.298 -3.435 1.00 98.81 337 ILE A CA 1
ATOM 2476 C C . ILE A 1 337 ? -0.230 -17.682 -1.981 1.00 98.81 337 ILE A C 1
ATOM 2478 O O . ILE A 1 337 ? -1.248 -17.325 -1.398 1.00 98.81 337 ILE A O 1
ATOM 2482 N N . ALA A 1 338 ? 0.708 -18.400 -1.384 1.00 98.62 338 ALA A N 1
ATOM 2483 C CA . ALA A 1 338 ? 0.718 -18.671 0.046 1.00 98.62 338 ALA A CA 1
ATOM 2484 C C . ALA A 1 338 ? 1.987 -18.082 0.652 1.00 98.62 338 ALA A C 1
ATOM 2486 O O . ALA A 1 338 ? 3.069 -18.211 0.074 1.00 98.62 338 ALA A O 1
ATOM 2487 N N . THR A 1 339 ? 1.861 -17.452 1.813 1.00 98.56 339 THR A N 1
ATOM 2488 C CA . THR A 1 339 ? 2.991 -16.957 2.600 1.00 98.56 339 THR A CA 1
ATOM 2489 C C . THR A 1 339 ? 3.271 -17.881 3.786 1.00 98.56 339 THR A C 1
ATOM 2491 O O . THR A 1 339 ? 2.397 -18.619 4.231 1.00 98.56 339 THR A O 1
ATOM 2494 N N . SER A 1 340 ? 4.500 -17.851 4.296 1.00 97.81 340 SER A N 1
ATOM 2495 C CA . SER A 1 340 ? 4.908 -18.507 5.544 1.00 97.81 340 SER A CA 1
ATOM 2496 C C . SER A 1 340 ? 5.702 -17.538 6.419 1.00 97.81 340 SER A C 1
ATOM 2498 O O . SER A 1 340 ? 5.842 -16.355 6.088 1.00 97.81 340 SER A O 1
ATOM 2500 N N . SER A 1 341 ? 6.231 -18.023 7.546 1.00 96.69 341 SER A N 1
ATOM 2501 C CA . SER A 1 341 ? 7.106 -17.232 8.428 1.00 96.69 341 SER A CA 1
ATOM 2502 C C . SER A 1 341 ? 6.422 -15.941 8.884 1.00 96.69 341 SER A C 1
ATOM 2504 O O . SER A 1 341 ? 6.955 -14.840 8.730 1.00 96.69 341 SER A O 1
ATOM 2506 N N . SER A 1 342 ? 5.186 -16.076 9.377 1.00 95.69 342 SER A N 1
ATOM 2507 C CA . SER A 1 342 ? 4.341 -14.942 9.778 1.00 95.69 342 SER A CA 1
ATOM 2508 C C . SER A 1 342 ? 4.118 -13.928 8.648 1.00 95.69 342 SER A C 1
ATOM 2510 O O . SER A 1 342 ? 4.075 -12.724 8.887 1.00 95.69 342 SER A O 1
ATOM 2512 N N . GLY A 1 343 ? 4.012 -14.422 7.412 1.00 96.44 343 GLY A N 1
ATOM 2513 C CA . GLY A 1 343 ? 3.708 -13.614 6.236 1.00 96.44 343 GLY A CA 1
ATOM 2514 C C .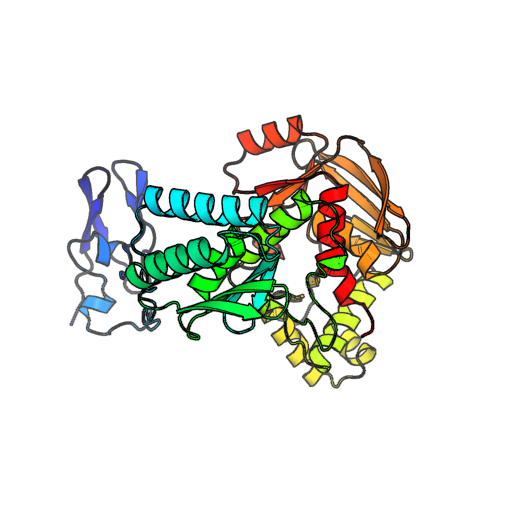 GLY A 1 343 ? 4.903 -12.885 5.623 1.00 96.44 343 GLY A C 1
ATOM 2515 O O . GLY A 1 343 ? 4.700 -11.972 4.828 1.00 96.44 343 GLY A O 1
ATOM 2516 N N . THR A 1 344 ? 6.134 -13.249 5.995 1.00 97.06 344 THR A N 1
ATOM 2517 C CA . THR A 1 344 ? 7.360 -12.573 5.526 1.00 97.06 344 THR A CA 1
ATOM 2518 C C . THR A 1 344 ? 8.090 -13.309 4.404 1.00 97.06 344 THR A C 1
ATOM 2520 O O . THR A 1 344 ? 8.993 -12.746 3.791 1.00 97.06 344 THR A O 1
ATOM 2523 N N . THR A 1 345 ? 7.704 -14.548 4.098 1.00 97.62 345 THR A N 1
ATOM 2524 C CA . THR A 1 345 ? 8.289 -15.340 3.007 1.00 97.62 345 THR A CA 1
ATOM 2525 C C . THR A 1 345 ? 7.201 -16.021 2.185 1.00 97.62 345 THR A C 1
ATOM 2527 O O . THR A 1 345 ? 6.083 -16.224 2.661 1.00 97.62 345 THR A O 1
ATOM 2530 N N . LEU A 1 346 ? 7.510 -16.392 0.942 1.00 98.38 346 LEU A N 1
ATOM 2531 C CA . LEU A 1 346 ? 6.592 -17.143 0.084 1.00 98.38 346 LEU A CA 1
ATOM 2532 C C . LEU A 1 346 ? 6.705 -18.642 0.370 1.00 98.38 346 LEU A C 1
ATOM 2534 O O . LEU A 1 346 ? 7.797 -19.204 0.357 1.00 98.38 346 LEU A O 1
ATOM 2538 N N . ALA A 1 347 ? 5.566 -19.287 0.598 1.00 98.19 347 ALA A N 1
ATOM 2539 C CA . ALA A 1 347 ? 5.442 -20.737 0.701 1.00 98.19 347 ALA A CA 1
ATOM 2540 C C . ALA A 1 347 ? 5.106 -21.372 -0.656 1.00 98.19 347 ALA A C 1
ATOM 2542 O O . ALA A 1 347 ? 5.617 -22.440 -0.990 1.00 98.19 347 ALA A O 1
ATOM 2543 N N . ALA A 1 348 ? 4.251 -20.714 -1.446 1.00 98.31 348 ALA A N 1
ATOM 2544 C CA . ALA A 1 348 ? 3.863 -21.164 -2.780 1.00 98.31 348 ALA A CA 1
ATOM 2545 C C . ALA A 1 348 ? 3.430 -19.990 -3.666 1.00 98.31 348 ALA A C 1
ATOM 2547 O O . ALA A 1 348 ? 2.863 -19.014 -3.177 1.00 98.31 348 ALA A O 1
ATOM 2548 N N . VAL A 1 349 ? 3.663 -20.122 -4.973 1.00 98.56 349 VAL A N 1
ATOM 2549 C CA . VAL A 1 349 ? 3.194 -19.202 -6.018 1.00 98.56 349 VAL A CA 1
ATOM 2550 C C . VAL A 1 349 ? 2.732 -20.040 -7.209 1.00 98.56 349 VAL A C 1
ATOM 2552 O O . VAL A 1 349 ? 3.507 -20.827 -7.760 1.00 98.56 349 VAL A O 1
ATOM 2555 N N . GLU A 1 350 ? 1.472 -19.884 -7.603 1.00 98.06 350 GLU A N 1
ATOM 2556 C CA . GLU A 1 350 ? 0.846 -20.606 -8.707 1.00 98.06 350 GLU A CA 1
ATOM 2557 C C . GLU A 1 350 ? 0.097 -19.635 -9.636 1.00 98.06 350 GLU A C 1
ATOM 2559 O O . GLU A 1 350 ? -0.813 -18.948 -9.179 1.00 98.06 350 GLU A O 1
ATOM 2564 N N . PRO A 1 351 ? 0.445 -19.568 -10.936 1.00 98.06 351 PRO A N 1
ATOM 2565 C CA . PRO A 1 351 ? 1.563 -20.266 -11.571 1.00 98.06 351 PRO A CA 1
ATOM 2566 C C . PRO A 1 351 ? 2.913 -19.762 -11.038 1.00 98.06 351 PRO A C 1
ATOM 2568 O O . PRO A 1 351 ? 3.043 -18.604 -10.663 1.00 98.06 351 PRO A O 1
ATOM 2571 N N . ARG A 1 352 ? 3.946 -20.614 -11.052 1.00 97.56 352 ARG A N 1
ATOM 2572 C CA . ARG A 1 352 ? 5.301 -20.251 -10.572 1.00 97.56 352 ARG A CA 1
ATOM 2573 C C . ARG A 1 352 ? 5.937 -19.085 -11.331 1.00 97.56 352 ARG A C 1
ATOM 2575 O O . ARG A 1 352 ? 6.884 -18.482 -10.850 1.00 97.56 352 ARG A O 1
ATOM 2582 N N . THR A 1 353 ? 5.438 -18.812 -12.529 1.00 97.94 353 THR A N 1
ATOM 2583 C CA . THR A 1 353 ? 5.856 -17.713 -13.399 1.00 97.94 353 THR A CA 1
ATOM 2584 C C . THR A 1 353 ? 5.139 -16.404 -13.091 1.00 97.94 353 THR A C 1
ATOM 2586 O O . THR A 1 353 ? 5.387 -15.428 -13.790 1.00 97.94 353 THR A O 1
ATOM 2589 N N . ALA A 1 354 ? 4.240 -16.372 -12.098 1.00 98.38 354 ALA A N 1
ATOM 2590 C CA . ALA A 1 354 ? 3.457 -15.186 -11.803 1.00 98.38 354 ALA A CA 1
ATOM 2591 C C . ALA A 1 354 ? 4.350 -13.986 -11.463 1.00 98.38 354 ALA A C 1
ATOM 2593 O O . ALA A 1 354 ? 5.398 -14.119 -10.830 1.00 98.38 354 ALA A O 1
ATOM 2594 N N . ILE A 1 355 ? 3.911 -12.804 -11.884 1.00 98.38 355 ILE A N 1
ATOM 2595 C CA . ILE A 1 355 ? 4.624 -11.536 -11.700 1.00 98.38 355 ILE A CA 1
ATOM 2596 C C . ILE A 1 355 ? 3.655 -10.435 -11.289 1.00 98.38 355 ILE A C 1
ATOM 2598 O O . ILE A 1 355 ? 2.438 -10.567 -11.440 1.00 98.38 355 ILE A O 1
ATOM 2602 N N . VAL A 1 356 ? 4.207 -9.330 -10.797 1.00 97.81 356 VAL A N 1
ATOM 2603 C CA . VAL A 1 356 ? 3.449 -8.139 -10.411 1.00 97.81 356 VAL A CA 1
ATOM 2604 C C . VAL A 1 356 ? 3.838 -6.976 -11.311 1.00 97.81 356 VAL A C 1
ATOM 2606 O O . VAL A 1 356 ? 5.019 -6.721 -11.546 1.00 97.81 356 VAL A O 1
ATOM 2609 N N . TRP A 1 357 ? 2.839 -6.241 -11.789 1.00 94.69 357 TRP A N 1
ATOM 2610 C CA . TRP A 1 357 ? 3.040 -4.912 -12.353 1.00 94.69 357 TRP A CA 1
ATOM 2611 C C . TRP A 1 357 ? 2.767 -3.866 -11.280 1.00 94.69 357 TRP A C 1
ATOM 2613 O O . TRP A 1 357 ? 1.679 -3.840 -10.701 1.00 94.69 357 TRP A O 1
ATOM 2623 N N . TYR A 1 358 ? 3.741 -2.999 -11.016 1.00 89.62 358 TYR A N 1
ATOM 2624 C CA . TYR A 1 358 ? 3.621 -1.924 -10.042 1.00 89.62 358 TYR A CA 1
ATOM 2625 C C . TYR A 1 358 ? 3.580 -0.566 -10.740 1.00 89.62 358 TYR A C 1
ATOM 2627 O O . TYR A 1 358 ? 4.571 -0.101 -11.302 1.00 89.62 358 TYR A O 1
ATOM 2635 N N . THR A 1 359 ? 2.407 0.067 -10.716 1.00 82.00 359 THR A N 1
ATOM 2636 C CA . THR A 1 359 ? 2.165 1.338 -11.410 1.00 82.00 359 THR A CA 1
ATOM 2637 C C . THR A 1 359 ? 2.772 2.517 -10.645 1.00 82.00 359 THR A C 1
ATOM 2639 O O . THR A 1 359 ? 2.526 2.674 -9.446 1.00 82.00 359 THR A O 1
ATOM 2642 N N . LEU A 1 360 ? 3.532 3.363 -11.353 1.00 69.44 360 LEU A N 1
ATOM 2643 C CA . LEU A 1 360 ? 4.213 4.538 -10.795 1.00 69.44 360 LEU A CA 1
ATOM 2644 C C . LEU A 1 360 ? 3.425 5.837 -10.975 1.00 69.44 360 LEU A C 1
ATOM 2646 O O . LEU A 1 360 ? 3.460 6.684 -10.088 1.00 69.44 360 LEU A O 1
ATOM 2650 N N . ALA A 1 361 ? 2.726 6.008 -12.100 1.00 60.47 361 ALA A N 1
ATOM 2651 C CA . ALA A 1 361 ? 1.980 7.235 -12.375 1.00 60.47 361 ALA A CA 1
ATOM 2652 C C . ALA A 1 361 ? 0.490 7.068 -12.053 1.00 60.47 361 ALA A C 1
ATOM 2654 O O . ALA A 1 361 ? -0.170 6.170 -12.580 1.00 60.47 361 ALA A O 1
ATOM 2655 N N . PHE A 1 362 ? -0.024 7.956 -11.207 1.00 56.41 362 PHE A N 1
ATOM 2656 C CA . PHE A 1 362 ? -1.431 8.062 -10.836 1.00 56.41 362 PHE A CA 1
ATOM 2657 C C . PHE A 1 362 ? -1.736 9.513 -10.426 1.00 56.41 362 PHE A C 1
ATOM 2659 O O . PHE A 1 362 ? -0.840 10.240 -10.003 1.00 56.41 362 PHE A O 1
ATOM 2666 N N . GLU A 1 363 ? -2.996 9.930 -10.532 1.00 47.38 363 GLU A N 1
ATOM 2667 C CA . GLU A 1 363 ? -3.486 11.212 -10.008 1.00 47.38 363 GLU A CA 1
ATOM 2668 C C . GLU A 1 363 ? -4.626 10.935 -9.013 1.00 47.38 363 GLU A C 1
ATOM 2670 O O . GLU A 1 363 ? -5.440 10.040 -9.237 1.00 47.38 363 GLU A O 1
ATOM 2675 N N . GLY A 1 364 ? -4.701 11.665 -7.898 1.00 53.31 364 GLY A N 1
ATOM 2676 C CA . GLY A 1 364 ? -5.756 11.485 -6.887 1.00 53.31 364 GLY A CA 1
ATOM 2677 C C . GLY A 1 364 ? -5.509 10.348 -5.879 1.00 53.31 364 GLY A C 1
ATOM 2678 O O . GLY A 1 364 ? -4.367 9.980 -5.618 1.00 53.31 364 GLY A O 1
ATOM 2679 N N . CYS A 1 365 ? -6.584 9.827 -5.271 1.00 54.00 365 CYS A N 1
ATOM 2680 C CA . CYS A 1 365 ? -6.521 8.804 -4.215 1.00 54.00 365 CYS A CA 1
ATOM 2681 C C . CYS A 1 365 ? -5.944 7.484 -4.734 1.00 54.00 365 CYS A C 1
ATOM 2683 O O . CYS A 1 365 ? -6.443 6.918 -5.712 1.00 54.00 365 CYS A O 1
ATOM 2685 N N . VAL A 1 366 ? -4.954 6.944 -4.018 1.00 58.12 366 VAL A N 1
ATOM 2686 C CA . VAL A 1 366 ? -4.246 5.727 -4.416 1.00 58.12 366 VAL A CA 1
ATOM 2687 C C . VAL A 1 366 ? -5.202 4.545 -4.643 1.00 58.12 366 VAL A C 1
ATOM 2689 O O . VAL A 1 366 ? -5.036 3.813 -5.621 1.00 58.12 366 VAL A O 1
ATOM 2692 N N . ALA A 1 367 ? -6.231 4.384 -3.810 1.00 54.56 367 ALA A N 1
ATOM 2693 C CA . ALA A 1 367 ? -7.199 3.290 -3.889 1.00 54.56 367 ALA A CA 1
ATOM 2694 C C . ALA A 1 367 ? -8.033 3.319 -5.179 1.00 54.56 367 ALA A C 1
ATOM 2696 O O . ALA A 1 367 ? -8.457 2.268 -5.654 1.00 54.56 367 ALA A O 1
ATOM 2697 N N . GLN A 1 368 ? -8.266 4.506 -5.743 1.00 53.78 368 GLN A N 1
ATOM 2698 C CA . GLN A 1 368 ? -9.149 4.704 -6.895 1.00 53.78 368 GLN A CA 1
ATOM 2699 C C . GLN A 1 368 ? -8.388 4.857 -8.212 1.00 53.78 368 GLN A C 1
ATOM 2701 O O . GLN A 1 368 ? -8.912 4.477 -9.254 1.00 53.78 368 GLN A O 1
ATOM 2706 N N . SER A 1 369 ? -7.161 5.383 -8.184 1.00 52.09 369 SER A N 1
ATOM 2707 C CA . SER A 1 369 ? -6.406 5.683 -9.407 1.00 52.09 369 SER A CA 1
ATOM 2708 C C . SER A 1 369 ? -5.155 4.835 -9.616 1.00 52.09 369 SER A C 1
ATOM 2710 O O . SER A 1 369 ? -4.710 4.701 -10.754 1.00 52.09 369 SER A O 1
ATOM 2712 N N . ARG A 1 370 ? -4.588 4.238 -8.558 1.00 58.09 370 ARG A N 1
ATOM 2713 C CA . ARG A 1 370 ? -3.328 3.472 -8.637 1.00 58.09 370 ARG A CA 1
ATOM 2714 C C . ARG A 1 370 ? -3.504 1.987 -8.361 1.00 58.09 370 ARG A C 1
ATOM 2716 O O . ARG A 1 370 ? -2.978 1.153 -9.098 1.00 58.09 370 ARG A O 1
ATOM 2723 N N . CYS A 1 371 ? -4.189 1.653 -7.273 1.00 61.09 371 CYS A N 1
ATOM 2724 C CA . CYS A 1 371 ? -4.399 0.275 -6.843 1.00 61.09 371 CYS A CA 1
ATOM 2725 C C . CYS A 1 371 ? -5.076 -0.598 -7.915 1.00 61.09 371 CYS A C 1
ATOM 2727 O O . CYS A 1 371 ? -4.582 -1.707 -8.120 1.00 61.09 371 CYS A O 1
ATOM 2729 N N . PRO A 1 372 ? -6.056 -0.099 -8.701 1.00 71.38 372 PRO A N 1
ATOM 2730 C CA . PRO A 1 372 ? -6.644 -0.871 -9.799 1.00 71.38 372 PRO A CA 1
ATOM 2731 C C . PRO A 1 372 ? -5.648 -1.286 -10.894 1.00 71.38 372 PRO A C 1
ATOM 2733 O O . PRO A 1 372 ? -5.899 -2.248 -11.614 1.00 71.38 372 PRO A O 1
ATOM 2736 N N . SER A 1 373 ? -4.512 -0.590 -11.010 1.00 77.25 373 SER A N 1
ATOM 2737 C CA . SER A 1 373 ? -3.468 -0.861 -12.008 1.00 77.25 373 SER A CA 1
ATOM 2738 C C . SER A 1 373 ? -2.219 -1.514 -11.406 1.00 77.25 373 SER A C 1
ATOM 2740 O O . SER A 1 373 ? -1.211 -1.659 -12.091 1.00 77.25 373 SER A O 1
ATOM 2742 N N . THR A 1 374 ? -2.229 -1.888 -10.122 1.00 88.25 374 THR A N 1
ATOM 2743 C CA . THR A 1 374 ? -1.140 -2.649 -9.485 1.00 88.25 374 THR A CA 1
ATOM 2744 C C . THR A 1 374 ? -1.585 -4.099 -9.306 1.00 88.25 374 THR A C 1
ATOM 2746 O O . THR A 1 374 ? -2.205 -4.451 -8.304 1.00 88.25 374 THR A O 1
ATOM 2749 N N . VAL A 1 375 ? -1.313 -4.931 -10.310 1.00 93.56 375 VAL A N 1
ATOM 2750 C CA . VAL A 1 375 ? -2.012 -6.209 -10.532 1.00 93.56 375 VAL A CA 1
ATOM 2751 C C . VAL A 1 375 ? -1.053 -7.357 -10.853 1.00 93.56 375 VAL A C 1
ATOM 2753 O O . VAL A 1 375 ? 0.121 -7.139 -11.163 1.00 93.56 375 VAL A O 1
ATOM 2756 N N . PHE A 1 376 ? -1.560 -8.590 -10.779 1.00 97.38 376 PHE A N 1
ATOM 2757 C CA . PHE A 1 376 ? -0.807 -9.804 -11.092 1.00 97.38 376 PHE A CA 1
ATOM 2758 C C . PHE A 1 376 ? -0.957 -10.238 -12.559 1.00 97.38 376 PHE A C 1
ATOM 2760 O O . PHE A 1 376 ? -2.003 -10.051 -13.188 1.00 97.38 376 PHE A O 1
ATOM 2767 N N . PHE A 1 377 ? 0.069 -10.918 -13.072 1.00 97.50 377 PHE A N 1
ATOM 2768 C CA . PHE A 1 377 ? 0.059 -11.613 -14.361 1.00 97.50 377 PHE A CA 1
ATOM 2769 C C . PHE A 1 377 ? 0.581 -13.041 -14.217 1.00 97.50 377 PHE A C 1
ATOM 2771 O O . PHE A 1 377 ? 1.346 -13.323 -13.300 1.00 97.50 377 PHE A O 1
ATOM 2778 N N . CYS A 1 378 ? 0.171 -13.940 -15.119 1.00 97.50 378 CYS A N 1
ATOM 2779 C CA . CYS A 1 378 ? 0.675 -15.318 -15.135 1.00 97.50 378 CYS A CA 1
ATOM 2780 C C . CYS A 1 378 ? 2.167 -15.399 -15.462 1.00 97.50 378 CYS A C 1
ATOM 2782 O O . CYS A 1 378 ? 2.820 -16.325 -14.993 1.00 97.50 378 CYS A O 1
ATOM 2784 N N . ASP A 1 379 ? 2.656 -14.489 -16.303 1.00 97.31 379 ASP A N 1
ATOM 2785 C CA . ASP A 1 379 ? 3.997 -14.474 -16.880 1.00 97.31 379 ASP A CA 1
ATOM 2786 C C . ASP A 1 379 ? 4.258 -13.128 -17.585 1.00 97.31 379 ASP A C 1
ATOM 2788 O O . ASP A 1 379 ? 3.384 -12.252 -17.663 1.00 97.31 379 ASP A O 1
ATOM 2792 N N . ASP A 1 380 ? 5.485 -12.967 -18.081 1.00 96.75 380 ASP A N 1
ATOM 2793 C CA . ASP A 1 380 ? 5.941 -11.774 -18.794 1.00 96.75 380 ASP A CA 1
ATOM 2794 C C . ASP A 1 380 ? 5.256 -11.589 -20.167 1.00 96.75 380 ASP A C 1
ATOM 2796 O O . ASP A 1 380 ? 5.056 -10.447 -20.588 1.00 96.75 380 ASP A O 1
ATOM 2800 N N . ASP A 1 381 ? 4.816 -12.664 -20.834 1.00 96.31 381 ASP A N 1
ATOM 2801 C CA . ASP A 1 381 ? 4.121 -12.587 -22.130 1.00 96.31 381 ASP A CA 1
ATOM 2802 C C . ASP A 1 381 ? 2.740 -11.941 -21.975 1.00 96.31 381 ASP A C 1
ATOM 2804 O O . ASP A 1 381 ? 2.367 -11.035 -22.724 1.00 96.31 381 ASP A O 1
ATOM 2808 N N . HIS A 1 382 ? 1.989 -12.352 -20.953 1.00 95.31 382 HIS A N 1
ATOM 2809 C CA . HIS A 1 382 ? 0.702 -11.753 -20.618 1.00 95.31 382 HIS A CA 1
ATOM 2810 C C . HIS A 1 382 ? 0.835 -10.286 -20.206 1.00 95.31 382 HIS A C 1
ATOM 2812 O O . HIS A 1 382 ? -0.011 -9.468 -20.578 1.00 95.31 382 HIS A O 1
ATOM 2818 N N . LEU A 1 383 ? 1.891 -9.932 -19.468 1.00 93.62 383 LEU A N 1
ATOM 2819 C CA . LEU A 1 383 ? 2.178 -8.534 -19.159 1.00 93.62 383 LEU A CA 1
ATOM 2820 C C . LEU A 1 383 ? 2.468 -7.740 -20.439 1.00 93.62 383 LEU A C 1
ATOM 2822 O O . LEU A 1 383 ? 1.901 -6.664 -20.629 1.00 93.62 383 LEU A O 1
ATOM 2826 N N . ALA A 1 384 ? 3.315 -8.255 -21.331 1.00 91.50 384 ALA A N 1
ATOM 2827 C CA . ALA A 1 384 ? 3.646 -7.591 -22.589 1.00 91.50 384 ALA A CA 1
ATOM 2828 C C . ALA A 1 384 ? 2.403 -7.383 -23.471 1.00 91.50 384 ALA A C 1
ATOM 2830 O O . ALA A 1 384 ? 2.172 -6.273 -23.960 1.00 91.50 384 ALA A O 1
ATOM 2831 N N . ALA A 1 385 ? 1.561 -8.412 -23.606 1.00 91.00 385 ALA A N 1
ATOM 2832 C CA . ALA A 1 385 ? 0.310 -8.341 -24.352 1.00 91.00 385 ALA A CA 1
ATOM 2833 C C . ALA A 1 385 ? -0.633 -7.281 -23.766 1.00 91.00 385 ALA A C 1
ATOM 2835 O O . ALA A 1 385 ? -1.090 -6.392 -24.487 1.00 91.00 385 ALA A O 1
ATOM 2836 N N . TRP A 1 386 ? -0.851 -7.303 -22.449 1.00 88.12 386 TRP A N 1
ATOM 2837 C CA . TRP A 1 386 ? -1.689 -6.320 -21.762 1.00 88.12 386 TRP A CA 1
ATOM 2838 C C . TRP A 1 386 ? -1.155 -4.885 -21.876 1.00 88.12 386 TRP A C 1
ATOM 2840 O O . TRP A 1 386 ? -1.940 -3.950 -22.054 1.00 88.12 386 TRP A O 1
ATOM 2850 N N . ARG A 1 387 ? 0.171 -4.694 -21.837 1.00 86.56 387 ARG A N 1
ATOM 2851 C CA . ARG A 1 387 ? 0.802 -3.378 -22.036 1.00 86.56 387 ARG A CA 1
ATOM 2852 C C . ARG A 1 387 ? 0.661 -2.872 -23.467 1.00 86.56 387 ARG A C 1
ATOM 2854 O O . ARG A 1 387 ? 0.549 -1.670 -23.665 1.00 86.56 387 ARG A O 1
ATOM 2861 N N . SER A 1 388 ? 0.656 -3.762 -24.457 1.00 82.56 388 SER A N 1
ATOM 2862 C CA . SER A 1 388 ? 0.478 -3.379 -25.863 1.00 82.56 388 SER A CA 1
ATOM 2863 C C . SER A 1 388 ? -0.958 -2.953 -26.192 1.00 82.56 388 SER A C 1
ATOM 2865 O O . SER A 1 388 ? -1.165 -2.095 -27.045 1.00 82.56 388 SER A O 1
ATOM 2867 N N . SER A 1 389 ? -1.950 -3.522 -25.496 1.00 71.12 389 SER A N 1
ATOM 2868 C CA . SER A 1 389 ? -3.373 -3.228 -25.704 1.00 71.12 389 SER A CA 1
ATOM 2869 C C . SER A 1 389 ? -3.891 -2.054 -24.872 1.00 71.12 389 SER A C 1
ATOM 2871 O O . SER A 1 389 ? -5.002 -1.581 -25.103 1.00 71.12 389 SER A O 1
ATOM 2873 N N . SER A 1 390 ? -3.121 -1.605 -23.882 1.00 61.06 390 SER A N 1
ATOM 2874 C CA . SER A 1 390 ? -3.540 -0.594 -22.916 1.00 61.06 390 SER A CA 1
ATOM 2875 C C . SER A 1 390 ? -2.691 0.662 -23.081 1.00 61.06 390 SER A C 1
ATOM 2877 O O . SER A 1 390 ? -1.470 0.592 -22.989 1.00 61.06 390 SER A O 1
ATOM 2879 N N . ALA A 1 391 ? -3.313 1.832 -23.244 1.00 54.97 391 ALA A N 1
ATOM 2880 C CA . ALA A 1 391 ? -2.632 3.134 -23.191 1.00 54.97 391 ALA A CA 1
ATOM 2881 C C . ALA A 1 391 ? -2.209 3.497 -21.747 1.00 54.97 391 ALA A C 1
ATOM 2883 O O . ALA A 1 391 ? -2.516 4.579 -21.250 1.00 54.97 391 ALA A O 1
ATOM 2884 N N . GLN A 1 392 ? -1.600 2.548 -21.030 1.00 57.44 392 GLN A N 1
ATOM 2885 C CA . GLN A 1 392 ? -1.372 2.614 -19.591 1.00 57.44 392 GLN A CA 1
ATOM 2886 C C . GLN A 1 392 ? 0.030 3.091 -19.210 1.00 57.44 392 GLN A C 1
ATOM 2888 O O . GLN A 1 392 ? 1.003 2.979 -19.957 1.00 57.44 392 GLN A O 1
ATOM 2893 N N . SER A 1 393 ? 0.056 3.677 -18.016 1.00 59.78 393 SER A N 1
ATOM 2894 C CA . SER A 1 393 ? 1.091 4.492 -17.396 1.00 59.78 393 SER A CA 1
ATOM 2895 C C . SER A 1 393 ? 2.416 3.773 -17.138 1.00 59.78 393 SER A C 1
ATOM 2897 O O . SER A 1 393 ? 2.512 2.547 -17.101 1.00 59.78 393 SER A O 1
ATOM 2899 N N . ALA A 1 394 ? 3.458 4.580 -16.916 1.00 76.31 394 ALA A N 1
ATOM 2900 C CA . ALA A 1 394 ? 4.754 4.121 -16.434 1.00 76.31 394 ALA A CA 1
ATOM 2901 C C . ALA A 1 394 ? 4.608 3.236 -15.180 1.00 76.31 394 ALA A C 1
ATOM 2903 O O . ALA A 1 394 ? 3.861 3.558 -14.251 1.00 76.31 394 ALA A O 1
ATOM 2904 N N . GLY A 1 395 ? 5.354 2.137 -15.154 1.00 82.88 395 GLY A N 1
ATOM 2905 C CA . GLY A 1 395 ? 5.362 1.166 -14.069 1.00 82.88 395 GLY A CA 1
ATOM 2906 C C . GLY A 1 395 ? 6.545 0.213 -14.190 1.00 82.88 395 GLY A C 1
ATOM 2907 O O . GLY A 1 395 ? 7.288 0.250 -15.176 1.00 82.88 395 GLY A O 1
ATOM 2908 N N . ASP A 1 396 ? 6.705 -0.637 -13.184 1.00 88.88 396 ASP A N 1
ATOM 2909 C CA . ASP A 1 396 ? 7.764 -1.635 -13.119 1.00 88.88 396 ASP A CA 1
ATOM 2910 C C . ASP A 1 396 ? 7.199 -3.046 -13.032 1.00 88.88 396 ASP A C 1
ATOM 2912 O O . ASP A 1 396 ? 6.227 -3.322 -12.329 1.00 88.88 396 ASP A O 1
ATOM 2916 N N . ARG A 1 397 ? 7.876 -3.960 -13.723 1.00 94.06 397 ARG A N 1
ATOM 2917 C CA . ARG A 1 397 ? 7.704 -5.397 -13.553 1.00 94.06 397 ARG A CA 1
ATOM 2918 C C . ARG A 1 397 ? 8.503 -5.847 -12.332 1.00 94.06 397 ARG A C 1
ATOM 2920 O O . ARG A 1 397 ? 9.688 -5.531 -12.234 1.00 94.06 397 ARG A O 1
ATOM 2927 N N . LEU A 1 398 ? 7.867 -6.621 -11.458 1.00 96.94 398 LEU A N 1
ATOM 2928 C CA . LEU A 1 398 ? 8.448 -7.208 -10.250 1.00 96.94 398 LEU A CA 1
ATOM 2929 C C . LEU A 1 398 ? 8.204 -8.720 -10.216 1.00 96.94 398 LEU A C 1
ATOM 2931 O O . LEU A 1 398 ? 7.168 -9.194 -10.691 1.00 96.94 398 LEU A O 1
ATOM 2935 N N . THR A 1 399 ? 9.129 -9.484 -9.634 1.00 98.38 399 THR A N 1
ATOM 2936 C CA . THR A 1 399 ? 8.796 -10.842 -9.169 1.00 98.38 399 THR A CA 1
ATOM 2937 C C . THR A 1 399 ? 7.833 -10.762 -7.979 1.00 98.38 399 THR A C 1
ATOM 2939 O O . THR A 1 399 ? 7.657 -9.702 -7.370 1.00 98.38 399 THR A O 1
ATOM 2942 N N . VAL A 1 400 ? 7.200 -11.882 -7.619 1.00 98.38 400 VAL A N 1
ATOM 2943 C CA . VAL A 1 400 ? 6.337 -11.926 -6.426 1.00 98.38 400 VAL A CA 1
ATOM 2944 C C . VAL A 1 400 ? 7.155 -11.695 -5.150 1.00 98.38 400 VAL A C 1
ATOM 2946 O O . VAL A 1 400 ? 6.668 -11.047 -4.230 1.00 98.38 400 VAL A O 1
ATOM 2949 N N . GLU A 1 401 ? 8.410 -12.145 -5.104 1.00 98.25 401 GLU A N 1
ATOM 2950 C CA . GLU A 1 401 ? 9.339 -11.920 -3.989 1.00 98.25 401 GLU A CA 1
ATOM 2951 C C . GLU A 1 401 ? 9.692 -10.436 -3.832 1.00 98.25 401 GLU A C 1
ATOM 2953 O O . GLU A 1 401 ? 9.624 -9.896 -2.730 1.00 98.25 401 GLU A O 1
ATOM 2958 N N . GLU A 1 402 ? 10.023 -9.752 -4.932 1.00 97.75 402 GLU A N 1
ATOM 2959 C CA . GLU A 1 402 ? 10.312 -8.313 -4.913 1.00 97.75 402 GLU A CA 1
ATOM 2960 C C . GLU A 1 402 ? 9.084 -7.508 -4.469 1.00 97.75 402 GLU A C 1
ATOM 2962 O O . GLU A 1 402 ? 9.187 -6.590 -3.655 1.00 97.75 402 GLU A O 1
ATOM 2967 N N . ALA A 1 403 ? 7.905 -7.877 -4.974 1.00 98.06 403 ALA A N 1
ATOM 2968 C CA . ALA A 1 403 ? 6.635 -7.277 -4.587 1.00 98.06 403 ALA A CA 1
ATOM 2969 C C . ALA A 1 403 ? 6.292 -7.534 -3.107 1.00 98.06 403 ALA A C 1
ATOM 2971 O O . ALA A 1 403 ? 5.774 -6.639 -2.432 1.00 98.06 403 ALA A O 1
ATOM 2972 N N . LEU A 1 404 ? 6.618 -8.722 -2.586 1.00 98.44 404 LEU A N 1
ATOM 2973 C CA . LEU A 1 404 ? 6.441 -9.066 -1.179 1.00 98.44 404 LEU A CA 1
ATOM 2974 C C . LEU A 1 404 ? 7.311 -8.186 -0.277 1.00 98.44 404 LEU A C 1
ATOM 2976 O O . LEU A 1 404 ? 6.777 -7.620 0.672 1.00 98.44 404 LEU A O 1
ATOM 2980 N N . GLU A 1 405 ? 8.602 -7.997 -0.574 1.00 97.19 405 GLU A N 1
ATOM 2981 C CA . GLU A 1 405 ? 9.459 -7.109 0.233 1.00 97.19 405 GLU A CA 1
ATOM 2982 C C . GLU A 1 405 ? 8.929 -5.671 0.284 1.00 97.19 405 GLU A C 1
ATOM 2984 O O . GLU A 1 405 ? 8.946 -5.039 1.344 1.00 97.19 405 GLU A O 1
ATOM 2989 N N . ILE A 1 406 ? 8.409 -5.159 -0.839 1.00 95.56 406 ILE A N 1
ATOM 2990 C CA . ILE A 1 406 ? 7.754 -3.845 -0.877 1.00 95.56 406 ILE A CA 1
ATOM 2991 C C . ILE A 1 406 ? 6.530 -3.831 0.047 1.00 95.56 406 ILE A C 1
ATOM 2993 O O . ILE A 1 406 ? 6.374 -2.900 0.840 1.00 95.56 406 ILE A O 1
ATOM 2997 N N . GLY A 1 407 ? 5.676 -4.856 -0.029 1.00 96.62 407 GLY A N 1
ATOM 2998 C CA . GLY A 1 407 ? 4.511 -4.998 0.844 1.00 96.62 407 GLY A CA 1
ATOM 2999 C C . GLY A 1 407 ? 4.894 -5.041 2.327 1.00 96.62 407 GLY A C 1
ATOM 3000 O O . GLY A 1 407 ? 4.320 -4.310 3.133 1.00 96.62 407 GLY A O 1
ATOM 3001 N N . ILE A 1 408 ? 5.908 -5.829 2.693 1.00 96.94 408 ILE A N 1
ATOM 3002 C CA . ILE A 1 408 ? 6.417 -5.927 4.069 1.00 96.94 408 ILE A CA 1
ATOM 3003 C C . ILE A 1 408 ? 6.906 -4.558 4.551 1.00 96.94 408 ILE A C 1
ATOM 3005 O O . ILE A 1 408 ? 6.447 -4.073 5.586 1.00 96.94 408 ILE A O 1
ATOM 3009 N N . ALA A 1 409 ? 7.784 -3.904 3.785 1.00 93.19 409 ALA A N 1
ATOM 3010 C CA . ALA A 1 409 ? 8.351 -2.609 4.153 1.00 93.19 409 ALA A CA 1
ATOM 3011 C C . ALA A 1 409 ? 7.274 -1.527 4.334 1.00 93.19 409 ALA A C 1
ATOM 3013 O O . ALA A 1 409 ? 7.411 -0.651 5.190 1.00 93.19 409 ALA A O 1
ATOM 3014 N N . LEU A 1 410 ? 6.195 -1.580 3.547 1.00 91.81 410 LEU A N 1
ATOM 3015 C CA . LEU A 1 410 ? 5.094 -0.624 3.626 1.00 91.81 410 LEU A CA 1
ATOM 3016 C C . LEU A 1 410 ? 4.107 -0.911 4.760 1.00 91.81 410 LEU A C 1
ATOM 3018 O O . LEU A 1 410 ? 3.595 0.049 5.337 1.00 91.81 410 LEU A O 1
ATOM 3022 N N . PHE A 1 411 ? 3.799 -2.174 5.058 1.00 95.25 411 PHE A N 1
ATOM 3023 C CA . PHE A 1 411 ? 2.642 -2.518 5.895 1.00 95.25 411 PHE A CA 1
ATOM 3024 C C . PHE A 1 411 ? 2.993 -3.133 7.246 1.00 95.25 411 PHE A C 1
ATOM 3026 O O . PHE A 1 411 ? 2.283 -2.866 8.212 1.00 95.25 411 PHE A O 1
ATOM 3033 N N . GLU A 1 412 ? 4.105 -3.862 7.377 1.00 94.88 412 GLU A N 1
ATOM 3034 C CA . GLU A 1 412 ? 4.537 -4.404 8.674 1.00 94.88 412 GLU A CA 1
ATOM 3035 C C . GLU A 1 412 ? 4.621 -3.339 9.790 1.00 94.88 412 GLU A C 1
ATOM 3037 O O . GLU A 1 412 ? 4.184 -3.615 10.913 1.00 94.88 412 GLU A O 1
ATOM 3042 N N . PRO A 1 413 ? 5.098 -2.102 9.526 1.00 93.06 413 PRO A N 1
ATOM 3043 C CA . PRO A 1 413 ? 5.155 -1.062 10.551 1.00 93.06 413 PRO A CA 1
ATOM 3044 C C . PRO A 1 413 ? 3.787 -0.659 11.115 1.00 93.06 413 PRO A C 1
ATOM 3046 O O . PRO A 1 413 ? 3.718 -0.216 12.259 1.00 93.06 413 PRO A O 1
ATOM 3049 N N . LEU A 1 414 ? 2.688 -0.822 10.366 1.00 92.81 414 LEU A N 1
ATOM 3050 C CA . LEU A 1 414 ? 1.379 -0.287 10.757 1.00 92.81 414 LEU A CA 1
ATOM 3051 C C . LEU A 1 414 ? 0.866 -0.882 12.073 1.00 92.81 414 LEU A C 1
ATOM 3053 O O . LEU A 1 414 ? 0.401 -0.127 12.922 1.00 92.81 414 LEU A O 1
ATOM 3057 N N . LEU A 1 415 ? 1.036 -2.192 12.287 1.00 93.25 415 LEU A N 1
ATOM 3058 C CA . LEU A 1 415 ? 0.609 -2.897 13.508 1.00 93.25 415 LEU A CA 1
ATOM 3059 C C . LEU A 1 415 ? 1.767 -3.266 14.453 1.00 93.25 415 LEU A C 1
ATOM 3061 O O . LEU A 1 415 ? 1.559 -3.951 15.460 1.00 93.25 415 LEU A O 1
ATOM 3065 N N . ARG A 1 416 ? 2.995 -2.823 14.157 1.00 83.88 416 ARG A N 1
ATOM 3066 C CA . ARG A 1 416 ? 4.162 -3.055 15.015 1.00 83.88 416 ARG A CA 1
ATOM 3067 C C . ARG A 1 416 ? 4.036 -2.250 16.313 1.00 83.88 416 ARG A C 1
ATOM 3069 O O . ARG A 1 416 ? 3.945 -1.029 16.274 1.00 83.88 416 ARG A O 1
ATOM 3076 N N . LEU A 1 417 ? 4.066 -2.919 17.463 1.00 64.31 417 LEU A N 1
ATOM 3077 C CA . LEU A 1 417 ? 4.187 -2.228 18.753 1.00 64.31 417 LEU A CA 1
ATOM 3078 C C . LEU A 1 417 ? 5.519 -1.460 18.787 1.00 64.31 417 LEU A C 1
ATOM 3080 O O . LEU A 1 417 ? 6.531 -2.019 18.357 1.00 64.31 417 LEU A O 1
ATOM 3084 N N . ALA A 1 418 ? 5.470 -0.194 19.214 1.00 50.84 418 ALA A N 1
ATOM 3085 C CA . ALA A 1 418 ? 6.647 0.663 19.369 1.00 50.84 418 ALA A CA 1
ATOM 3086 C C . ALA A 1 418 ? 7.593 0.140 20.457 1.00 50.84 418 ALA A C 1
ATOM 3088 O O . ALA A 1 418 ? 7.082 -0.445 21.445 1.00 50.84 418 ALA A O 1
#